Protein AF-0000000076549428 (afdb_homodimer)

Solvent-accessible surface area (backbone atoms only — not comparable to full-atom values): 31769 Å² total; per-residue (Å²): 138,86,80,79,79,84,86,83,81,78,80,78,78,76,77,76,75,77,74,76,72,77,76,72,66,75,74,70,73,69,76,75,50,35,73,70,38,52,43,76,83,29,91,89,29,49,34,38,74,47,73,50,67,46,64,37,97,92,28,54,17,47,28,38,35,36,33,24,51,44,79,58,62,17,42,28,34,41,46,33,44,25,78,69,44,80,68,64,58,55,42,47,44,52,33,43,17,42,65,46,23,24,27,40,36,60,38,44,44,6,20,49,37,12,45,63,47,36,46,72,67,50,41,51,50,38,52,52,29,50,52,52,48,41,51,33,67,70,48,10,60,75,62,30,37,29,57,77,38,32,29,32,34,11,32,25,44,7,11,37,43,24,54,51,50,42,44,73,30,84,70,46,57,32,38,33,27,39,40,33,41,50,84,63,12,70,67,39,59,72,56,53,78,91,45,43,67,61,48,34,52,52,46,14,50,52,48,50,72,62,43,55,74,43,50,33,73,65,48,42,57,60,51,26,48,47,50,53,75,36,7,63,82,49,16,56,50,73,43,17,62,62,40,21,84,39,44,35,40,42,35,30,36,66,60,74,42,38,65,65,50,50,49,27,52,51,33,20,44,74,47,60,25,84,45,67,47,75,47,79,45,97,36,48,83,80,29,54,50,37,54,46,60,49,45,49,55,51,51,54,53,56,72,76,103,136,87,81,83,81,84,84,84,80,79,81,78,80,77,77,76,76,77,75,77,72,75,77,72,67,76,75,69,73,68,75,77,50,34,74,69,37,53,44,79,84,30,90,89,29,48,34,39,73,46,75,50,67,45,64,39,96,92,27,56,18,47,28,39,34,36,32,24,50,43,78,60,60,16,43,29,33,42,46,33,44,25,79,68,45,80,68,64,59,54,40,47,42,52,32,44,16,43,66,45,21,25,26,41,37,58,38,43,44,6,20,48,38,11,44,64,48,36,45,73,68,49,40,49,50,38,53,52,30,51,54,53,48,42,52,34,65,70,48,9,61,74,61,30,36,31,57,77,39,33,30,33,34,10,32,26,44,7,12,37,43,24,53,52,50,42,43,74,29,84,70,47,57,31,37,33,28,39,41,36,40,49,83,62,12,71,68,38,60,70,57,54,78,91,46,43,66,62,49,35,52,51,45,14,49,53,48,50,71,62,43,55,74,41,50,32,73,66,47,43,56,60,50,25,48,47,50,54,75,35,7,65,82,49,18,57,51,74,44,16,62,61,41,20,83,38,44,34,41,43,35,28,36,64,60,74,41,37,65,65,50,48,49,26,52,53,33,20,45,73,46,61,24,84,46,65,46,77,47,78,45,97,37,49,82,81,28,53,51,36,53,46,60,50,44,49,54,52,50,54,54,55,72,76,103

Secondary structure (DSSP, 8-state):
---------------------------------TTT-PPPP-SSS--EEEEEEEEETTEEEEEEEEEPSSS--EEEEEEE--SSS----HHHHHHHHHTT-EEEEEPPTTBTT--S---HHHHHHHHHHHHHHHHSHHHHHHTTEEEEEEEEEEETHHHHHHHHHHHH-TT--EEEEES---TTHHHHTT--GGGHHHHHHHHHHHHHHH--TTB-S--HHHHHHHHHHTHHHH-HHHHGGGGTTSEEEEEE-SSS-HHHHHHHHHHHHHTT---EEEEE-SS-TT-TT-HHHHHHHHHHHHHT-/---------------------------------TTT-PPPP-SSS--EEEEEEEEETTEEEEEEEEEPSSS--EEEEEEE--SSS----HHHHHHHHHTT-EEEEEPPTTBTT--S---HHHHHHHHHHHHHHHHSHHHHHHTTEEEEEEEEEEETHHHHHHHHHHHH-TT--EEEEES---TTHHHHTT--GGGHHHHHHHHHHHHHHH--TTB-S--HHHHHHHHHHTHHHH-HHHHGGGGTTSEEEEEE-SSS-HHHHHHHHHHHHHTT---EEEEE-SS-TT-TT-HHHHHHHHHHHHHT-

pLDDT: mean 91.15, std 17.33, range [27.31, 99.0]

Nearest PDB structures (foldseek):
  6ij5-assembly1_A  TM=6.810E-01  e=2.367E-09  Piscinibacter sakaiensis
  5uro-assembly1_A  TM=5.845E-01  e=2.612E-10  Trichoderma reesei QM6a
  6ij4-assembly1_A  TM=6.902E-01  e=9.519E-09  Piscinibacter sakaiensis
  7dzt-assembly2_B  TM=5.975E-01  e=7.999E-09  Piscinibacter gummiphilus
  8ibj-assembly1_A  TM=6.896E-01  e=4.635E-07  Caldimonas taiwanensis

Structure (mmCIF, N/CA/C/O backbone):
data_AF-0000000076549428-model_v1
#
loop_
_entity.id
_entity.type
_entity.pdbx_description
1 polymer 'Serine aminopeptidase S33 family'
#
loop_
_atom_site.group_PDB
_atom_site.id
_atom_site.type_symbol
_atom_site.label_atom_id
_atom_site.label_alt_id
_atom_site.label_comp_id
_atom_site.label_asym_id
_atom_site.label_entity_id
_atom_site.label_seq_id
_atom_site.pdbx_PDB_ins_code
_atom_site.Cartn_x
_atom_site.Cartn_y
_atom_site.Cartn_z
_atom_site.occupancy
_atom_site.B_iso_or_equiv
_atom_site.auth_seq_id
_atom_site.auth_comp_id
_atom_site.auth_asym_id
_atom_site.auth_atom_id
_atom_site.pdbx_PDB_model_num
ATOM 1 N N . MET A 1 1 ? -47.5 20.625 -99.25 1 28.92 1 MET A N 1
ATOM 2 C CA . MET A 1 1 ? -46.344 19.859 -98.812 1 28.92 1 MET A CA 1
ATOM 3 C C . MET A 1 1 ? -45.625 20.578 -97.625 1 28.92 1 MET A C 1
ATOM 5 O O . MET A 1 1 ? -44.875 21.516 -97.875 1 28.92 1 MET A O 1
ATOM 9 N N . MET A 1 2 ? -46.375 20.828 -96.5 1 33.84 2 MET A N 1
ATOM 10 C CA . MET A 1 2 ? -46.156 21.594 -95.25 1 33.84 2 MET A CA 1
ATOM 11 C C . MET A 1 2 ? -44.969 21.031 -94.5 1 33.84 2 MET A C 1
ATOM 13 O O . MET A 1 2 ? -45 19.859 -94.062 1 33.84 2 MET A O 1
ATOM 17 N N . THR A 1 3 ? -43.75 21.484 -94.75 1 32.03 3 THR A N 1
ATOM 18 C CA . THR A 1 3 ? -42.406 21.109 -94.312 1 32.03 3 THR A CA 1
ATOM 19 C C . THR A 1 3 ? -42.312 21.266 -92.75 1 32.03 3 THR A C 1
ATOM 21 O O . THR A 1 3 ? -42.719 22.297 -92.25 1 32.03 3 THR A O 1
ATOM 24 N N . ASN A 1 4 ? -42.344 20.156 -92 1 35.31 4 ASN A N 1
ATOM 25 C CA . ASN A 1 4 ? -42.312 19.797 -90.562 1 35.31 4 ASN A CA 1
ATOM 26 C C . ASN A 1 4 ? -41.031 20.266 -89.938 1 35.31 4 ASN A C 1
ATOM 28 O O . ASN A 1 4 ? -39.938 19.875 -90.312 1 35.31 4 ASN A O 1
ATOM 32 N N . LEU A 1 5 ? -41.062 21.562 -89.5 1 37.09 5 LEU A N 1
ATOM 33 C CA . LEU A 1 5 ? -39.875 22.172 -88.875 1 37.09 5 LEU A CA 1
ATOM 34 C C . LEU A 1 5 ? -39.375 21.312 -87.688 1 37.09 5 LEU A C 1
ATOM 36 O O . LEU A 1 5 ? -40.188 20.688 -87 1 37.09 5 LEU A O 1
ATOM 40 N N . PRO A 1 6 ? -38 21.125 -87.562 1 36.47 6 PRO A N 1
ATOM 41 C CA . PRO A 1 6 ? -37.188 20.219 -86.75 1 36.47 6 PRO A CA 1
ATOM 42 C C . PRO A 1 6 ? -37.344 20.484 -85.25 1 36.47 6 PRO A C 1
ATOM 44 O O . PRO A 1 6 ? -37.781 21.562 -84.875 1 36.47 6 PRO A O 1
ATOM 47 N N . TYR A 1 7 ? -37.188 19.406 -84.375 1 36.22 7 TYR A N 1
ATOM 48 C CA . TYR A 1 7 ? -37.312 18.969 -82.938 1 36.22 7 TYR A CA 1
ATOM 49 C C . TYR A 1 7 ? -36.312 19.719 -82.062 1 36.22 7 TYR A C 1
ATOM 51 O O . TYR A 1 7 ? -35.156 19.922 -82.438 1 36.22 7 TYR A O 1
ATOM 59 N N . ASN A 1 8 ? -36.781 20.672 -81.188 1 31.89 8 ASN A N 1
ATOM 60 C CA . ASN A 1 8 ? -36.156 21.484 -80.188 1 31.89 8 ASN A CA 1
ATOM 61 C C . ASN A 1 8 ? -35.375 20.625 -79.188 1 31.89 8 ASN A C 1
ATOM 63 O O . ASN A 1 8 ? -35.969 19.75 -78.5 1 31.89 8 ASN A O 1
ATOM 67 N N . HIS A 1 9 ? -34.062 20.375 -79.312 1 28.62 9 HIS A N 1
ATOM 68 C CA . HIS A 1 9 ? -33.188 19.656 -78.438 1 28.62 9 HIS A CA 1
ATOM 69 C C . HIS A 1 9 ? -33.094 20.391 -77.062 1 28.62 9 HIS A C 1
ATOM 71 O O . HIS A 1 9 ? -32.531 21.484 -77 1 28.62 9 HIS A O 1
ATOM 77 N N . ARG A 1 10 ? -34.031 20.312 -76.125 1 34.62 10 ARG A N 1
ATOM 78 C CA . ARG A 1 10 ? -33.906 20.797 -74.75 1 34.62 10 ARG A CA 1
ATOM 79 C C . ARG A 1 10 ? -32.688 20.172 -74.062 1 34.62 10 ARG A C 1
ATOM 81 O O . ARG A 1 10 ? -32.594 18.953 -73.938 1 34.62 10 ARG A O 1
ATOM 88 N N . MET A 1 11 ? -31.562 20.875 -74 1 32.09 11 MET A N 1
ATOM 89 C CA . MET A 1 11 ? -30.359 20.5 -73.25 1 32.09 11 MET A CA 1
ATOM 90 C C . MET A 1 11 ? -30.672 20.312 -71.812 1 32.09 11 MET A C 1
ATOM 92 O O . MET A 1 11 ? -31.156 21.234 -71.125 1 32.09 11 MET A O 1
ATOM 96 N N . ARG A 1 12 ? -31.016 19.125 -71.312 1 39.19 12 ARG A N 1
ATOM 97 C CA . ARG A 1 12 ? -31.141 18.719 -69.938 1 39.19 12 ARG A CA 1
ATOM 98 C C . ARG A 1 12 ? -29.859 19.047 -69.125 1 39.19 12 ARG A C 1
ATOM 100 O O . ARG A 1 12 ? -28.797 18.531 -69.438 1 39.19 12 ARG A O 1
ATOM 107 N N . ILE A 1 13 ? -29.672 20.25 -68.562 1 37.16 13 ILE A N 1
ATOM 108 C CA . ILE A 1 13 ? -28.625 20.531 -67.625 1 37.16 13 ILE A CA 1
ATOM 109 C C . ILE A 1 13 ? -28.781 19.641 -66.375 1 37.16 13 ILE A C 1
ATOM 111 O O . ILE A 1 13 ? -29.797 19.719 -65.688 1 37.16 13 ILE A O 1
ATOM 115 N N . GLN A 1 14 ? -28.234 18.469 -66.375 1 32.22 14 GLN A N 1
ATOM 116 C CA . GLN A 1 14 ? -28.141 17.625 -65.188 1 32.22 14 GLN A CA 1
ATOM 117 C C . GLN A 1 14 ? -27.375 18.312 -64.062 1 32.22 14 GLN A C 1
ATOM 119 O O . GLN A 1 14 ? -26.219 18.703 -64.25 1 32.22 14 GLN A O 1
ATOM 124 N N . LYS A 1 15 ? -28.094 19.078 -63.125 1 40.5 15 LYS A N 1
ATOM 125 C CA . LYS A 1 15 ? -27.547 19.547 -61.875 1 40.5 15 LYS A CA 1
ATOM 126 C C . LYS A 1 15 ? -26.844 18.406 -61.125 1 40.5 15 LYS A C 1
ATOM 128 O O . LYS A 1 15 ? -27.469 17.391 -60.812 1 40.5 15 LYS A O 1
ATOM 133 N N . PHE A 1 16 ? -25.578 18.203 -61.406 1 39.53 16 PHE A N 1
ATOM 134 C CA . PHE A 1 16 ? -24.766 17.344 -60.531 1 39.53 16 PHE A CA 1
ATOM 135 C C . PHE A 1 16 ? -24.859 17.797 -59.094 1 39.53 16 PHE A C 1
ATOM 137 O O . PHE A 1 16 ? -24.438 18.906 -58.75 1 39.53 16 PHE A O 1
ATOM 144 N N . LEU A 1 17 ? -25.859 17.406 -58.406 1 41.59 17 LEU A N 1
ATOM 145 C CA . LEU A 1 17 ? -25.844 17.547 -56.969 1 41.59 17 LEU A CA 1
ATOM 146 C C . LEU A 1 17 ? -24.625 16.844 -56.344 1 41.59 17 LEU A C 1
ATOM 148 O O . LEU A 1 17 ? -24.531 15.609 -56.406 1 41.59 17 LEU A O 1
ATOM 152 N N . LEU A 1 18 ? -23.5 17.516 -56.281 1 44.31 18 LEU A N 1
ATOM 153 C CA . LEU A 1 18 ? -22.406 17.047 -55.438 1 44.31 18 LEU A CA 1
ATOM 154 C C . LEU A 1 18 ? -22.875 16.828 -54 1 44.31 18 LEU A C 1
ATOM 156 O O . LEU A 1 18 ? -23.266 17.781 -53.312 1 44.31 18 LEU A O 1
ATOM 160 N N . THR A 1 19 ? -23.438 15.703 -53.75 1 46.25 19 THR A N 1
ATOM 161 C CA . THR A 1 19 ? -23.656 15.312 -52.344 1 46.25 19 THR A CA 1
ATOM 162 C C . THR A 1 19 ? -22.328 15.281 -51.594 1 46.25 19 THR A C 1
ATOM 164 O O . THR A 1 19 ? -21.453 14.469 -51.875 1 46.25 19 THR A O 1
ATOM 167 N N . ALA A 1 20 ? -21.891 16.406 -51.062 1 48.25 20 ALA A N 1
ATOM 168 C CA . ALA A 1 20 ? -20.844 16.391 -50.031 1 48.25 20 ALA A CA 1
ATOM 169 C C . ALA A 1 20 ? -21.188 15.414 -48.906 1 48.25 20 ALA A C 1
ATOM 171 O O . ALA A 1 20 ? -22.109 15.641 -48.156 1 48.25 20 ALA A O 1
ATOM 172 N N . THR A 1 21 ? -20.891 14.172 -49.156 1 47.59 21 THR A N 1
ATOM 173 C CA . THR A 1 21 ? -20.906 13.25 -48.031 1 47.59 21 THR A CA 1
ATOM 174 C C . THR A 1 21 ? -19.938 13.703 -46.938 1 47.59 21 THR A C 1
ATOM 176 O O . THR A 1 21 ? -18.734 13.727 -47.156 1 47.59 21 THR A O 1
ATOM 179 N N . LEU A 1 22 ? -20.344 14.602 -46.094 1 48.78 22 LEU A N 1
ATOM 180 C CA . LEU A 1 22 ? -19.594 14.805 -44.844 1 48.78 22 LEU A CA 1
ATOM 181 C C . LEU A 1 22 ? -19.234 13.461 -44.219 1 48.78 22 LEU A C 1
ATOM 183 O O . LEU A 1 22 ? -20.094 12.727 -43.75 1 48.78 22 LEU A O 1
ATOM 187 N N . LEU A 1 23 ? -18.094 12.875 -44.656 1 46.91 23 LEU A N 1
ATOM 188 C CA . LEU A 1 23 ? -17.5 11.805 -43.844 1 46.91 23 LEU A CA 1
ATOM 189 C C . LEU A 1 23 ? -17.375 12.227 -42.375 1 46.91 23 LEU A C 1
ATOM 191 O O . LEU A 1 23 ? -16.484 13.023 -42.031 1 46.91 23 LEU A O 1
ATOM 195 N N . LEU A 1 24 ? -18.453 12.297 -41.656 1 47.31 24 LEU A N 1
ATOM 196 C CA . LEU A 1 24 ? -18.266 12.297 -40.219 1 47.31 24 LEU A CA 1
ATOM 197 C C . LEU A 1 24 ? -17.359 11.148 -39.781 1 47.31 24 LEU A C 1
ATOM 199 O O . LEU A 1 24 ? -17.766 9.984 -39.812 1 47.31 24 LEU A O 1
ATOM 203 N N . ALA A 1 25 ? -16.094 11.32 -39.875 1 47.94 25 ALA A N 1
ATOM 204 C CA . ALA A 1 25 ? -15.234 10.375 -39.156 1 47.94 25 ALA A CA 1
ATOM 205 C C . ALA A 1 25 ? -15.742 10.156 -37.75 1 47.94 25 ALA A C 1
ATOM 207 O O . ALA A 1 25 ? -16.062 11.109 -37.031 1 47.94 25 ALA A O 1
ATOM 208 N N . PRO A 1 26 ? -16.188 8.93 -37.5 1 48.12 26 PRO A N 1
ATOM 209 C CA . PRO A 1 26 ? -16.547 8.766 -36.094 1 48.12 26 PRO A CA 1
ATOM 210 C C . PRO A 1 26 ? -15.477 9.344 -35.156 1 48.12 26 PRO A C 1
ATOM 212 O O . PRO A 1 26 ? -14.289 9.102 -35.344 1 48.12 26 PRO A O 1
ATOM 215 N N . ILE A 1 27 ? -15.695 10.461 -34.594 1 44.47 27 ILE A N 1
ATOM 216 C CA . ILE A 1 27 ? -14.906 10.75 -33.406 1 44.47 27 ILE A CA 1
ATOM 217 C C . ILE A 1 27 ? -14.773 9.492 -32.562 1 44.47 27 ILE A C 1
ATOM 219 O O . ILE A 1 27 ? -15.742 9.031 -31.953 1 44.47 27 ILE A O 1
ATOM 223 N N . THR A 1 28 ? -14.023 8.562 -32.969 1 41.22 28 THR A N 1
ATOM 224 C CA . THR A 1 28 ? -13.695 7.531 -31.969 1 41.22 28 THR A CA 1
ATOM 225 C C . THR A 1 28 ? -13.469 8.148 -30.594 1 41.22 28 THR A C 1
ATOM 227 O O . THR A 1 28 ? -12.477 8.844 -30.375 1 41.22 28 THR A O 1
ATOM 230 N N . LEU A 1 29 ? -14.484 8.484 -29.875 1 44.47 29 LEU A N 1
ATOM 231 C CA . LEU A 1 29 ? -14.312 8.727 -28.438 1 44.47 29 LEU A CA 1
ATOM 232 C C . LEU A 1 29 ? -13.305 7.758 -27.844 1 44.47 29 LEU A C 1
ATOM 234 O O . LEU A 1 29 ? -13.609 6.578 -27.656 1 44.47 29 LEU A O 1
ATOM 238 N N . HIS A 1 30 ? -12.141 7.875 -28.188 1 49.91 30 HIS A N 1
ATOM 239 C CA . HIS A 1 30 ? -11.109 7.105 -27.5 1 49.91 30 HIS A CA 1
ATOM 240 C C . HIS A 1 30 ? -11.43 6.953 -26.016 1 49.91 30 HIS A C 1
ATOM 242 O O . HIS A 1 30 ? -11.609 7.949 -25.312 1 49.91 30 HIS A O 1
ATOM 248 N N . ALA A 1 31 ? -12.039 5.883 -25.688 1 58.47 31 ALA A N 1
ATOM 249 C CA . ALA A 1 31 ? -12.297 5.582 -24.281 1 58.47 31 ALA A CA 1
ATOM 250 C C . ALA A 1 31 ? -11.109 5.961 -23.406 1 58.47 31 ALA A C 1
ATOM 252 O O . ALA A 1 31 ? -9.969 5.598 -23.703 1 58.47 31 ALA A O 1
ATOM 253 N N . GLN A 1 32 ? -11.258 6.871 -22.484 1 78.25 32 GLN A N 1
ATOM 254 C CA . GLN A 1 32 ? -10.219 7.379 -21.594 1 78.25 32 GLN A CA 1
ATOM 255 C C . GLN A 1 32 ? -9.57 6.246 -20.797 1 78.25 32 GLN A C 1
ATOM 257 O O . GLN A 1 32 ? -10.258 5.344 -20.328 1 78.25 32 GLN A O 1
ATOM 262 N N . SER A 1 33 ? -8.289 6.148 -20.844 1 89.25 33 SER A N 1
ATOM 263 C CA . SER A 1 33 ? -7.508 5.105 -20.188 1 89.25 33 SER A CA 1
ATOM 264 C C . SER A 1 33 ? -7.641 5.188 -18.672 1 89.25 33 SER A C 1
ATOM 266 O O . SER A 1 33 ? -7.512 6.266 -18.094 1 89.25 33 SER A O 1
ATOM 268 N N . PRO A 1 34 ? -7.984 4.039 -18.078 1 91.25 34 PRO A N 1
ATOM 269 C CA . PRO A 1 34 ? -8.055 4.02 -16.609 1 91.25 34 PRO A CA 1
ATOM 270 C C . PRO A 1 34 ? -6.734 4.402 -15.953 1 91.25 34 PRO A C 1
ATOM 272 O O . PRO A 1 34 ? -6.699 4.684 -14.758 1 91.25 34 PRO A O 1
ATOM 275 N N . ILE A 1 35 ? -5.676 4.422 -16.641 1 92.56 35 ILE A N 1
ATOM 276 C CA . ILE A 1 35 ? -4.379 4.797 -16.094 1 92.56 35 ILE A CA 1
ATOM 277 C C . ILE A 1 35 ? -4.324 6.309 -15.875 1 92.56 35 ILE A C 1
ATOM 279 O O . ILE A 1 35 ? -3.678 6.785 -14.945 1 92.56 35 ILE A O 1
ATOM 283 N N . THR A 1 36 ? -5.117 7.055 -16.688 1 91.25 36 THR A N 1
ATOM 284 C CA . THR A 1 36 ? -4.867 8.492 -16.703 1 91.25 36 THR A CA 1
ATOM 285 C C . THR A 1 36 ? -6.129 9.266 -16.328 1 91.25 36 THR A C 1
ATOM 287 O O . THR A 1 36 ? -6.098 10.492 -16.203 1 91.25 36 THR A O 1
ATOM 290 N N . THR A 1 37 ? -7.133 8.562 -16.188 1 94.06 37 THR A N 1
ATOM 291 C CA . THR A 1 37 ? -8.391 9.281 -16.047 1 94.06 37 THR A CA 1
ATOM 292 C C . THR A 1 37 ? -9.188 8.742 -14.859 1 94.06 37 THR A C 1
ATOM 294 O O . THR A 1 37 ? -9.305 7.523 -14.688 1 94.06 37 THR A O 1
ATOM 297 N N . ASP A 1 38 ? -9.648 9.617 -14.023 1 96.38 38 ASP A N 1
ATOM 298 C CA . ASP A 1 38 ? -10.594 9.242 -12.977 1 96.38 38 ASP A CA 1
ATOM 299 C C . ASP A 1 38 ? -11.93 8.805 -13.562 1 96.38 38 ASP A C 1
ATOM 301 O O . ASP A 1 38 ? -12.32 9.266 -14.633 1 96.38 38 ASP A O 1
ATOM 305 N N . PRO A 1 39 ? -12.609 7.906 -12.891 1 94.06 39 PRO A N 1
ATOM 306 C CA . PRO A 1 39 ? -13.93 7.52 -13.391 1 94.06 39 PRO A CA 1
ATOM 307 C C . PRO A 1 39 ? -14.953 8.641 -13.281 1 94.06 39 PRO A C 1
ATOM 309 O O . PRO A 1 39 ? -14.805 9.539 -12.445 1 94.06 39 PRO A O 1
ATOM 312 N N . THR A 1 40 ? -15.891 8.555 -14.172 1 89.25 40 THR A N 1
ATOM 313 C CA . THR A 1 40 ? -17.016 9.461 -13.977 1 89.25 40 THR A CA 1
ATOM 314 C C . THR A 1 40 ? -17.672 9.219 -12.617 1 89.25 40 THR A C 1
ATOM 316 O O . THR A 1 40 ? -18.016 8.086 -12.281 1 89.25 40 THR A O 1
ATOM 319 N N . PRO A 1 41 ? -17.797 10.25 -11.875 1 89.06 41 PRO A N 1
ATOM 320 C CA . PRO A 1 41 ? -18.406 10.078 -10.555 1 89.06 41 PRO A CA 1
ATOM 321 C C . PRO A 1 41 ? -19.859 9.578 -10.641 1 89.06 41 PRO A C 1
ATOM 323 O O . PRO A 1 41 ? -20.609 10.016 -11.516 1 89.06 41 PRO A O 1
ATOM 326 N N . ASP A 1 42 ? -20.203 8.609 -9.914 1 94.5 42 ASP A N 1
ATOM 327 C CA . ASP A 1 42 ? -21.562 8.133 -9.688 1 94.5 42 ASP A CA 1
ATOM 328 C C . ASP A 1 42 ? -22.016 8.43 -8.266 1 94.5 42 ASP A C 1
ATOM 330 O O . ASP A 1 42 ? -21.641 7.727 -7.324 1 94.5 42 ASP A O 1
ATOM 334 N N . LYS A 1 43 ? -22.859 9.422 -8.062 1 94.19 43 LYS A N 1
ATOM 335 C CA . LYS A 1 43 ? -23.25 9.891 -6.738 1 94.19 43 LYS A CA 1
ATOM 336 C C . LYS A 1 43 ? -24.047 8.82 -5.992 1 94.19 43 LYS A C 1
ATOM 338 O O . LYS A 1 43 ? -23.969 8.727 -4.766 1 94.19 43 LYS A O 1
ATOM 343 N N . GLN A 1 44 ? -24.766 8.047 -6.742 1 96.06 44 GLN A N 1
ATOM 344 C CA . GLN A 1 44 ? -25.594 7.023 -6.125 1 96.06 44 GLN A CA 1
ATOM 345 C C . GLN A 1 44 ? -24.766 5.797 -5.75 1 96.06 44 GLN A C 1
ATOM 347 O O . GLN A 1 44 ? -25.062 5.121 -4.762 1 96.06 44 GLN A O 1
ATOM 352 N N . ASN A 1 45 ? -23.844 5.445 -6.559 1 97.31 45 ASN A N 1
ATOM 353 C CA . ASN A 1 45 ? -22.938 4.309 -6.352 1 97.31 45 ASN A CA 1
ATOM 354 C C . ASN A 1 45 ? -21.484 4.699 -6.559 1 97.31 45 ASN A C 1
ATOM 356 O O . ASN A 1 45 ? -20.844 4.227 -7.496 1 97.31 45 ASN A O 1
ATOM 360 N N . PRO A 1 46 ? -20.984 5.504 -5.637 1 97.31 46 PRO A N 1
ATOM 361 C CA . PRO A 1 46 ? -19.641 6.031 -5.828 1 97.31 46 PRO A CA 1
ATOM 362 C C . PRO A 1 46 ? -18.562 4.969 -5.648 1 97.31 46 PRO A C 1
ATOM 364 O O . PRO A 1 46 ? -18.781 3.953 -4.988 1 97.31 46 PRO A O 1
ATOM 367 N N . ALA A 1 47 ? -17.422 5.16 -6.32 1 98.19 47 ALA A N 1
ATOM 368 C CA . ALA A 1 47 ? -16.234 4.391 -5.941 1 98.19 47 ALA A CA 1
ATOM 369 C C . ALA A 1 47 ? -15.93 4.559 -4.457 1 98.19 47 ALA A C 1
ATOM 371 O O . ALA A 1 47 ? -16.25 5.594 -3.865 1 98.19 47 ALA A O 1
ATOM 372 N N . ALA A 1 48 ? -15.32 3.527 -3.879 1 97.62 48 ALA A N 1
ATOM 373 C CA . ALA A 1 48 ? -15.047 3.57 -2.445 1 97.62 48 ALA A CA 1
ATOM 374 C C . ALA A 1 48 ? -13.875 2.658 -2.082 1 97.62 48 ALA A C 1
ATOM 376 O O . ALA A 1 48 ? -13.391 1.895 -2.922 1 97.62 48 ALA A O 1
ATOM 377 N N . MET A 1 49 ? -13.391 2.861 -0.938 1 97.62 49 MET A N 1
ATOM 378 C CA . MET A 1 49 ? -12.469 1.946 -0.271 1 97.62 49 MET A CA 1
ATOM 379 C C . MET A 1 49 ? -13.008 1.521 1.088 1 97.62 49 MET A C 1
ATOM 381 O O . MET A 1 49 ? -13.43 2.361 1.885 1 97.62 49 MET A O 1
ATOM 385 N N . GLN A 1 50 ? -13 0.25 1.286 1 96.5 50 GLN A N 1
ATOM 386 C CA . GLN A 1 50 ? -13.477 -0.283 2.557 1 96.5 50 GLN A CA 1
ATOM 387 C C . GLN A 1 50 ? -12.453 -1.228 3.178 1 96.5 50 GLN A C 1
ATOM 389 O O . GLN A 1 50 ? -11.789 -1.988 2.469 1 96.5 50 GLN A O 1
ATOM 394 N N . SER A 1 51 ? -12.32 -1.113 4.477 1 96.81 51 SER A N 1
ATOM 395 C CA . SER A 1 51 ? -11.5 -2.057 5.23 1 96.81 51 SER A CA 1
ATOM 396 C C . SER A 1 51 ? -12.359 -2.984 6.078 1 96.81 51 SER A C 1
ATOM 398 O O . SER A 1 51 ? -13.445 -2.602 6.52 1 96.81 51 SER A O 1
ATOM 400 N N . PHE A 1 52 ? -11.953 -4.164 6.199 1 96.69 52 PHE A N 1
ATOM 401 C CA . PHE A 1 52 ? -12.625 -5.133 7.055 1 96.69 52 PHE A CA 1
ATOM 402 C C . PHE A 1 52 ? -11.688 -6.266 7.441 1 96.69 52 PHE A C 1
ATOM 404 O O . PHE A 1 52 ? -10.523 -6.289 7.016 1 96.69 52 PHE A O 1
ATOM 411 N N . GLN A 1 53 ? -12.125 -7.141 8.312 1 97.62 53 GLN A N 1
ATOM 412 C CA . GLN A 1 53 ? -11.383 -8.336 8.711 1 97.62 53 GLN A CA 1
ATOM 413 C C . GLN A 1 53 ? -11.906 -9.57 7.984 1 97.62 53 GLN A C 1
ATOM 415 O O . GLN A 1 53 ? -13.062 -9.961 8.164 1 97.62 53 GLN A O 1
ATOM 420 N N . LEU A 1 54 ? -11.086 -10.141 7.191 1 98.69 54 LEU A N 1
ATOM 421 C CA . LEU A 1 54 ? -11.414 -11.336 6.422 1 98.69 54 LEU A CA 1
ATOM 422 C C . LEU A 1 54 ? -11.195 -12.594 7.254 1 98.69 54 LEU A C 1
ATOM 424 O O . LEU A 1 54 ? -10.07 -12.875 7.668 1 98.69 54 LEU A O 1
ATOM 428 N N . PRO A 1 55 ? -12.219 -13.359 7.496 1 98.75 55 PRO A N 1
ATOM 429 C CA . PRO A 1 55 ? -12.023 -14.586 8.273 1 98.75 55 PRO A CA 1
ATOM 430 C C . PRO A 1 55 ? -11.281 -15.672 7.488 1 98.75 55 PRO A C 1
ATOM 432 O O . PRO A 1 55 ? -11.586 -15.906 6.32 1 98.75 55 PRO A O 1
ATOM 435 N N . SER A 1 56 ? -10.297 -16.234 8.094 1 98.81 56 SER A N 1
ATOM 436 C CA . SER A 1 56 ? -9.57 -17.359 7.516 1 98.81 56 SER A CA 1
ATOM 437 C C . SER A 1 56 ? -9.047 -18.297 8.602 1 98.81 56 SER A C 1
ATOM 439 O O . SER A 1 56 ? -8.117 -17.953 9.336 1 98.81 56 SER A O 1
ATOM 441 N N . HIS A 1 57 ? -9.68 -19.469 8.734 1 98.44 57 HIS A N 1
ATOM 442 C CA . HIS A 1 57 ? -9.25 -20.547 9.609 1 98.44 57 HIS A CA 1
ATOM 443 C C . HIS A 1 57 ? -9 -20.047 11.031 1 98.44 57 HIS A C 1
ATOM 445 O O . HIS A 1 57 ? -7.957 -20.328 11.617 1 98.44 57 HIS A O 1
ATOM 451 N N . GLY A 1 58 ? -9.859 -19.266 11.523 1 98.19 58 GLY A N 1
ATOM 452 C CA . GLY A 1 58 ? -9.852 -18.828 12.914 1 98.19 58 GLY A CA 1
ATOM 453 C C . GLY A 1 58 ? -9.172 -17.484 13.117 1 98.19 58 GLY A C 1
ATOM 454 O O . GLY A 1 58 ? -9.227 -16.922 14.211 1 98.19 58 GLY A O 1
ATOM 455 N N . ALA A 1 59 ? -8.555 -16.984 12.086 1 98.25 59 ALA A N 1
ATOM 456 C CA . ALA A 1 59 ? -7.918 -15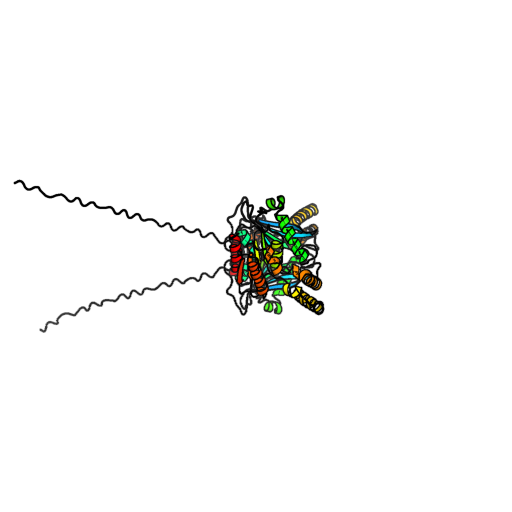.672 12.148 1 98.25 59 ALA A CA 1
ATOM 457 C C . ALA A 1 59 ? -8.727 -14.633 11.367 1 98.25 59 ALA A C 1
ATOM 459 O O . ALA A 1 59 ? -9.484 -14.977 10.461 1 98.25 59 ALA A O 1
ATOM 460 N N . LEU A 1 60 ? -8.609 -13.359 11.789 1 98.44 60 LEU A N 1
ATOM 461 C CA . LEU A 1 60 ? -9.227 -12.227 11.109 1 98.44 60 LEU A CA 1
ATOM 462 C C . LEU A 1 60 ? -8.172 -11.375 10.414 1 98.44 60 LEU A C 1
ATOM 464 O O . LEU A 1 60 ? -7.484 -10.578 11.062 1 98.44 60 LEU A O 1
ATOM 468 N N . LEU A 1 61 ? -8.086 -11.539 9.102 1 98.81 61 LEU A N 1
ATOM 469 C CA . LEU A 1 61 ? -7.027 -10.922 8.312 1 98.81 61 LEU A CA 1
ATOM 470 C C . LEU A 1 61 ? -7.379 -9.484 7.957 1 98.81 61 LEU A C 1
ATOM 472 O O . LEU A 1 61 ? -8.523 -9.188 7.605 1 98.81 61 LEU A O 1
ATOM 476 N N . ASN A 1 62 ? -6.422 -8.555 8.078 1 98.5 62 ASN A N 1
ATOM 477 C CA . ASN A 1 62 ? -6.621 -7.188 7.602 1 98.5 62 ASN A CA 1
ATOM 478 C C . ASN A 1 62 ? -6.84 -7.145 6.094 1 98.5 62 ASN A C 1
ATOM 480 O O . ASN A 1 62 ? -5.988 -7.598 5.328 1 98.5 62 ASN A O 1
ATOM 484 N N . ALA A 1 63 ? -7.969 -6.605 5.695 1 98.56 63 ALA A N 1
ATOM 485 C CA . ALA A 1 63 ? -8.312 -6.594 4.277 1 98.56 63 ALA A CA 1
ATOM 486 C C . ALA A 1 63 ? -8.836 -5.227 3.846 1 98.56 63 ALA A C 1
ATOM 488 O O . ALA A 1 63 ? -9.352 -4.465 4.672 1 98.56 63 ALA A O 1
ATOM 489 N N . LEU A 1 64 ? -8.594 -4.941 2.605 1 97.94 64 LEU A N 1
ATOM 490 C CA . LEU A 1 64 ? -9.086 -3.752 1.918 1 97.94 64 LEU A CA 1
ATOM 491 C C . LEU A 1 64 ? -9.797 -4.125 0.619 1 97.94 64 LEU A C 1
ATOM 493 O O . LEU A 1 64 ? -9.32 -4.996 -0.118 1 97.94 64 LEU A O 1
ATOM 497 N N . VAL A 1 65 ? -10.867 -3.455 0.348 1 98.62 65 VAL A N 1
ATOM 498 C CA . VAL A 1 65 ? -11.5 -3.621 -0.957 1 98.62 65 VAL A CA 1
ATOM 499 C C . VAL A 1 65 ? -11.641 -2.262 -1.638 1 98.62 65 VAL A C 1
ATOM 501 O O . VAL A 1 65 ? -12.109 -1.298 -1.024 1 98.62 65 VAL A O 1
ATOM 504 N N . TYR A 1 66 ? -11.141 -2.172 -2.818 1 98.69 66 T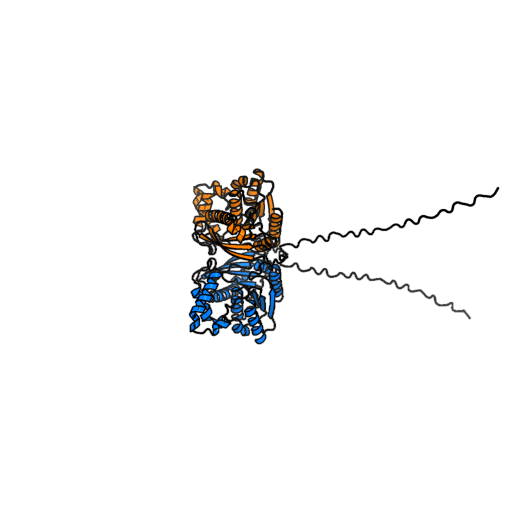YR A N 1
ATOM 505 C CA . TYR A 1 66 ? -11.383 -1.06 -3.729 1 98.69 66 TYR A CA 1
ATOM 506 C C . TYR A 1 66 ? -12.625 -1.305 -4.574 1 98.69 66 TYR A C 1
ATOM 508 O O . TYR A 1 66 ? -12.633 -2.188 -5.438 1 98.69 66 TYR A O 1
ATOM 516 N N . ILE A 1 67 ? -13.609 -0.525 -4.344 1 98.62 67 ILE A N 1
ATOM 517 C CA . ILE A 1 67 ? -14.898 -0.722 -5.008 1 98.62 67 ILE A CA 1
ATOM 518 C C . ILE A 1 67 ? -15.016 0.24 -6.188 1 98.62 67 ILE A C 1
ATOM 520 O O . ILE A 1 67 ? -14.828 1.448 -6.035 1 98.62 67 ILE A O 1
ATOM 524 N N . ALA A 1 68 ? -15.328 -0.278 -7.32 1 98.44 68 ALA A N 1
ATOM 525 C CA . ALA A 1 68 ? -15.461 0.517 -8.539 1 98.44 68 ALA A CA 1
ATOM 526 C C . ALA A 1 68 ? -16.719 1.373 -8.508 1 98.44 68 ALA A C 1
ATOM 528 O O . ALA A 1 68 ? -17.688 1.048 -7.809 1 98.44 68 ALA A O 1
ATOM 529 N N . SER A 1 69 ? -16.656 2.463 -9.227 1 97.75 69 SER A N 1
ATOM 530 C CA . SER A 1 69 ? -17.844 3.297 -9.422 1 97.75 69 SER A CA 1
ATOM 531 C C . SER A 1 69 ? -18.922 2.551 -10.203 1 97.75 69 SER A C 1
ATOM 533 O O . SER A 1 69 ? -18.609 1.755 -11.094 1 97.75 69 SER A O 1
ATOM 535 N N . GLY A 1 70 ? -20.188 2.811 -9.867 1 97.44 70 GLY A N 1
ATOM 536 C CA . GLY A 1 70 ? -21.312 2.191 -10.562 1 97.44 70 GLY A CA 1
ATOM 537 C C . GLY A 1 70 ? -22.062 1.188 -9.719 1 97.44 70 GLY A C 1
ATOM 538 O O . GLY A 1 70 ? -21.562 0.732 -8.688 1 97.44 70 GLY A O 1
ATOM 539 N N . LEU A 1 71 ? -23.172 0.831 -10.102 1 96.25 71 LEU A N 1
ATOM 540 C CA . LEU A 1 71 ? -24.078 -0.014 -9.336 1 96.25 71 LEU A CA 1
ATOM 541 C C . LEU A 1 71 ? -23.5 -1.41 -9.148 1 96.25 71 LEU A C 1
ATOM 543 O O . LEU A 1 71 ? -23.688 -2.031 -8.102 1 96.25 71 LEU A O 1
ATOM 547 N N . GLY A 1 72 ? -22.734 -1.923 -10.156 1 94.81 72 GLY A N 1
ATOM 548 C CA . GLY A 1 72 ? -22.281 -3.303 -10.156 1 94.81 72 GLY A CA 1
ATOM 549 C C . GLY A 1 72 ? -23.359 -4.293 -10.555 1 94.81 72 GLY A C 1
ATOM 550 O O . GLY A 1 72 ? -24.328 -3.924 -11.211 1 94.81 72 GLY A O 1
ATOM 551 N N . PRO A 1 73 ? -23.281 -5.523 -10.094 1 98.31 73 PRO A N 1
ATOM 552 C CA . PRO A 1 73 ? -22.047 -6.059 -9.5 1 98.31 73 PRO A CA 1
ATOM 553 C C . PRO A 1 73 ? -20.844 -5.953 -10.438 1 98.31 73 PRO A C 1
ATOM 555 O O . PRO A 1 73 ? -21 -5.98 -11.656 1 98.31 73 PRO A O 1
ATOM 558 N N . HIS A 1 74 ? -19.703 -5.824 -9.867 1 98.81 74 HIS A N 1
ATOM 559 C CA . HIS A 1 74 ? -18.469 -5.629 -10.625 1 98.81 74 HIS A CA 1
ATOM 560 C C . HIS A 1 74 ? -17.625 -6.898 -10.648 1 98.81 74 HIS A C 1
ATOM 562 O O . HIS A 1 74 ? -17.531 -7.605 -9.633 1 98.81 74 HIS A O 1
ATOM 568 N N . PRO A 1 75 ? -17.016 -7.254 -11.844 1 98.88 75 PRO A N 1
ATOM 569 C CA . PRO A 1 75 ? -15.953 -8.258 -11.758 1 98.88 75 PRO A CA 1
ATOM 570 C C . PRO A 1 75 ? -14.867 -7.891 -10.75 1 98.88 75 PRO A C 1
ATOM 572 O O . PRO A 1 75 ? -14.672 -6.711 -10.453 1 98.88 75 PRO A O 1
ATOM 575 N N . THR A 1 76 ? -14.242 -8.891 -10.188 1 98.94 76 THR A N 1
ATOM 576 C CA . THR A 1 76 ? -13.398 -8.594 -9.031 1 98.94 76 THR A CA 1
ATOM 577 C C . THR A 1 76 ? -12.062 -9.312 -9.133 1 98.94 76 THR A C 1
ATOM 579 O O . THR A 1 76 ? -12.016 -10.5 -9.477 1 98.94 76 THR A O 1
ATOM 582 N N . VAL A 1 77 ? -11.023 -8.555 -8.875 1 98.94 77 VAL A N 1
ATOM 583 C CA . VAL A 1 77 ? -9.672 -9.094 -8.773 1 98.94 77 VAL A CA 1
ATOM 584 C C . VAL A 1 77 ? -9.312 -9.305 -7.305 1 98.94 77 VAL A C 1
ATOM 586 O O . VAL A 1 77 ? -9.586 -8.445 -6.461 1 98.94 77 VAL A O 1
ATOM 589 N N . ILE A 1 78 ? -8.836 -10.445 -6.977 1 99 78 ILE A N 1
ATOM 590 C CA . ILE A 1 78 ? -8.094 -10.625 -5.73 1 99 78 ILE A CA 1
ATOM 591 C C . ILE A 1 78 ? -6.602 -10.445 -5.988 1 99 78 ILE A C 1
ATOM 593 O O . ILE A 1 78 ? -5.996 -11.219 -6.734 1 99 78 ILE A O 1
ATOM 597 N N . LEU A 1 79 ? -6.047 -9.375 -5.465 1 99 79 LEU A N 1
ATOM 598 C CA . LEU A 1 79 ? -4.648 -9.008 -5.66 1 99 79 LEU A CA 1
ATOM 599 C C . LEU A 1 79 ? -3.779 -9.562 -4.535 1 99 79 LEU A C 1
ATOM 601 O O . LEU A 1 79 ? -3.971 -9.211 -3.367 1 99 79 LEU A O 1
ATOM 605 N N . LEU A 1 80 ? -2.834 -10.391 -4.922 1 98.94 80 LEU A N 1
ATOM 606 C CA . LEU A 1 80 ? -2.084 -11.172 -3.943 1 98.94 80 LEU A CA 1
ATOM 607 C C . LEU A 1 80 ? -0.633 -10.711 -3.871 1 98.94 80 LEU A C 1
ATOM 609 O O . LEU A 1 80 ? 0.076 -10.719 -4.879 1 98.94 80 LEU A O 1
ATOM 613 N N . HIS A 1 81 ? -0.197 -10.305 -2.678 1 98.69 81 HIS A N 1
ATOM 614 C CA . HIS A 1 81 ? 1.144 -9.75 -2.521 1 98.69 81 HIS A CA 1
ATOM 615 C C . HIS A 1 81 ? 2.178 -10.852 -2.342 1 98.69 81 HIS A C 1
ATOM 617 O O . HIS A 1 81 ? 1.823 -12.008 -2.072 1 98.69 81 HIS A O 1
ATOM 623 N N . GLY A 1 82 ? 3.439 -10.516 -2.484 1 98.12 82 GLY A N 1
ATOM 624 C CA . GLY A 1 82 ? 4.555 -11.445 -2.391 1 98.12 82 GLY A CA 1
ATOM 625 C C . GLY A 1 82 ? 5.117 -11.562 -0.987 1 98.12 82 GLY A C 1
ATOM 626 O O . GLY A 1 82 ? 4.453 -11.203 -0.013 1 98.12 82 GLY A O 1
ATOM 627 N N . PHE A 1 83 ? 6.301 -12.164 -0.907 1 97.56 83 PHE A N 1
ATOM 628 C CA . PHE A 1 83 ? 7.039 -12.359 0.336 1 97.56 83 PHE A CA 1
ATOM 629 C C . PHE A 1 83 ? 8.055 -11.234 0.54 1 97.56 83 PHE A C 1
ATOM 631 O O . PHE A 1 83 ? 8.875 -10.969 -0.34 1 97.56 83 PHE A O 1
ATOM 638 N N . PRO A 1 84 ? 8.086 -10.594 1.681 1 97.12 84 PRO A N 1
ATOM 639 C CA . PRO A 1 84 ? 7.152 -10.742 2.799 1 97.12 84 PRO A CA 1
ATOM 640 C C . PRO A 1 84 ? 5.949 -9.812 2.689 1 97.12 84 PRO A C 1
ATOM 642 O O . PRO A 1 84 ? 5.141 -9.727 3.619 1 97.12 84 PRO A O 1
ATOM 645 N N . GLY A 1 85 ? 5.836 -9.055 1.607 1 97.12 85 GLY A N 1
ATOM 646 C CA . GLY A 1 85 ? 4.691 -8.18 1.4 1 97.12 85 GLY A CA 1
ATOM 647 C C . GLY A 1 85 ? 5.066 -6.715 1.298 1 97.12 85 GLY A C 1
ATOM 648 O O . GLY A 1 85 ? 4.238 -5.836 1.533 1 97.12 85 GLY A O 1
ATOM 649 N N . ASN A 1 86 ? 6.297 -6.473 0.912 1 95.44 86 ASN A N 1
ATOM 650 C CA . ASN A 1 86 ? 6.734 -5.086 0.766 1 95.44 86 ASN A CA 1
ATOM 651 C C . ASN A 1 86 ? 6.066 -4.414 -0.431 1 95.44 86 ASN A C 1
ATOM 653 O O . ASN A 1 86 ? 5.457 -3.354 -0.291 1 95.44 86 ASN A O 1
ATOM 657 N N . GLU A 1 87 ? 6.234 -5.023 -1.594 1 95.62 87 GLU A N 1
ATOM 658 C CA . GLU A 1 87 ? 5.512 -4.516 -2.756 1 95.62 87 GLU A CA 1
ATOM 659 C C . GLU A 1 87 ? 4.059 -4.984 -2.748 1 95.62 87 GLU A C 1
ATOM 661 O O . GLU A 1 87 ? 3.785 -6.18 -2.85 1 95.62 87 GLU A O 1
ATOM 666 N N . LYS A 1 88 ? 3.164 -4.055 -2.654 1 97.5 88 LYS A N 1
ATOM 667 C CA . LYS A 1 88 ? 1.752 -4.391 -2.49 1 97.5 88 LYS A CA 1
ATOM 668 C C . LYS A 1 88 ? 0.976 -4.148 -3.781 1 97.5 88 LYS A C 1
ATOM 670 O O . LYS A 1 88 ? -0.145 -4.637 -3.939 1 97.5 88 LYS A O 1
ATOM 675 N N . ASN A 1 89 ? 1.558 -3.443 -4.73 1 98.56 89 ASN A N 1
ATOM 676 C CA . ASN A 1 89 ? 0.975 -3.16 -6.039 1 98.56 89 ASN A CA 1
ATOM 677 C C . ASN A 1 89 ? -0.36 -2.432 -5.91 1 98.56 89 ASN A C 1
ATOM 679 O O . ASN A 1 89 ? -1.303 -2.721 -6.648 1 98.56 89 ASN A O 1
ATOM 683 N N . LEU A 1 90 ? -0.426 -1.488 -4.949 1 98.56 90 LEU A N 1
ATOM 684 C CA . LEU A 1 90 ? -1.713 -0.838 -4.73 1 98.56 90 LEU A CA 1
ATOM 685 C C . LEU A 1 90 ? -1.974 0.224 -5.793 1 98.56 90 LEU A C 1
ATOM 687 O O . LEU A 1 90 ? -3.105 0.69 -5.949 1 98.56 90 LEU A O 1
ATOM 691 N N . ASP A 1 91 ? -0.942 0.634 -6.527 1 98.25 91 ASP A N 1
ATOM 692 C CA . ASP A 1 91 ? -1.169 1.44 -7.723 1 98.25 91 ASP A CA 1
ATOM 693 C C . ASP A 1 91 ? -1.926 0.647 -8.789 1 98.25 91 ASP A C 1
ATOM 695 O O . ASP A 1 91 ? -2.76 1.201 -9.508 1 98.25 91 ASP A O 1
ATOM 699 N N . LEU A 1 92 ? -1.681 -0.656 -8.891 1 98.62 92 LEU A N 1
ATOM 700 C CA . LEU A 1 92 ? -2.459 -1.522 -9.773 1 98.62 92 LEU A CA 1
ATOM 701 C C . LEU A 1 92 ? -3.906 -1.618 -9.305 1 98.62 92 LEU A C 1
ATOM 703 O O . LEU A 1 92 ? -4.832 -1.573 -10.117 1 98.62 92 LEU A O 1
ATOM 707 N N . ALA A 1 93 ? -4.055 -1.769 -7.973 1 98.81 93 ALA A N 1
ATOM 708 C CA . ALA A 1 93 ? -5.41 -1.834 -7.43 1 98.81 93 ALA A CA 1
ATOM 709 C C . ALA A 1 93 ? -6.227 -0.613 -7.848 1 98.81 93 ALA A C 1
ATOM 711 O O . ALA A 1 93 ? -7.391 -0.74 -8.234 1 98.81 93 ALA A O 1
ATOM 712 N N . GLN A 1 94 ? -5.617 0.532 -7.77 1 98.44 94 GLN A N 1
ATOM 713 C CA . GLN A 1 94 ? -6.285 1.777 -8.125 1 98.44 94 GLN A CA 1
ATOM 714 C C . GLN A 1 94 ? -6.648 1.799 -9.609 1 98.44 94 GLN A C 1
ATOM 716 O O . GLN A 1 94 ? -7.766 2.174 -9.977 1 98.44 94 GLN A O 1
ATOM 721 N N . SER A 1 95 ? -5.707 1.403 -10.5 1 98.31 95 SER A N 1
ATOM 722 C CA . SER A 1 95 ? -5.984 1.435 -11.93 1 98.31 95 SER A CA 1
ATOM 723 C C . SER A 1 95 ? -7.031 0.394 -12.312 1 98.31 95 SER A C 1
ATOM 725 O O . SER A 1 95 ? -7.883 0.648 -13.172 1 98.31 95 SER A O 1
ATOM 727 N N . ILE A 1 96 ? -6.988 -0.748 -11.656 1 98.81 96 ILE A N 1
ATOM 728 C CA . ILE A 1 96 ? -7.973 -1.798 -11.898 1 98.81 96 ILE A CA 1
ATOM 729 C C . ILE A 1 96 ? -9.359 -1.315 -11.469 1 98.81 96 ILE A C 1
ATOM 731 O O . ILE A 1 96 ? -10.344 -1.53 -12.18 1 98.81 96 ILE A O 1
ATOM 735 N N . ARG A 1 97 ? -9.414 -0.623 -10.328 1 98.62 97 ARG A N 1
ATOM 736 C CA . ARG A 1 97 ? -10.688 -0.069 -9.875 1 98.62 97 ARG A CA 1
ATOM 737 C C . ARG A 1 97 ? -11.234 0.94 -10.875 1 98.62 97 ARG A C 1
ATOM 739 O O . ARG A 1 97 ? -12.43 0.943 -11.172 1 98.62 97 ARG A O 1
ATOM 746 N N . ARG A 1 98 ? -10.367 1.779 -11.422 1 97.94 98 ARG A N 1
ATOM 747 C CA . ARG A 1 98 ? -10.805 2.799 -12.367 1 97.94 98 ARG A CA 1
ATOM 748 C C . ARG A 1 98 ? -11.281 2.166 -13.672 1 97.94 98 ARG A C 1
ATOM 750 O O . ARG A 1 98 ? -12.008 2.799 -14.445 1 97.94 98 ARG A O 1
ATOM 757 N N . ALA A 1 99 ? -10.898 0.93 -13.898 1 97.81 99 ALA A N 1
ATOM 758 C CA . ALA A 1 99 ? -11.328 0.199 -15.094 1 97.81 99 ALA A CA 1
ATOM 759 C C . ALA A 1 99 ? -12.672 -0.488 -14.852 1 97.81 99 ALA A C 1
ATOM 761 O O . ALA A 1 99 ? -13.172 -1.2 -15.727 1 97.81 99 ALA A O 1
ATOM 762 N N . GLY A 1 100 ? -13.234 -0.359 -13.656 1 97.69 100 GLY A N 1
ATOM 763 C CA . GLY A 1 100 ? -14.562 -0.882 -13.391 1 97.69 100 GLY A CA 1
ATOM 764 C C . GLY A 1 100 ? -14.547 -2.211 -12.656 1 97.69 100 GLY A C 1
ATOM 765 O O . GLY A 1 100 ? -15.578 -2.875 -12.539 1 97.69 100 GLY A O 1
ATOM 766 N N . TRP A 1 101 ? -13.352 -2.668 -12.18 1 98.75 101 TRP A N 1
ATOM 767 C CA . TRP A 1 101 ? -13.211 -3.891 -11.398 1 98.75 101 TRP A CA 1
ATOM 768 C C . TRP A 1 101 ? -13.086 -3.576 -9.906 1 98.75 101 TRP A C 1
ATOM 770 O O . TRP A 1 101 ? -12.445 -2.594 -9.523 1 98.75 101 TRP A O 1
ATOM 780 N N . ASN A 1 102 ? -13.688 -4.348 -9.039 1 98.88 102 ASN A N 1
ATOM 781 C CA . ASN A 1 102 ? -13.289 -4.324 -7.641 1 98.88 102 ASN A CA 1
ATOM 782 C C . ASN A 1 102 ? -11.93 -4.996 -7.438 1 98.88 102 ASN A C 1
ATOM 784 O O . ASN A 1 102 ? -11.523 -5.844 -8.234 1 98.88 102 ASN A O 1
ATOM 788 N N . VAL A 1 103 ? -11.25 -4.598 -6.406 1 98.94 103 VAL A N 1
ATOM 789 C CA . VAL A 1 103 ? -10.016 -5.277 -6.023 1 98.94 103 VAL A CA 1
ATOM 790 C C . VAL A 1 103 ? -10.039 -5.586 -4.531 1 98.94 103 VAL A C 1
ATOM 792 O O . VAL A 1 103 ? -10.172 -4.68 -3.703 1 98.94 103 VAL A O 1
ATOM 795 N N . LEU A 1 104 ? -9.961 -6.844 -4.199 1 98.94 104 LEU A N 1
ATOM 796 C CA . LEU A 1 104 ? -9.711 -7.242 -2.818 1 98.94 104 LEU A CA 1
ATOM 797 C C . LEU A 1 104 ? -8.219 -7.434 -2.568 1 98.94 104 LEU A C 1
ATOM 799 O O . LEU A 1 104 ? -7.547 -8.164 -3.305 1 98.94 104 LEU A O 1
ATOM 803 N N . TYR A 1 105 ? -7.688 -6.758 -1.654 1 98.88 105 TYR A N 1
ATOM 804 C CA . TYR A 1 105 ? -6.34 -6.914 -1.125 1 98.88 105 TYR A CA 1
ATOM 805 C C . TYR A 1 105 ? -6.371 -7.312 0.345 1 98.88 105 TYR A C 1
ATOM 807 O O . TYR A 1 105 ? -7.172 -6.785 1.121 1 98.88 105 TYR A O 1
ATOM 815 N N . PHE A 1 106 ? -5.527 -8.25 0.76 1 98.81 106 PHE A N 1
ATOM 816 C CA . PHE A 1 106 ? -5.473 -8.625 2.17 1 98.81 106 PHE A CA 1
ATOM 817 C C . PHE A 1 106 ? -4.07 -9.078 2.555 1 98.81 106 PHE A C 1
ATOM 819 O O . PHE A 1 106 ? -3.264 -9.422 1.688 1 98.81 106 PHE A O 1
ATOM 826 N N . ASN A 1 107 ? -3.771 -8.992 3.803 1 98.88 107 ASN A N 1
ATOM 827 C CA . ASN A 1 107 ? -2.535 -9.531 4.359 1 98.88 107 ASN A CA 1
ATOM 828 C C . ASN A 1 107 ? -2.738 -10.93 4.93 1 98.88 107 ASN A C 1
ATOM 830 O O . ASN A 1 107 ? -3.678 -11.164 5.691 1 98.88 107 ASN A O 1
ATOM 834 N N . TYR A 1 108 ? -1.868 -11.812 4.566 1 98.88 108 TYR A N 1
ATOM 835 C CA . TYR A 1 108 ? -1.992 -13.203 4.98 1 98.88 108 TYR A CA 1
ATOM 836 C C . TYR A 1 108 ? -1.892 -13.336 6.496 1 98.88 108 TYR A C 1
ATOM 838 O O . TYR A 1 108 ? -1.453 -12.406 7.176 1 98.88 108 TYR A O 1
ATOM 846 N N . ARG A 1 109 ? -2.316 -14.523 6.98 1 98.5 109 ARG A N 1
ATOM 847 C CA . ARG A 1 109 ? -2.115 -14.844 8.391 1 98.5 109 ARG A CA 1
ATOM 848 C C . ARG A 1 109 ? -0.659 -14.633 8.797 1 98.5 109 ARG A C 1
ATOM 850 O O . ARG A 1 109 ? 0.254 -15.055 8.086 1 98.5 109 ARG A O 1
ATOM 857 N N . GLY A 1 110 ? -0.525 -13.867 9.883 1 98.25 110 GLY A N 1
ATOM 858 C CA . GLY A 1 110 ? 0.803 -13.68 10.453 1 98.25 110 GLY A CA 1
ATOM 859 C C . GLY A 1 110 ? 1.604 -12.602 9.742 1 98.25 110 GLY A C 1
ATOM 860 O O . GLY A 1 110 ? 2.812 -12.477 9.961 1 98.25 110 GLY A O 1
ATOM 861 N N . SER A 1 111 ? 0.993 -11.898 8.891 1 98.31 111 SER A N 1
ATOM 862 C CA . SER A 1 111 ? 1.751 -10.883 8.172 1 98.31 111 SER A CA 1
ATOM 863 C C . SER A 1 111 ? 1.125 -9.5 8.336 1 98.31 111 SER A C 1
ATOM 865 O O . SER A 1 111 ? -0.1 -9.367 8.367 1 98.31 111 SER A O 1
ATOM 867 N N . TRP A 1 112 ? 1.971 -8.445 8.594 1 97.81 112 TRP A N 1
ATOM 868 C CA . TRP A 1 112 ? 1.629 -7.027 8.555 1 97.81 112 TRP A CA 1
ATOM 869 C C . TRP A 1 112 ? 0.442 -6.727 9.469 1 97.81 112 TRP A C 1
ATOM 871 O O . TRP A 1 112 ? -0.503 -6.047 9.062 1 97.81 112 TRP A O 1
ATOM 881 N N . GLY A 1 113 ? 0.439 -7.27 10.555 1 96.69 113 GLY A N 1
ATOM 882 C CA . GLY A 1 113 ? -0.539 -6.969 11.586 1 96.69 113 GLY A CA 1
ATOM 883 C C . GLY A 1 113 ? -1.713 -7.93 11.594 1 96.69 113 GLY A C 1
ATOM 884 O O . GLY A 1 113 ? -2.535 -7.906 12.516 1 96.69 113 GLY A O 1
ATOM 885 N N . SER A 1 114 ? -1.884 -8.75 10.531 1 98.19 114 SER A N 1
ATOM 886 C CA . SER A 1 114 ? -2.873 -9.82 10.594 1 98.19 114 SER A CA 1
ATOM 887 C C . SER A 1 114 ? -2.463 -10.891 11.594 1 98.19 114 SER A C 1
ATOM 889 O O . SER A 1 114 ? -1.295 -11.273 11.656 1 98.19 114 SER A O 1
ATOM 891 N N . PRO A 1 115 ? -3.406 -11.398 12.367 1 97.69 115 PRO A N 1
ATOM 892 C CA . PRO A 1 115 ? -3.064 -12.422 13.352 1 97.69 115 PRO A CA 1
ATOM 893 C C . PRO A 1 115 ? -2.754 -13.773 12.727 1 97.69 115 PRO A C 1
ATOM 895 O O . PRO A 1 115 ? -2.977 -13.969 11.523 1 97.69 115 PRO A O 1
ATOM 898 N N . GLY A 1 116 ? -2.221 -14.695 13.586 1 97.88 116 GLY A N 1
ATOM 899 C CA . GLY A 1 116 ? -1.901 -16.047 13.156 1 97.88 116 GLY A CA 1
ATOM 900 C C . GLY A 1 116 ? -0.431 -16.234 12.836 1 97.88 116 GLY A C 1
ATOM 901 O O . GLY A 1 116 ? 0.402 -15.406 13.195 1 97.88 116 GLY A O 1
ATOM 902 N N . ASP A 1 117 ? -0.128 -17.406 12.258 1 98.56 117 ASP A N 1
ATOM 903 C CA . ASP A 1 117 ? 1.235 -17.781 11.906 1 98.56 117 ASP A CA 1
ATOM 904 C C . ASP A 1 117 ? 1.413 -17.844 10.391 1 98.56 117 ASP A C 1
ATOM 906 O O . ASP A 1 117 ? 0.62 -18.484 9.688 1 98.56 117 ASP A O 1
ATOM 910 N N . PHE A 1 118 ? 2.447 -17.234 9.969 1 98.75 118 PHE A N 1
ATOM 911 C CA . PHE A 1 118 ? 2.707 -17.203 8.531 1 98.75 118 PHE A CA 1
ATOM 912 C C . PHE A 1 118 ? 3.291 -18.516 8.055 1 98.75 118 PHE A C 1
ATOM 914 O O . PHE A 1 118 ? 4.191 -19.078 8.695 1 98.75 118 PHE A O 1
ATOM 921 N N . SER A 1 119 ? 2.836 -19.047 7.035 1 98.62 119 SER A N 1
ATOM 922 C CA . SER A 1 119 ? 3.387 -20.141 6.242 1 98.62 119 SER A CA 1
ATOM 923 C C . SER A 1 119 ? 2.85 -20.125 4.816 1 98.62 119 SER A C 1
ATOM 925 O O . SER A 1 119 ? 1.835 -19.484 4.543 1 98.62 119 SER A O 1
ATOM 927 N N . PHE A 1 120 ? 3.508 -20.75 3.957 1 98.12 120 PHE A N 1
ATOM 928 C CA . PHE A 1 120 ? 3.057 -20.766 2.57 1 98.12 120 PHE A CA 1
ATOM 929 C C . PHE A 1 120 ? 1.749 -21.547 2.438 1 98.12 120 PHE A C 1
ATOM 931 O O . PHE A 1 120 ? 0.861 -21.141 1.681 1 98.12 120 PHE A O 1
ATOM 938 N N . THR A 1 121 ? 1.604 -22.578 3.174 1 98 121 THR A N 1
ATOM 939 C CA . THR A 1 121 ? 0.362 -23.344 3.186 1 98 121 THR A CA 1
ATOM 940 C C . THR A 1 121 ? -0.789 -22.5 3.729 1 98 121 THR A C 1
ATOM 942 O O . THR A 1 121 ? -1.896 -22.531 3.186 1 98 121 THR A O 1
ATOM 945 N N . HIS A 1 122 ? -0.547 -21.781 4.789 1 98.69 122 HIS A N 1
ATOM 946 C CA . HIS A 1 122 ? -1.576 -20.906 5.324 1 98.69 122 HIS A CA 1
ATOM 947 C C . HIS A 1 122 ? -1.979 -19.844 4.309 1 98.69 122 HIS A C 1
ATOM 949 O O . HIS A 1 122 ? -3.152 -19.469 4.223 1 98.69 122 HIS A O 1
ATOM 955 N N . CYS A 1 123 ? -1.024 -19.328 3.561 1 98.75 123 CYS A N 1
ATOM 956 C CA . CYS A 1 123 ? -1.332 -18.344 2.527 1 98.75 123 CYS A CA 1
ATOM 957 C C . CYS A 1 123 ? -2.25 -18.938 1.466 1 98.75 123 CYS A C 1
ATOM 959 O O . CYS A 1 123 ? -3.189 -18.266 1.014 1 98.75 123 CYS A O 1
ATOM 961 N N . ILE A 1 124 ? -1.969 -20.172 1.042 1 98.56 124 ILE A N 1
ATOM 962 C CA . ILE A 1 124 ? -2.828 -20.859 0.084 1 98.56 124 ILE A CA 1
ATOM 963 C C . ILE A 1 124 ? -4.25 -20.953 0.633 1 98.56 124 ILE A C 1
ATOM 965 O O . ILE A 1 124 ? -5.215 -20.641 -0.074 1 98.56 124 ILE A O 1
ATOM 969 N N . GLU A 1 125 ? -4.371 -21.297 1.897 1 98.75 125 GLU A N 1
ATOM 970 C CA . GLU A 1 125 ? -5.668 -21.391 2.559 1 98.75 125 GLU A CA 1
ATOM 971 C C . GLU A 1 125 ? -6.352 -20.031 2.621 1 98.75 125 GLU A C 1
ATOM 973 O O . GLU A 1 125 ? -7.57 -19.938 2.467 1 98.75 125 GLU A O 1
ATOM 978 N N . ASP A 1 126 ? -5.578 -19.016 2.877 1 98.94 126 ASP A N 1
ATOM 979 C CA . ASP A 1 126 ? -6.125 -17.672 2.986 1 98.94 126 ASP A CA 1
ATOM 980 C C . ASP A 1 126 ? -6.711 -17.203 1.655 1 98.94 126 ASP A C 1
ATOM 982 O O . ASP A 1 126 ? -7.723 -16.5 1.629 1 98.94 126 ASP A O 1
ATOM 986 N N . VAL A 1 127 ? -6.09 -17.562 0.531 1 98.94 127 VAL A N 1
ATOM 987 C CA . VAL A 1 127 ? -6.633 -17.234 -0.783 1 98.94 127 VAL A CA 1
ATOM 988 C C . VAL A 1 127 ? -7.988 -17.922 -0.969 1 98.94 127 VAL A C 1
ATOM 990 O O . VAL A 1 127 ? -8.938 -17.297 -1.449 1 98.94 127 VAL A O 1
ATOM 993 N N . GLN A 1 128 ? -8.086 -19.156 -0.553 1 98.88 128 GLN A N 1
ATOM 994 C CA . GLN A 1 128 ? -9.352 -19.875 -0.636 1 98.88 128 GLN A CA 1
ATOM 995 C C . GLN A 1 128 ? -10.422 -19.203 0.217 1 98.88 128 GLN A C 1
ATOM 997 O O . GLN A 1 128 ? -11.57 -19.078 -0.205 1 98.88 128 GLN A O 1
ATOM 1002 N N . SER A 1 129 ? -10.031 -18.781 1.389 1 98.94 129 SER A N 1
ATOM 1003 C CA . SER A 1 129 ? -10.953 -18.078 2.277 1 98.94 129 SER A CA 1
ATOM 1004 C C . SER A 1 129 ? -11.438 -16.766 1.655 1 98.94 129 SER A C 1
ATOM 1006 O O . SER A 1 129 ? -12.602 -16.406 1.796 1 98.94 129 SER A O 1
ATOM 1008 N N . ALA A 1 130 ? -10.531 -16.062 0.994 1 98.94 130 ALA A N 1
ATOM 1009 C CA . ALA A 1 130 ? -10.891 -14.812 0.333 1 98.94 130 ALA A CA 1
ATOM 1010 C C . ALA A 1 130 ? -11.906 -15.055 -0.779 1 98.94 130 ALA A C 1
ATOM 1012 O O . ALA A 1 130 ? -12.891 -14.32 -0.895 1 98.94 130 ALA A O 1
ATOM 1013 N N . VAL A 1 131 ? -11.688 -16.078 -1.578 1 98.94 131 VAL A N 1
ATOM 1014 C CA . VAL A 1 131 ? -12.602 -16.422 -2.654 1 98.94 131 VAL A CA 1
ATOM 1015 C C . VAL A 1 131 ? -13.969 -16.781 -2.072 1 98.94 131 VAL A C 1
ATOM 1017 O O . VAL A 1 131 ? -15 -16.281 -2.539 1 98.94 131 VAL A O 1
ATOM 1020 N N . ALA A 1 132 ? -13.961 -17.594 -1.044 1 98.88 132 ALA A N 1
ATOM 1021 C CA . ALA A 1 132 ? -15.211 -18 -0.397 1 98.88 132 ALA A CA 1
ATOM 1022 C C . ALA A 1 132 ? -15.953 -16.781 0.163 1 98.88 132 ALA A C 1
ATOM 1024 O O . ALA A 1 132 ? -17.188 -16.703 0.065 1 98.88 132 ALA A O 1
ATOM 1025 N N . TYR A 1 133 ? -15.219 -15.891 0.737 1 98.88 133 TYR A N 1
ATOM 1026 C CA . TYR A 1 133 ? -15.82 -14.688 1.305 1 98.88 133 TYR A CA 1
ATOM 1027 C C . TYR A 1 133 ? -16.547 -13.883 0.235 1 98.88 133 TYR A C 1
ATOM 1029 O O . TYR A 1 133 ? -17.672 -13.438 0.449 1 98.88 133 TYR A O 1
ATOM 1037 N N . LEU A 1 134 ? -15.922 -13.711 -0.923 1 98.81 134 LEU A N 1
ATOM 1038 C CA . LEU A 1 134 ? -16.5 -12.914 -2.004 1 98.81 134 LEU A CA 1
ATOM 1039 C C . LEU A 1 134 ? -17.672 -13.641 -2.643 1 98.81 134 LEU A C 1
ATOM 1041 O O . LEU A 1 134 ? -18.562 -13 -3.225 1 98.81 134 LEU A O 1
ATOM 1045 N N . ARG A 1 135 ? -17.688 -14.938 -2.539 1 98.75 135 ARG A N 1
ATOM 1046 C CA . ARG A 1 135 ? -18.75 -15.711 -3.158 1 98.75 135 ARG A CA 1
ATOM 1047 C C . ARG A 1 135 ? -19.969 -15.789 -2.246 1 98.75 135 ARG A C 1
ATOM 1049 O O . ARG A 1 135 ? -21.062 -16.156 -2.688 1 98.75 135 ARG A O 1
ATOM 1056 N N . ASP A 1 136 ? -19.766 -15.484 -0.957 1 98.69 136 ASP A N 1
ATOM 1057 C CA . ASP A 1 136 ? -20.922 -15.398 -0.063 1 98.69 136 ASP A CA 1
ATOM 1058 C C . ASP A 1 136 ? -21.906 -14.344 -0.541 1 98.69 136 ASP A C 1
ATOM 1060 O O . ASP A 1 136 ? -21.531 -13.18 -0.746 1 98.69 136 ASP A O 1
ATOM 1064 N N . PRO A 1 137 ? -23.156 -14.711 -0.728 1 98.31 137 PRO A N 1
ATOM 1065 C CA . PRO A 1 137 ? -24.125 -13.789 -1.346 1 98.31 137 PRO A CA 1
ATOM 1066 C C . PRO A 1 137 ? -24.266 -12.477 -0.585 1 98.31 137 PRO A C 1
ATOM 1068 O O . PRO A 1 137 ? -24.375 -11.414 -1.2 1 98.31 137 PRO A O 1
ATOM 1071 N N . ALA A 1 138 ? -24.297 -12.523 0.688 1 98.38 138 ALA A N 1
ATOM 1072 C CA . ALA A 1 138 ? -24.438 -11.305 1.481 1 98.38 138 ALA A CA 1
ATOM 1073 C C . ALA A 1 138 ? -23.234 -10.383 1.303 1 98.38 138 ALA A C 1
ATOM 1075 O O . ALA A 1 138 ? -23.375 -9.172 1.16 1 98.38 138 ALA A O 1
ATOM 1076 N N . ASN A 1 139 ? -22.016 -10.977 1.353 1 98.5 139 ASN A N 1
ATOM 1077 C CA . ASN A 1 139 ? -20.797 -10.195 1.162 1 98.5 139 ASN A CA 1
ATOM 1078 C C . ASN A 1 139 ? -20.688 -9.648 -0.258 1 98.5 139 ASN A C 1
ATOM 1080 O O . ASN A 1 139 ? -20.297 -8.492 -0.458 1 98.5 139 ASN A O 1
ATOM 1084 N N . ALA A 1 140 ? -21.031 -10.5 -1.247 1 98.62 140 ALA A N 1
ATOM 1085 C CA . ALA A 1 140 ? -21.016 -10.078 -2.645 1 98.62 140 ALA A CA 1
ATOM 1086 C C . ALA A 1 140 ? -21.922 -8.875 -2.867 1 98.62 140 ALA A C 1
ATOM 1088 O O . ALA A 1 140 ? -21.531 -7.914 -3.543 1 98.62 140 ALA A O 1
ATOM 1089 N N . LYS A 1 141 ? -23.078 -8.914 -2.277 1 98.12 141 LYS A N 1
ATOM 1090 C CA . LYS A 1 141 ? -24.016 -7.805 -2.412 1 98.12 141 LYS A CA 1
ATOM 1091 C C . LYS A 1 141 ? -23.469 -6.547 -1.736 1 98.12 141 LYS A C 1
ATOM 1093 O O . LYS A 1 141 ? -23.469 -5.469 -2.332 1 98.12 141 LYS A O 1
ATOM 1098 N N . LYS A 1 142 ? -22.984 -6.746 -0.561 1 97.12 142 LYS A N 1
ATOM 1099 C CA . LYS A 1 142 ? -22.469 -5.625 0.224 1 97.12 142 LYS A CA 1
ATOM 1100 C C . LYS A 1 142 ? -21.312 -4.941 -0.485 1 97.12 142 LYS A C 1
ATOM 1102 O O . LYS A 1 142 ? -21.203 -3.715 -0.463 1 97.12 142 LYS A O 1
ATOM 1107 N N . LEU A 1 143 ? -20.5 -5.691 -1.152 1 98 143 LEU A N 1
ATOM 1108 C CA . LEU A 1 143 ? -19.281 -5.176 -1.763 1 98 143 LEU A CA 1
ATOM 1109 C C . LEU A 1 143 ? -19.469 -4.969 -3.262 1 98 143 LEU A C 1
ATOM 1111 O O . LEU A 1 143 ? -18.516 -4.645 -3.973 1 98 143 LEU A O 1
ATOM 1115 N N . ARG A 1 144 ? -20.625 -5.203 -3.787 1 98.44 144 ARG A N 1
ATOM 1116 C CA . ARG A 1 144 ? -20.953 -5.066 -5.199 1 98.44 144 ARG A CA 1
ATOM 1117 C C . ARG A 1 144 ? -20.078 -5.957 -6.062 1 98.44 144 ARG A C 1
ATOM 1119 O O . ARG A 1 144 ? -19.578 -5.531 -7.109 1 98.44 144 ARG A O 1
ATOM 1126 N N . VAL A 1 145 ? -19.922 -7.203 -5.641 1 98.75 145 VAL A N 1
ATOM 1127 C CA . VAL A 1 145 ? -19.031 -8.164 -6.285 1 98.75 145 VAL A CA 1
ATOM 1128 C C . VAL A 1 145 ? -19.844 -9.094 -7.184 1 98.75 145 VAL A C 1
ATOM 1130 O O . VAL A 1 145 ? -20.859 -9.633 -6.762 1 98.75 145 VAL A O 1
ATOM 1133 N N . ASP A 1 146 ? -19.391 -9.227 -8.43 1 98.81 146 ASP A N 1
ATOM 1134 C CA . ASP A 1 146 ? -19.844 -10.352 -9.242 1 98.81 146 ASP A CA 1
ATOM 1135 C C . ASP A 1 146 ? -19.109 -11.633 -8.859 1 98.81 146 ASP A C 1
ATOM 1137 O O . ASP A 1 146 ? -18.016 -11.898 -9.375 1 98.81 146 ASP A O 1
ATOM 1141 N N . SER A 1 147 ? -19.703 -12.414 -8.062 1 98.12 147 SER A N 1
ATOM 1142 C CA . SER A 1 147 ? -19.062 -13.578 -7.465 1 98.12 147 SER A CA 1
ATOM 1143 C C . SER A 1 147 ? -18.734 -14.633 -8.523 1 98.12 147 SER A C 1
ATOM 1145 O O . SER A 1 147 ? -17.984 -15.57 -8.266 1 98.12 147 SER A O 1
ATOM 1147 N N . THR A 1 148 ? -19.297 -14.516 -9.672 1 97.94 148 THR A N 1
ATOM 1148 C CA . THR A 1 148 ? -19.047 -15.484 -10.734 1 97.94 148 THR A CA 1
ATOM 1149 C C . THR A 1 148 ? -17.891 -15.023 -11.625 1 97.94 148 THR A C 1
ATOM 1151 O O . THR A 1 148 ? -17.469 -15.758 -12.516 1 97.94 148 THR A O 1
ATOM 1154 N N . HIS A 1 149 ? -17.391 -13.867 -11.375 1 98.69 149 HIS A N 1
ATOM 1155 C CA . HIS A 1 149 ? -16.328 -13.305 -12.195 1 98.69 149 HIS A CA 1
ATOM 1156 C C . HIS A 1 149 ? -15.164 -12.836 -11.336 1 98.69 149 HIS A C 1
ATOM 1158 O O . HIS A 1 149 ? -14.859 -11.641 -11.281 1 98.69 149 HIS A O 1
ATOM 1164 N N . LEU A 1 150 ? -14.484 -13.789 -10.766 1 98.88 150 LEU A N 1
ATOM 1165 C CA . LEU A 1 150 ? -13.312 -13.547 -9.938 1 98.88 150 LEU A CA 1
ATOM 1166 C C . LEU A 1 150 ? -12.031 -13.891 -10.695 1 98.88 150 LEU A C 1
ATOM 1168 O O . LEU A 1 150 ? -11.961 -14.914 -11.383 1 98.88 150 LEU A O 1
ATOM 1172 N N . VAL A 1 151 ? -11.078 -13.023 -10.664 1 98.94 151 VAL A N 1
ATOM 1173 C CA . VAL A 1 151 ? -9.75 -13.195 -11.25 1 98.94 151 VAL A CA 1
ATOM 1174 C C . VAL A 1 151 ? -8.688 -13.07 -10.164 1 98.94 151 VAL A C 1
ATOM 1176 O O . VAL A 1 151 ? -8.805 -12.234 -9.258 1 98.94 151 VAL A O 1
ATOM 1179 N N . LEU A 1 152 ? -7.641 -13.898 -10.203 1 98.94 152 LEU A N 1
ATOM 1180 C CA . LEU A 1 152 ? -6.504 -13.797 -9.297 1 98.94 152 LEU A CA 1
ATOM 1181 C C . LEU A 1 152 ? -5.305 -13.164 -9.992 1 98.94 152 LEU A C 1
ATOM 1183 O O . LEU A 1 152 ? -4.965 -13.539 -11.117 1 98.94 152 LEU A O 1
ATOM 1187 N N . ILE A 1 153 ? -4.73 -12.18 -9.43 1 99 153 ILE A N 1
ATOM 1188 C CA . ILE A 1 153 ? -3.484 -11.562 -9.867 1 99 153 ILE A CA 1
ATOM 1189 C C . ILE A 1 153 ? -2.502 -11.5 -8.703 1 99 153 ILE A C 1
ATOM 1191 O O . ILE A 1 153 ? -2.867 -11.094 -7.594 1 99 153 ILE A O 1
ATOM 1195 N N . GLY A 1 154 ? -1.298 -11.898 -8.945 1 98.94 154 GLY A N 1
ATOM 1196 C CA . GLY A 1 154 ? -0.367 -11.898 -7.824 1 98.94 154 GLY A CA 1
ATOM 1197 C C . GLY A 1 154 ? 1.072 -11.664 -8.25 1 98.94 154 GLY A C 1
ATOM 1198 O O . GLY A 1 154 ? 1.463 -12.023 -9.359 1 98.94 154 GLY A O 1
ATOM 1199 N N . HIS A 1 155 ? 1.847 -11.094 -7.375 1 98.88 155 HIS A N 1
ATOM 1200 C CA . HIS A 1 155 ? 3.244 -10.742 -7.594 1 98.88 155 HIS A CA 1
ATOM 1201 C C . HIS A 1 155 ? 4.172 -11.617 -6.754 1 98.88 155 HIS A C 1
ATOM 1203 O O . HIS A 1 155 ? 3.959 -11.773 -5.547 1 98.88 155 HIS A O 1
ATOM 1209 N N . SER A 1 156 ? 5.246 -12.188 -7.441 1 98.25 156 SER A N 1
ATOM 1210 C CA . SER A 1 156 ? 6.266 -12.969 -6.742 1 98.25 156 SER A CA 1
ATOM 1211 C C . SER A 1 156 ? 5.648 -14.172 -6.031 1 98.25 156 SER A C 1
ATOM 1213 O O . SER A 1 156 ? 4.988 -15 -6.664 1 98.25 156 SER A O 1
ATOM 1215 N N . MET A 1 157 ? 5.68 -14.281 -4.715 1 97.81 157 MET A N 1
ATOM 1216 C CA . MET A 1 157 ? 4.961 -15.312 -3.971 1 97.81 157 MET A CA 1
ATOM 1217 C C . MET A 1 157 ? 3.463 -15.234 -4.234 1 97.81 157 MET A C 1
ATOM 1219 O O . MET A 1 157 ? 2.781 -16.266 -4.285 1 97.81 157 MET A O 1
ATOM 1223 N N . GLY A 1 158 ? 2.988 -14 -4.449 1 98.69 158 GLY A N 1
ATOM 1224 C CA . GLY A 1 158 ? 1.593 -13.844 -4.832 1 98.69 158 GLY A CA 1
ATOM 1225 C C . GLY A 1 158 ? 1.254 -14.516 -6.148 1 98.69 158 GLY A C 1
ATOM 1226 O O . GLY A 1 158 ? 0.12 -14.961 -6.352 1 98.69 158 GLY A O 1
ATOM 1227 N N . GLY A 1 159 ? 2.242 -14.516 -7.035 1 98.69 159 GLY A N 1
ATOM 1228 C CA . GLY A 1 159 ? 2.068 -15.297 -8.25 1 98.69 159 GLY A CA 1
ATOM 1229 C C . GLY A 1 159 ? 1.934 -16.781 -7.996 1 98.69 159 GLY A C 1
ATOM 1230 O O . GLY A 1 159 ? 1.096 -17.453 -8.602 1 98.69 159 GLY A O 1
ATOM 1231 N N . PHE A 1 160 ? 2.764 -17.312 -7.105 1 97.88 160 PHE A N 1
ATOM 1232 C CA . PHE A 1 160 ? 2.631 -18.688 -6.66 1 97.88 160 PHE A CA 1
ATOM 1233 C C . PHE A 1 160 ? 1.235 -18.938 -6.098 1 97.88 160 PHE A C 1
ATOM 1235 O O . PHE A 1 160 ? 0.589 -19.938 -6.457 1 97.88 160 PHE A O 1
ATOM 1242 N N . MET A 1 161 ? 0.731 -18.047 -5.297 1 98.56 161 MET A N 1
ATOM 1243 C CA . MET A 1 161 ? -0.6 -18.172 -4.711 1 98.56 161 MET A CA 1
ATOM 1244 C C . MET A 1 161 ? -1.676 -18.141 -5.793 1 98.56 161 MET A C 1
ATOM 1246 O O . MET A 1 161 ? -2.691 -18.828 -5.688 1 98.56 161 MET A O 1
ATOM 1250 N N . THR A 1 162 ? -1.487 -17.312 -6.727 1 98.81 162 THR A N 1
ATOM 1251 C CA . THR A 1 162 ? -2.404 -17.172 -7.855 1 98.81 162 THR A CA 1
ATOM 1252 C C . THR A 1 162 ? -2.533 -18.5 -8.609 1 98.81 162 THR A C 1
ATOM 1254 O O . THR A 1 162 ? -3.643 -18.938 -8.906 1 98.81 162 THR A O 1
ATOM 1257 N N . ILE A 1 163 ? -1.404 -19.141 -8.891 1 98.62 163 ILE A N 1
ATOM 1258 C CA . ILE A 1 163 ? -1.388 -20.406 -9.609 1 98.62 163 ILE A CA 1
ATOM 1259 C C . ILE A 1 163 ? -2.059 -21.5 -8.766 1 98.62 163 ILE A C 1
ATOM 1261 O O . ILE A 1 163 ? -2.908 -22.234 -9.258 1 98.62 163 ILE A O 1
ATOM 1265 N N . GLN A 1 164 ? -1.712 -21.531 -7.504 1 98.12 164 GLN A N 1
ATOM 1266 C CA . GLN A 1 164 ? -2.342 -22.484 -6.594 1 98.12 164 GLN A CA 1
ATOM 1267 C C . GLN A 1 164 ? -3.85 -22.266 -6.531 1 98.12 164 GLN A C 1
ATOM 1269 O O . GLN A 1 164 ? -4.621 -23.234 -6.625 1 98.12 164 GLN A O 1
ATOM 1274 N N . GLY A 1 165 ? -4.258 -21.016 -6.344 1 98.56 165 GLY A N 1
ATOM 1275 C CA . GLY A 1 165 ? -5.672 -20.703 -6.254 1 98.56 165 GLY A CA 1
ATOM 1276 C C . GLY A 1 165 ? -6.445 -21.062 -7.508 1 98.56 165 GLY A C 1
ATOM 1277 O O . GLY A 1 165 ? -7.527 -21.641 -7.43 1 98.56 165 GLY A O 1
ATOM 1278 N N . GLY A 1 166 ? -5.922 -20.703 -8.656 1 98.44 166 GLY A N 1
ATOM 1279 C CA . GLY A 1 166 ? -6.555 -21.047 -9.922 1 98.44 166 GLY A CA 1
ATOM 1280 C C . GLY A 1 166 ? -6.66 -22.547 -10.141 1 98.44 166 GLY A C 1
ATOM 1281 O O . GLY A 1 166 ? -7.691 -23.031 -10.602 1 98.44 166 GLY A O 1
ATOM 1282 N N . ALA A 1 167 ? -5.59 -23.25 -9.812 1 98.06 167 ALA A N 1
ATOM 1283 C CA . ALA A 1 167 ? -5.562 -24.703 -10.008 1 98.06 167 ALA A CA 1
ATOM 1284 C C . ALA A 1 167 ? -6.57 -25.406 -9.102 1 98.06 167 ALA A C 1
ATOM 1286 O O . ALA A 1 167 ? -7.184 -26.391 -9.5 1 98.06 167 ALA A O 1
ATOM 1287 N N . ASN A 1 168 ? -6.762 -24.844 -7.969 1 96.88 168 ASN A N 1
ATOM 1288 C CA . ASN A 1 168 ? -7.598 -25.5 -6.969 1 96.88 168 ASN A CA 1
ATOM 1289 C C . ASN A 1 168 ? -9.07 -25.109 -7.133 1 96.88 168 ASN A C 1
ATOM 1291 O O . ASN A 1 168 ? -9.945 -25.75 -6.555 1 96.88 168 ASN A O 1
ATOM 1295 N N . ASP A 1 169 ? -9.344 -24.109 -7.895 1 98.06 169 ASP A N 1
ATOM 1296 C CA . ASP A 1 169 ? -10.719 -23.625 -8.031 1 98.06 169 ASP A CA 1
ATOM 1297 C C . ASP A 1 169 ? -11.062 -23.359 -9.492 1 98.06 169 ASP A C 1
ATOM 1299 O O . ASP A 1 169 ? -10.805 -22.266 -10.008 1 98.06 169 ASP A O 1
ATOM 1303 N N . PRO A 1 170 ? -11.734 -24.25 -10.078 1 96.75 170 PRO A N 1
ATOM 1304 C CA . PRO A 1 170 ? -12.078 -24.094 -11.492 1 96.75 170 PRO A CA 1
ATOM 1305 C C . PRO A 1 170 ? -13.039 -22.922 -11.734 1 96.75 170 PRO A C 1
ATOM 1307 O O . PRO A 1 170 ? -13.258 -22.531 -12.883 1 96.75 170 PRO A O 1
ATOM 1310 N N . GLY A 1 171 ? -13.594 -22.359 -10.648 1 97.69 171 GLY A N 1
ATOM 1311 C CA . GLY A 1 171 ? -14.5 -21.219 -10.789 1 97.69 171 GLY A CA 1
ATOM 1312 C C . GLY A 1 171 ? -13.781 -19.906 -11 1 97.69 171 GLY A C 1
ATOM 1313 O O . GLY A 1 171 ? -14.398 -18.906 -11.375 1 97.69 171 GLY A O 1
ATOM 1314 N N . ILE A 1 172 ? -12.492 -19.828 -10.773 1 98.69 172 ILE A N 1
ATOM 1315 C CA . ILE A 1 172 ? -11.695 -18.641 -11.062 1 98.69 172 ILE A CA 1
ATOM 1316 C C . ILE A 1 172 ? -11.609 -18.422 -12.57 1 98.69 172 ILE A C 1
ATOM 1318 O O . ILE A 1 172 ? -11.18 -19.328 -13.305 1 98.69 172 ILE A O 1
ATOM 1322 N N . LYS A 1 173 ? -11.93 -17.25 -13.023 1 98.44 173 LYS A N 1
ATOM 1323 C CA . LYS A 1 173 ? -12.141 -17 -14.445 1 98.44 173 LYS A CA 1
ATOM 1324 C C . LYS A 1 173 ? -10.812 -16.922 -15.188 1 98.44 173 LYS A C 1
ATOM 1326 O O . LYS A 1 173 ? -10.711 -17.375 -16.344 1 98.44 173 LYS A O 1
ATOM 1331 N N . ALA A 1 174 ? -9.859 -16.359 -14.609 1 98.88 174 ALA A N 1
ATOM 1332 C CA . ALA A 1 174 ? -8.539 -16.109 -15.195 1 98.88 174 ALA A CA 1
ATOM 1333 C C . ALA A 1 174 ? -7.508 -15.805 -14.125 1 98.88 174 ALA A C 1
ATOM 1335 O O . ALA A 1 174 ? -7.859 -15.492 -12.977 1 98.88 174 ALA A O 1
ATOM 1336 N N . ILE A 1 175 ? -6.238 -15.953 -14.469 1 98.88 175 ILE A N 1
ATOM 1337 C CA . ILE A 1 175 ? -5.184 -15.625 -13.508 1 98.88 175 ILE A CA 1
ATOM 1338 C C . ILE A 1 175 ? -4.059 -14.875 -14.227 1 98.88 175 ILE A C 1
ATOM 1340 O O . ILE A 1 175 ? -3.809 -15.102 -15.414 1 98.88 175 ILE A O 1
ATOM 1344 N N . ALA A 1 176 ? -3.41 -13.992 -13.547 1 98.94 176 ALA A N 1
ATOM 1345 C CA . ALA A 1 176 ? -2.211 -13.312 -14.023 1 98.94 176 ALA A CA 1
ATOM 1346 C C . ALA A 1 176 ? -1.109 -13.336 -12.969 1 98.94 176 ALA A C 1
ATOM 1348 O O . ALA A 1 176 ? -1.371 -13.109 -11.789 1 98.94 176 ALA A O 1
ATOM 1349 N N . THR A 1 177 ? 0.08 -13.633 -13.367 1 98.88 177 THR A N 1
ATOM 1350 C CA . THR A 1 177 ? 1.218 -13.656 -12.453 1 98.88 177 THR A CA 1
ATOM 1351 C C . THR A 1 177 ? 2.232 -12.578 -12.836 1 98.88 177 THR A C 1
ATOM 1353 O O . THR A 1 177 ? 2.469 -12.336 -14.023 1 98.88 177 THR A O 1
ATOM 1356 N N . ILE A 1 178 ? 2.732 -11.906 -11.844 1 98.94 178 ILE A N 1
ATOM 1357 C CA . ILE A 1 178 ? 3.795 -10.914 -11.969 1 98.94 178 ILE A CA 1
ATOM 1358 C C . ILE A 1 178 ? 5.066 -11.438 -11.297 1 98.94 178 ILE A C 1
ATOM 1360 O O . ILE A 1 178 ? 5.148 -11.5 -10.07 1 98.94 178 ILE A O 1
ATOM 1364 N N . SER A 1 179 ? 6.02 -11.875 -12.078 1 98.56 179 SER A N 1
ATOM 1365 C CA . SER A 1 179 ? 7.266 -12.422 -11.555 1 98.56 179 SER A CA 1
ATOM 1366 C C . SER A 1 179 ? 7 -13.492 -10.5 1 98.56 179 SER A C 1
ATOM 1368 O O . SER A 1 179 ? 7.527 -13.422 -9.391 1 98.56 179 SER A O 1
ATOM 1370 N N . ALA A 1 180 ? 6.301 -14.531 -10.875 1 98.5 180 ALA A N 1
ATOM 1371 C CA . ALA A 1 180 ? 5.906 -15.57 -9.922 1 98.5 180 ALA A CA 1
ATOM 1372 C C . ALA A 1 180 ? 7.121 -16.344 -9.422 1 98.5 180 ALA A C 1
ATOM 1374 O O . ALA A 1 180 ? 8.031 -16.656 -10.195 1 98.5 180 ALA A O 1
ATOM 1375 N N . ALA A 1 181 ? 7.082 -16.625 -8.133 1 94.38 181 ALA A N 1
ATOM 1376 C CA . ALA A 1 181 ? 8.156 -17.375 -7.496 1 94.38 181 ALA A CA 1
ATOM 1377 C C . ALA A 1 181 ? 7.695 -18.781 -7.137 1 94.38 181 ALA A C 1
ATOM 1379 O O . ALA A 1 181 ? 6.75 -18.953 -6.359 1 94.38 181 ALA A O 1
ATOM 1380 N N . ASP A 1 182 ? 8.367 -19.844 -7.652 1 85.44 182 ASP A N 1
ATOM 1381 C CA . ASP A 1 182 ? 7.977 -21.203 -7.312 1 85.44 182 ASP A CA 1
ATOM 1382 C C . ASP A 1 182 ? 8.945 -21.812 -6.305 1 85.44 182 ASP A C 1
ATOM 1384 O O . ASP A 1 182 ? 8.984 -23.047 -6.137 1 85.44 182 ASP A O 1
ATOM 1388 N N . PHE A 1 183 ? 9.836 -21.062 -5.715 1 85.12 183 PHE A N 1
ATOM 1389 C CA . PHE A 1 183 ? 10.781 -21.484 -4.688 1 85.12 183 PHE A CA 1
ATOM 1390 C C . PHE A 1 183 ? 11.688 -22.594 -5.207 1 85.12 183 PHE A C 1
ATOM 1392 O O . PHE A 1 183 ? 12.109 -23.469 -4.449 1 85.12 183 PHE A O 1
ATOM 1399 N N . ASN A 1 184 ? 11.883 -22.641 -6.551 1 85.06 184 ASN A N 1
ATOM 1400 C CA . ASN A 1 184 ? 12.688 -23.672 -7.195 1 85.06 184 ASN A CA 1
ATOM 1401 C C . ASN A 1 184 ? 12.172 -25.078 -6.875 1 85.06 184 ASN A C 1
ATOM 1403 O O . ASN A 1 184 ? 12.953 -26 -6.676 1 85.06 184 ASN A O 1
ATOM 1407 N N . ALA A 1 185 ? 10.977 -25.203 -6.801 1 82.19 185 ALA A N 1
ATOM 1408 C CA . ALA A 1 185 ? 10.336 -26.422 -6.34 1 82.19 185 ALA A CA 1
ATOM 1409 C C . ALA A 1 185 ? 10.68 -27.594 -7.258 1 82.19 185 ALA A C 1
ATOM 1411 O O . ALA A 1 185 ? 10.844 -28.734 -6.793 1 82.19 185 ALA A O 1
ATOM 1412 N N . GLY A 1 186 ? 10.781 -27.406 -8.453 1 81.31 186 GLY A N 1
ATOM 1413 C CA . GLY A 1 186 ? 11.117 -28.484 -9.367 1 81.31 186 GLY A CA 1
ATOM 1414 C C . GLY A 1 186 ? 12.438 -29.156 -9.039 1 81.31 186 GLY A C 1
ATOM 1415 O O . GLY A 1 186 ? 12.523 -30.391 -9.047 1 81.31 186 GLY A O 1
ATOM 1416 N N . ARG A 1 187 ? 13.375 -28.406 -8.672 1 84.62 187 ARG A N 1
ATOM 1417 C CA . ARG A 1 187 ? 14.688 -28.938 -8.336 1 84.62 187 ARG A CA 1
ATOM 1418 C C . ARG A 1 187 ? 14.672 -29.625 -6.969 1 84.62 187 ARG A C 1
ATOM 1420 O O . ARG A 1 187 ? 15.406 -30.578 -6.742 1 84.62 187 ARG A O 1
ATOM 1427 N N . LEU A 1 188 ? 13.758 -29.25 -6.238 1 90.56 188 LEU A N 1
ATOM 1428 C CA . LEU A 1 188 ? 13.719 -29.734 -4.863 1 90.56 188 LEU A CA 1
ATOM 1429 C C . LEU A 1 188 ? 12.977 -31.062 -4.773 1 90.56 188 LEU A C 1
ATOM 1431 O O . LEU A 1 188 ? 13.109 -31.781 -3.783 1 90.56 188 LEU A O 1
ATOM 1435 N N . GLN A 1 189 ? 12.203 -31.375 -5.777 1 86.69 189 GLN A N 1
ATOM 1436 C CA . GLN A 1 189 ? 11.438 -32.625 -5.797 1 86.69 189 GLN A CA 1
ATOM 1437 C C . GLN A 1 189 ? 12.359 -33.844 -5.75 1 86.69 189 GLN A C 1
ATOM 1439 O O . GLN A 1 189 ? 11.977 -34.875 -5.238 1 86.69 189 GLN A O 1
ATOM 1444 N N . SER A 1 190 ? 13.578 -33.781 -6.148 1 85.94 190 SER A N 1
ATOM 1445 C CA . SER A 1 190 ? 14.516 -34.906 -6.188 1 85.94 190 SER A CA 1
ATOM 1446 C C . SER A 1 190 ? 15.75 -34.625 -5.34 1 85.94 190 SER A C 1
ATOM 1448 O O . SER A 1 190 ? 16.844 -35.062 -5.668 1 85.94 190 SER A O 1
ATOM 1450 N N . LEU A 1 191 ? 15.492 -33.938 -4.32 1 87.75 191 LEU A N 1
ATOM 1451 C CA . LEU A 1 191 ? 16.609 -33.531 -3.471 1 87.75 191 LEU A CA 1
ATOM 1452 C C . LEU A 1 191 ? 17.172 -34.75 -2.732 1 87.75 191 LEU A C 1
ATOM 1454 O O . LEU A 1 191 ? 16.453 -35.406 -1.986 1 87.75 191 LEU A O 1
ATOM 1458 N N . PRO A 1 192 ? 18.453 -35.031 -3.008 1 89.94 192 PRO A N 1
ATOM 1459 C CA . PRO A 1 192 ? 19.062 -36.125 -2.258 1 89.94 192 PRO A CA 1
ATOM 1460 C C . PRO A 1 192 ? 19.062 -35.875 -0.751 1 89.94 192 PRO A C 1
ATOM 1462 O O . PRO A 1 192 ? 19.234 -34.75 -0.308 1 89.94 192 PRO A O 1
ATOM 1465 N N . ALA A 1 193 ? 18.953 -36.969 -0.02 1 88.25 193 ALA A N 1
ATOM 1466 C CA . ALA A 1 193 ? 18.828 -36.875 1.434 1 88.25 193 ALA A CA 1
ATOM 1467 C C . ALA A 1 193 ? 20.062 -36.219 2.045 1 88.25 193 ALA A C 1
ATOM 1469 O O . ALA A 1 193 ? 19.969 -35.469 3.027 1 88.25 193 ALA A O 1
ATOM 1470 N N . ASP A 1 194 ? 21.203 -36.438 1.483 1 92.19 194 ASP A N 1
ATOM 1471 C CA . ASP A 1 194 ? 22.438 -35.969 2.062 1 92.19 194 ASP A CA 1
ATOM 1472 C C . ASP A 1 194 ? 22.625 -34.469 1.8 1 92.19 194 ASP A C 1
ATOM 1474 O O . ASP A 1 194 ? 23.516 -33.844 2.363 1 92.19 194 ASP A O 1
ATOM 1478 N N . LYS A 1 195 ? 21.734 -33.906 1.003 1 93.06 195 LYS A N 1
ATOM 1479 C CA . LYS A 1 195 ? 21.844 -32.5 0.692 1 93.06 195 LYS A CA 1
ATOM 1480 C C . LYS A 1 195 ? 20.734 -31.703 1.382 1 93.06 195 LYS A C 1
ATOM 1482 O O . LYS A 1 195 ? 20.656 -30.469 1.244 1 93.06 195 LYS A O 1
ATOM 1487 N N . HIS A 1 196 ? 20 -32.406 2.096 1 92.38 196 HIS A N 1
ATOM 1488 C CA . HIS A 1 196 ? 18.812 -31.797 2.693 1 92.38 196 HIS A CA 1
ATOM 1489 C C . HIS A 1 196 ? 19.188 -30.641 3.607 1 92.38 196 HIS A C 1
ATOM 1491 O O . HIS A 1 196 ? 18.719 -29.516 3.418 1 92.38 196 HIS A O 1
ATOM 1497 N N . ASP A 1 197 ? 20.078 -30.828 4.504 1 94 197 ASP A N 1
ATOM 1498 C CA . ASP A 1 197 ? 20.422 -29.812 5.504 1 94 197 ASP A CA 1
ATOM 1499 C C . ASP A 1 197 ? 21.062 -28.594 4.848 1 94 197 ASP A C 1
ATOM 1501 O O . ASP A 1 197 ? 20.734 -27.453 5.203 1 94 197 ASP A O 1
ATOM 1505 N N . ALA A 1 198 ? 21.875 -28.875 3.955 1 95.38 198 ALA A N 1
ATOM 1506 C CA . ALA A 1 198 ? 22.531 -27.781 3.248 1 95.38 198 ALA A CA 1
ATOM 1507 C C . ALA A 1 198 ? 21.516 -26.969 2.447 1 95.38 198 ALA A C 1
ATOM 1509 O O . ALA A 1 198 ? 21.625 -25.734 2.354 1 95.38 198 ALA A O 1
ATOM 1510 N N . THR A 1 199 ? 20.641 -27.656 1.877 1 95.38 199 THR A N 1
ATOM 1511 C CA . THR A 1 199 ? 19.609 -27 1.085 1 95.38 199 THR A CA 1
ATOM 1512 C C . THR A 1 199 ? 18.688 -26.188 1.979 1 95.38 199 THR A C 1
ATOM 1514 O O . THR A 1 199 ? 18.344 -25.047 1.65 1 95.38 199 THR A O 1
ATOM 1517 N N . VAL A 1 200 ? 18.281 -26.734 3.08 1 95.5 200 VAL A N 1
ATOM 1518 C CA . VAL A 1 200 ? 17.469 -26 4.043 1 95.5 200 VAL A CA 1
ATOM 1519 C C . VAL A 1 200 ? 18.172 -24.719 4.453 1 95.5 200 VAL A C 1
ATOM 1521 O O . VAL A 1 200 ? 17.562 -23.641 4.457 1 95.5 200 VAL A O 1
ATOM 1524 N N . LYS A 1 201 ? 19.406 -24.797 4.773 1 96.88 201 LYS A N 1
ATOM 1525 C CA . LYS A 1 201 ? 20.188 -23.641 5.207 1 96.88 201 LYS A CA 1
ATOM 1526 C C . LYS A 1 201 ? 20.234 -22.562 4.113 1 96.88 201 LYS A C 1
ATOM 1528 O O . LYS A 1 201 ? 20.094 -21.375 4.395 1 96.88 201 LYS A O 1
ATOM 1533 N N . ALA A 1 202 ? 20.422 -23.016 2.91 1 95.88 202 ALA A N 1
ATOM 1534 C CA . ALA A 1 202 ? 20.516 -22.078 1.791 1 95.88 202 ALA A CA 1
ATOM 1535 C C . ALA A 1 202 ? 19.188 -21.344 1.571 1 95.88 202 ALA A C 1
ATOM 1537 O O . ALA A 1 202 ? 19.172 -20.125 1.409 1 95.88 202 ALA A O 1
ATOM 1538 N N . ILE A 1 203 ? 18.109 -22.094 1.585 1 96.06 203 ILE A N 1
ATOM 1539 C CA . ILE A 1 203 ? 16.781 -21.516 1.388 1 96.06 203 ILE A CA 1
ATOM 1540 C C . ILE A 1 203 ? 16.469 -20.562 2.545 1 96.06 203 ILE A C 1
ATOM 1542 O O . ILE A 1 203 ? 15.977 -19.453 2.33 1 96.06 203 ILE A O 1
ATOM 1546 N N . ALA A 1 204 ? 16.75 -21.016 3.695 1 97.31 204 ALA A N 1
ATOM 1547 C CA . ALA A 1 204 ? 16.484 -20.219 4.887 1 97.31 204 ALA A CA 1
ATOM 1548 C C . ALA A 1 204 ? 17.25 -18.891 4.844 1 97.31 204 ALA A C 1
ATOM 1550 O O . ALA A 1 204 ? 16.703 -17.844 5.188 1 97.31 204 ALA A O 1
ATOM 1551 N N . THR A 1 205 ? 18.469 -18.969 4.441 1 97.19 205 THR A N 1
ATOM 1552 C CA . THR A 1 205 ? 19.297 -17.766 4.34 1 97.19 205 THR A CA 1
ATOM 1553 C C . THR A 1 205 ? 18.703 -16.781 3.324 1 97.19 205 THR A C 1
ATOM 1555 O O . THR A 1 205 ? 18.625 -15.586 3.578 1 97.19 205 THR A O 1
ATOM 1558 N N . HIS A 1 206 ? 18.25 -17.281 2.219 1 94.88 206 HIS A N 1
ATOM 1559 C CA . HIS A 1 206 ? 17.656 -16.438 1.189 1 94.88 206 HIS A CA 1
ATOM 1560 C C . HIS A 1 206 ? 16.375 -15.773 1.699 1 94.88 206 HIS A C 1
ATOM 1562 O O . HIS A 1 206 ? 16.156 -14.586 1.472 1 94.88 206 HIS A O 1
ATOM 1568 N N . LEU A 1 207 ? 15.562 -16.547 2.365 1 95.62 207 LEU A N 1
ATOM 1569 C CA . LEU A 1 207 ? 14.32 -16.016 2.924 1 95.62 207 LEU A CA 1
ATOM 1570 C C . LEU A 1 207 ? 14.617 -14.945 3.971 1 95.62 207 LEU A C 1
ATOM 1572 O O . LEU A 1 207 ? 13.953 -13.906 4.008 1 95.62 207 LEU A O 1
ATOM 1576 N N . ALA A 1 208 ? 15.555 -15.195 4.77 1 95.94 208 ALA A N 1
ATOM 1577 C CA . ALA A 1 208 ? 15.953 -14.219 5.777 1 95.94 208 ALA A CA 1
ATOM 1578 C C . ALA A 1 208 ? 16.438 -12.922 5.129 1 95.94 208 ALA A C 1
ATOM 1580 O O . ALA A 1 208 ? 16.125 -11.828 5.613 1 95.94 208 ALA A O 1
ATOM 1581 N N . ASP A 1 209 ? 17.156 -13.07 4.059 1 93.81 209 ASP A N 1
ATOM 1582 C CA . ASP A 1 209 ? 17.688 -11.914 3.35 1 93.81 209 ASP A CA 1
ATOM 1583 C C . ASP A 1 209 ? 16.578 -11.086 2.725 1 93.81 209 ASP A C 1
ATOM 1585 O O . ASP A 1 209 ? 16.719 -9.875 2.529 1 93.81 209 ASP A O 1
ATOM 1589 N N . GLU A 1 210 ? 15.461 -11.719 2.381 1 91.94 210 GLU A N 1
ATOM 1590 C CA . GLU A 1 210 ? 14.305 -11.023 1.829 1 91.94 210 GLU A CA 1
ATOM 1591 C C . GLU A 1 210 ? 13.617 -10.164 2.891 1 91.94 210 GLU A C 1
ATOM 1593 O O . GLU A 1 210 ? 12.859 -9.25 2.564 1 91.94 210 GLU A O 1
ATOM 1598 N N . GLY A 1 211 ? 13.836 -10.383 4.117 1 92.5 211 GLY A N 1
ATOM 1599 C CA . GLY A 1 211 ? 13.242 -9.609 5.203 1 92.5 211 GLY A CA 1
ATOM 1600 C C . GLY A 1 211 ? 11.969 -10.234 5.746 1 92.5 211 GLY A C 1
ATOM 1601 O O . GLY A 1 211 ? 10.977 -10.359 5.031 1 92.5 211 GLY A O 1
ATOM 1602 N N . MET A 1 212 ? 11.992 -10.633 7.023 1 95.12 212 MET A N 1
ATOM 1603 C CA . MET A 1 212 ? 10.844 -11.328 7.594 1 95.12 212 MET A CA 1
ATOM 1604 C C . MET A 1 212 ? 10.266 -10.555 8.773 1 95.12 212 MET A C 1
ATOM 1606 O O . MET A 1 212 ? 9.438 -11.078 9.523 1 95.12 212 MET A O 1
ATOM 1610 N N . ALA A 1 213 ? 10.648 -9.266 8.836 1 95.75 213 ALA A N 1
ATOM 1611 C CA . ALA A 1 213 ? 10.281 -8.445 9.984 1 95.75 213 ALA A CA 1
ATOM 1612 C C . ALA A 1 213 ? 8.766 -8.352 10.133 1 95.75 213 ALA A C 1
ATOM 1614 O O . ALA A 1 213 ? 8.234 -8.445 11.242 1 95.75 213 ALA A O 1
ATOM 1615 N N . PRO A 1 214 ? 8.031 -8.281 9.07 1 97.06 214 PRO A N 1
ATOM 1616 C CA . PRO A 1 214 ? 6.586 -8.109 9.227 1 97.06 214 PRO A CA 1
ATOM 1617 C C . PRO A 1 214 ? 5.855 -9.422 9.469 1 97.06 214 PRO A C 1
ATOM 1619 O O . PRO A 1 214 ? 4.625 -9.445 9.547 1 97.06 214 PRO A O 1
ATOM 1622 N N . LEU A 1 215 ? 6.594 -10.508 9.523 1 98.19 215 LEU A N 1
ATOM 1623 C CA . LEU A 1 215 ? 5.977 -11.828 9.633 1 98.19 215 LEU A CA 1
ATOM 1624 C C . LEU A 1 215 ? 6.027 -12.328 11.078 1 98.19 215 LEU A C 1
ATOM 1626 O O . LEU A 1 215 ? 7 -12.078 11.789 1 98.19 215 LEU A O 1
ATOM 1630 N N . ALA A 1 216 ? 4.969 -13.023 11.414 1 97.69 216 ALA A N 1
ATOM 1631 C CA . ALA A 1 216 ? 4.879 -13.578 12.758 1 97.69 216 ALA A CA 1
ATOM 1632 C C . ALA A 1 216 ? 4.648 -15.094 12.719 1 97.69 216 ALA A C 1
ATOM 1634 O O . ALA A 1 216 ? 4.105 -15.617 11.742 1 97.69 216 ALA A O 1
ATOM 1635 N N . GLY A 1 217 ? 5.086 -15.773 13.781 1 97.94 217 GLY A N 1
ATOM 1636 C CA . GLY A 1 217 ? 4.797 -17.188 13.977 1 97.94 217 GLY A CA 1
ATOM 1637 C C . GLY A 1 217 ? 5.543 -18.094 13.016 1 97.94 217 GLY A C 1
ATOM 1638 O O . GLY A 1 217 ? 5.059 -19.172 12.664 1 97.94 217 GLY A O 1
ATOM 1639 N N . THR A 1 218 ? 6.66 -17.672 12.555 1 98.38 218 THR A N 1
ATOM 1640 C CA . THR A 1 218 ? 7.414 -18.438 11.57 1 98.38 218 THR A CA 1
ATOM 1641 C C . THR A 1 218 ? 8.914 -18.203 11.734 1 98.38 218 THR A C 1
ATOM 1643 O O . THR A 1 218 ? 9.336 -17.438 12.609 1 98.38 218 THR A O 1
ATOM 1646 N N . SER A 1 219 ? 9.711 -18.922 11.008 1 98.31 219 SER A N 1
ATOM 1647 C CA . SER A 1 219 ? 11.164 -18.766 10.914 1 98.31 219 SER A CA 1
ATOM 1648 C C . SER A 1 219 ? 11.664 -19.141 9.523 1 98.31 219 SER A C 1
ATOM 1650 O O . SER A 1 219 ? 11 -19.875 8.789 1 98.31 219 SER A O 1
ATOM 1652 N N . PRO A 1 220 ? 12.789 -18.562 9.18 1 97.88 220 PRO A N 1
ATOM 1653 C CA . PRO A 1 220 ? 13.344 -18.953 7.879 1 97.88 220 PRO A CA 1
ATOM 1654 C C . PRO A 1 220 ? 13.477 -20.469 7.727 1 97.88 220 PRO A C 1
ATOM 1656 O O . PRO A 1 220 ? 13.164 -21.016 6.668 1 97.88 220 PRO A O 1
ATOM 1659 N N . GLU A 1 221 ? 13.867 -21.156 8.758 1 97.94 221 GLU A N 1
ATOM 1660 C CA . GLU A 1 221 ? 14.078 -22.609 8.719 1 97.94 221 GLU A CA 1
ATOM 1661 C C . GLU A 1 221 ? 12.758 -23.359 8.547 1 97.94 221 GLU A C 1
ATOM 1663 O O . GLU A 1 221 ? 12.672 -24.312 7.773 1 97.94 221 GLU A O 1
ATOM 1668 N N . SER A 1 222 ? 11.805 -22.906 9.297 1 98.06 222 SER A N 1
ATOM 1669 C CA . SER A 1 222 ? 10.508 -23.578 9.18 1 98.06 222 SER A CA 1
ATOM 1670 C C . SER A 1 222 ? 9.93 -23.422 7.777 1 98.06 222 SER A C 1
ATOM 1672 O O . SER A 1 222 ? 9.352 -24.359 7.234 1 98.06 222 SER A O 1
ATOM 1674 N N . LEU A 1 223 ? 10.117 -22.281 7.188 1 98.06 223 LEU A N 1
ATOM 1675 C CA . LEU A 1 223 ? 9.617 -22.047 5.84 1 98.06 223 LEU A CA 1
ATOM 1676 C C . LEU A 1 223 ? 10.406 -22.844 4.816 1 98.06 223 LEU A C 1
ATOM 1678 O O . LEU A 1 223 ? 9.836 -23.391 3.867 1 98.06 223 LEU A O 1
ATOM 1682 N N . ALA A 1 224 ? 11.703 -22.906 5.016 1 97.5 224 ALA A N 1
ATOM 1683 C CA . ALA A 1 224 ? 12.539 -23.703 4.133 1 97.5 224 ALA A CA 1
ATOM 1684 C C . ALA A 1 224 ? 12.117 -25.172 4.16 1 97.5 224 ALA A C 1
ATOM 1686 O O . ALA A 1 224 ? 11.992 -25.812 3.111 1 97.5 224 ALA A O 1
ATOM 1687 N N . ASN A 1 225 ? 11.891 -25.656 5.332 1 96.81 225 ASN A N 1
ATOM 1688 C CA . ASN A 1 225 ? 11.445 -27.047 5.48 1 96.81 225 ASN A CA 1
ATOM 1689 C C . ASN A 1 225 ? 10.086 -27.266 4.816 1 96.81 225 ASN A C 1
ATOM 1691 O O . ASN A 1 225 ? 9.852 -28.312 4.219 1 96.81 225 ASN A O 1
ATOM 1695 N N . GLU A 1 226 ? 9.258 -26.312 4.914 1 96.94 226 GLU A N 1
ATOM 1696 C CA . GLU A 1 226 ? 7.945 -26.422 4.277 1 96.94 226 GLU A CA 1
ATOM 1697 C C . GLU A 1 226 ? 8.07 -26.531 2.762 1 96.94 226 GLU A C 1
ATOM 1699 O O . GLU A 1 226 ? 7.391 -27.344 2.131 1 96.94 226 GLU A O 1
ATOM 1704 N N . ILE A 1 227 ? 8.898 -25.688 2.203 1 96.69 227 ILE A N 1
ATOM 1705 C CA . ILE A 1 227 ? 9.102 -25.703 0.758 1 96.69 227 ILE A CA 1
ATOM 1706 C C . ILE A 1 227 ? 9.578 -27.078 0.31 1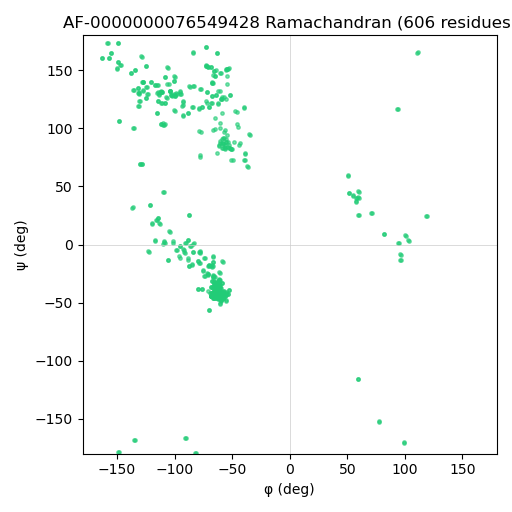 96.69 227 ILE A C 1
ATOM 1708 O O . ILE A 1 227 ? 9.047 -27.641 -0.646 1 96.69 227 ILE A O 1
ATOM 1712 N N . ILE A 1 228 ? 10.531 -27.625 1.013 1 95.62 228 ILE A N 1
ATOM 1713 C CA . ILE A 1 228 ? 11.109 -28.922 0.642 1 95.62 228 ILE A CA 1
ATOM 1714 C C . ILE A 1 228 ? 10.062 -30.016 0.804 1 95.62 228 ILE A C 1
ATOM 1716 O O . ILE A 1 228 ? 9.898 -30.859 -0.077 1 95.62 228 ILE A O 1
ATOM 1720 N N . ALA A 1 229 ? 9.328 -29.938 1.86 1 94.75 229 ALA A N 1
ATOM 1721 C CA . ALA A 1 229 ? 8.336 -30.953 2.154 1 94.75 229 ALA A CA 1
ATOM 1722 C C . ALA A 1 229 ? 7.211 -30.938 1.123 1 94.75 229 ALA A C 1
ATOM 1724 O O . ALA A 1 229 ? 6.566 -31.969 0.879 1 94.75 229 ALA A O 1
ATOM 1725 N N . ASN A 1 230 ? 6.977 -29.781 0.515 1 95.44 230 ASN A N 1
ATOM 1726 C CA . ASN A 1 230 ? 5.859 -29.641 -0.411 1 95.44 230 ASN A CA 1
ATOM 1727 C C . ASN A 1 230 ? 6.344 -29.391 -1.838 1 95.44 230 ASN A C 1
ATOM 1729 O O . ASN A 1 230 ? 5.625 -28.812 -2.65 1 95.44 230 ASN A O 1
ATOM 1733 N N . ALA A 1 231 ? 7.535 -29.781 -2.125 1 94.62 231 ALA A N 1
ATOM 1734 C CA . ALA A 1 231 ? 8.18 -29.453 -3.395 1 94.62 231 ALA A CA 1
ATOM 1735 C C . ALA A 1 231 ? 7.305 -29.859 -4.574 1 94.62 231 ALA A C 1
ATOM 1737 O O . ALA A 1 231 ? 7.129 -29.094 -5.523 1 94.62 231 ALA A O 1
ATOM 1738 N N . ALA A 1 232 ? 6.703 -30.984 -4.559 1 94.12 232 ALA A N 1
ATOM 1739 C CA . ALA A 1 232 ? 5.871 -31.453 -5.664 1 94.12 232 ALA A CA 1
ATOM 1740 C C . ALA A 1 232 ? 4.605 -30.609 -5.793 1 94.12 232 ALA A C 1
ATOM 1742 O O . ALA A 1 232 ? 4.23 -30.219 -6.895 1 94.12 232 ALA A O 1
ATOM 1743 N N . ALA A 1 233 ? 3.982 -30.328 -4.664 1 94.12 233 ALA A N 1
ATOM 1744 C CA . ALA A 1 233 ? 2.73 -29.578 -4.645 1 94.12 233 ALA A CA 1
ATOM 1745 C C . ALA A 1 233 ? 2.967 -28.109 -4.996 1 94.12 233 ALA A C 1
ATOM 1747 O O . ALA A 1 233 ? 2.07 -27.438 -5.508 1 94.12 233 ALA A O 1
ATOM 1748 N N . PHE A 1 234 ? 4.195 -27.625 -4.754 1 94.5 234 PHE A N 1
ATOM 1749 C CA . PHE A 1 234 ? 4.508 -26.219 -4.969 1 94.5 234 PHE A CA 1
ATOM 1750 C C . PHE A 1 234 ? 5.047 -25.984 -6.379 1 94.5 234 PHE A C 1
ATOM 1752 O O . PHE A 1 234 ? 5.188 -24.844 -6.82 1 94.5 234 PHE A O 1
ATOM 1759 N N . ASN A 1 235 ? 5.27 -27.078 -7.105 1 93.5 235 ASN A N 1
ATOM 1760 C CA . ASN A 1 235 ? 5.844 -27 -8.445 1 93.5 235 ASN A CA 1
ATOM 1761 C C . ASN A 1 235 ? 4.812 -26.531 -9.469 1 93.5 235 ASN A C 1
ATOM 1763 O O . ASN A 1 235 ? 3.852 -27.25 -9.758 1 93.5 235 ASN A O 1
ATOM 1767 N N . PHE A 1 236 ? 5.039 -25.406 -10.117 1 92.69 236 PHE A N 1
ATOM 1768 C CA . PHE A 1 236 ? 4.125 -24.828 -11.094 1 92.69 236 PHE A CA 1
ATOM 1769 C C . PHE A 1 236 ? 3.807 -25.812 -12.203 1 92.69 236 PHE A C 1
ATOM 1771 O O . PHE A 1 236 ? 2.652 -25.938 -12.617 1 92.69 236 PHE A O 1
ATOM 1778 N N . VAL A 1 237 ? 4.84 -26.484 -12.586 1 94.56 237 VAL A N 1
ATOM 1779 C CA . VAL A 1 237 ? 4.734 -27.391 -13.734 1 94.56 237 VAL A CA 1
ATOM 1780 C C . VAL A 1 237 ? 3.705 -28.484 -13.445 1 94.56 237 VAL A C 1
ATOM 1782 O O . VAL A 1 237 ? 2.9 -28.828 -14.312 1 94.56 237 VAL A O 1
ATOM 1785 N N . ASN A 1 238 ? 3.676 -28.938 -12.227 1 95.56 238 ASN A N 1
ATOM 1786 C CA . ASN A 1 238 ? 2.752 -30 -11.844 1 95.56 238 ASN A CA 1
ATOM 1787 C C . ASN A 1 238 ? 1.309 -29.5 -11.82 1 95.56 238 ASN A C 1
ATOM 1789 O O . ASN A 1 238 ? 0.373 -30.312 -11.844 1 95.56 238 ASN A O 1
ATOM 1793 N N . LEU A 1 239 ? 1.108 -28.203 -11.773 1 96.56 239 LEU A N 1
ATOM 1794 C CA . LEU A 1 239 ? -0.228 -27.641 -11.648 1 96.56 239 LEU A CA 1
ATOM 1795 C C . LEU A 1 239 ? -0.781 -27.25 -13.016 1 96.56 239 LEU A C 1
ATOM 1797 O O . LEU A 1 239 ? -1.98 -27 -13.164 1 96.56 239 LEU A O 1
ATOM 1801 N N . ALA A 1 240 ? 0.018 -27.266 -14.039 1 97.56 240 ALA A N 1
ATOM 1802 C CA . ALA A 1 240 ? -0.325 -26.766 -15.375 1 97.56 240 ALA A CA 1
ATOM 1803 C C . ALA A 1 240 ? -1.542 -27.5 -15.93 1 97.56 240 ALA A C 1
ATOM 1805 O O . ALA A 1 240 ? -2.449 -26.891 -16.484 1 97.56 240 ALA A O 1
ATOM 1806 N N . PRO A 1 241 ? -1.66 -28.828 -15.758 1 98 241 PRO A N 1
ATOM 1807 C CA . PRO A 1 241 ? -2.82 -29.516 -16.328 1 98 241 PRO A CA 1
ATOM 1808 C C . PRO A 1 241 ? -4.145 -29.016 -15.758 1 98 241 PRO A C 1
ATOM 1810 O O . PRO A 1 241 ? -5.152 -28.984 -16.469 1 98 241 PRO A O 1
ATOM 1813 N N . LYS A 1 242 ? -4.141 -28.594 -14.555 1 98.06 242 LYS A N 1
ATOM 1814 C CA . LYS A 1 242 ? -5.359 -28.109 -13.914 1 98.06 242 LYS A CA 1
ATOM 1815 C C . LYS A 1 242 ? -5.754 -26.734 -14.453 1 98.06 242 LYS A C 1
ATOM 1817 O O . LYS A 1 242 ? -6.863 -26.266 -14.203 1 98.06 242 LYS A O 1
ATOM 1822 N N . LEU A 1 243 ? -4.867 -26.094 -15.195 1 98.31 243 LEU A N 1
ATOM 1823 C CA . LEU A 1 243 ? -5.094 -24.734 -15.703 1 98.31 243 LEU A CA 1
ATOM 1824 C C . LEU A 1 243 ? -5.164 -24.734 -17.219 1 98.31 243 LEU A C 1
ATOM 1826 O O . LEU A 1 243 ? -5.004 -23.688 -17.859 1 98.31 243 LEU A O 1
ATOM 1830 N N . ALA A 1 244 ? -5.445 -25.859 -17.797 1 96.81 244 ALA A N 1
ATOM 1831 C CA . ALA A 1 244 ? -5.355 -26.094 -19.234 1 96.81 244 ALA A CA 1
ATOM 1832 C C . ALA A 1 244 ? -6.402 -25.281 -19.984 1 96.81 244 ALA A C 1
ATOM 1834 O O . ALA A 1 244 ? -6.266 -25.047 -21.188 1 96.81 244 ALA A O 1
ATOM 1835 N N . THR A 1 245 ? -7.441 -24.781 -19.328 1 95.88 245 THR A N 1
ATOM 1836 C CA . THR A 1 245 ? -8.5 -24.047 -20.016 1 95.88 245 THR A CA 1
ATOM 1837 C C . THR A 1 245 ? -8.57 -22.609 -19.531 1 95.88 245 THR A C 1
ATOM 1839 O O . THR A 1 245 ? -9.492 -21.875 -19.906 1 95.88 245 THR A O 1
ATOM 1842 N N . ARG A 1 246 ? -7.676 -22.281 -18.688 1 97.69 246 ARG A N 1
ATOM 1843 C CA . ARG A 1 246 ? -7.75 -20.969 -18.047 1 97.69 246 ARG A CA 1
ATOM 1844 C C . ARG A 1 246 ? -7.047 -19.906 -18.891 1 97.69 246 ARG A C 1
ATOM 1846 O O . ARG A 1 246 ? -5.988 -20.172 -19.469 1 97.69 246 ARG A O 1
ATOM 1853 N N . HIS A 1 247 ? -7.645 -18.719 -19.062 1 98.62 247 HIS A N 1
ATOM 1854 C CA . HIS A 1 247 ? -6.91 -17.578 -19.609 1 98.62 247 HIS A CA 1
ATOM 1855 C C . HIS A 1 247 ? -5.84 -17.094 -18.625 1 98.62 247 HIS A C 1
ATOM 1857 O O . HIS A 1 247 ? -6.145 -16.766 -17.484 1 98.62 247 HIS A O 1
ATOM 1863 N N . ILE A 1 248 ? -4.574 -17.094 -19.062 1 98.81 248 ILE A N 1
ATOM 1864 C CA . ILE A 1 248 ? -3.463 -16.828 -18.141 1 98.81 248 ILE A CA 1
ATOM 1865 C C . ILE A 1 248 ? -2.535 -15.781 -18.75 1 98.81 248 ILE A C 1
ATOM 1867 O O . ILE A 1 248 ? -2.189 -15.852 -19.938 1 98.81 248 ILE A O 1
ATOM 1871 N N . LEU A 1 249 ? -2.182 -14.758 -17.984 1 98.94 249 LEU A N 1
ATOM 1872 C CA . LEU A 1 249 ? -1.102 -13.828 -18.297 1 98.94 249 LEU A CA 1
ATOM 1873 C C . LEU A 1 249 ? 0.105 -14.078 -17.391 1 98.94 249 LEU A C 1
ATOM 1875 O O . LEU A 1 249 ? -0.034 -14.164 -16.172 1 98.94 249 LEU A O 1
ATOM 1879 N N . VAL A 1 250 ? 1.257 -14.266 -18.016 1 98.88 250 VAL A N 1
ATOM 1880 C CA . VAL A 1 250 ? 2.506 -14.445 -17.281 1 98.88 250 VAL A CA 1
ATOM 1881 C C . VAL A 1 250 ? 3.453 -13.289 -17.578 1 98.88 250 VAL A C 1
ATOM 1883 O O . VAL A 1 250 ? 3.908 -13.125 -18.703 1 98.88 250 VAL A O 1
ATOM 1886 N N . LEU A 1 251 ? 3.709 -12.484 -16.578 1 98.94 251 LEU A N 1
ATOM 1887 C CA . LEU A 1 251 ? 4.656 -11.383 -16.688 1 98.94 251 LEU A CA 1
ATOM 1888 C C . LEU A 1 251 ? 5.965 -11.719 -15.984 1 98.94 251 LEU A C 1
ATOM 1890 O O . LEU A 1 251 ? 5.961 -12.203 -14.852 1 98.94 251 LEU A O 1
ATOM 1894 N N . THR A 1 252 ? 7.059 -11.516 -16.594 1 98.81 252 THR A N 1
ATOM 1895 C CA . THR A 1 252 ? 8.383 -11.727 -16.016 1 98.81 252 THR A CA 1
ATOM 1896 C C . THR A 1 252 ? 9.258 -10.492 -16.203 1 98.81 252 THR A C 1
ATOM 1898 O O . THR A 1 252 ? 8.906 -9.578 -16.953 1 98.81 252 THR A O 1
ATOM 1901 N N . SER A 1 253 ? 10.312 -10.422 -15.414 1 98.38 253 SER A N 1
ATOM 1902 C CA . SER A 1 253 ? 11.281 -9.336 -15.453 1 98.38 253 SER A CA 1
ATOM 1903 C C . SER A 1 253 ? 12.711 -9.867 -15.422 1 98.38 253 SER A C 1
ATOM 1905 O O . SER A 1 253 ? 12.945 -11.047 -15.672 1 98.38 253 SER A O 1
ATOM 1907 N N . ASP A 1 254 ? 13.641 -8.977 -15.211 1 97.75 254 ASP A N 1
ATOM 1908 C CA . ASP A 1 254 ? 15.047 -9.344 -15.18 1 97.75 254 ASP A CA 1
ATOM 1909 C C . ASP A 1 254 ? 15.477 -9.789 -13.781 1 97.75 254 ASP A C 1
ATOM 1911 O O . ASP A 1 254 ? 16.656 -9.75 -13.445 1 97.75 254 ASP A O 1
ATOM 1915 N N . ASP A 1 255 ? 14.555 -10.266 -13.016 1 96.75 255 ASP A N 1
ATOM 1916 C CA . ASP A 1 255 ? 14.82 -10.547 -11.609 1 96.75 255 ASP A CA 1
ATOM 1917 C C . ASP A 1 255 ? 15.305 -11.984 -11.414 1 96.75 255 ASP A C 1
ATOM 1919 O O . ASP A 1 255 ? 15.461 -12.445 -10.281 1 96.75 255 ASP A O 1
ATOM 1923 N N . GLY A 1 256 ? 15.445 -12.742 -12.484 1 95.94 256 GLY A N 1
ATOM 1924 C CA . GLY A 1 256 ? 15.977 -14.094 -12.398 1 95.94 256 GLY A CA 1
ATOM 1925 C C . GLY A 1 256 ? 14.906 -15.156 -12.281 1 95.94 256 GLY A C 1
ATOM 1926 O O . GLY A 1 256 ? 15.203 -16.344 -12.273 1 95.94 256 GLY A O 1
ATOM 1927 N N . LEU A 1 257 ? 13.625 -14.805 -12.289 1 96.56 257 LEU A N 1
ATOM 1928 C CA . LEU A 1 257 ? 12.547 -15.758 -12.07 1 96.56 257 LEU A CA 1
ATOM 1929 C C . LEU A 1 257 ? 11.938 -16.203 -13.391 1 96.56 257 LEU A C 1
ATOM 1931 O O . LEU A 1 257 ? 11.117 -17.125 -13.43 1 96.56 257 LEU A O 1
ATOM 1935 N N . ALA A 1 258 ? 12.367 -15.641 -14.469 1 96.94 258 ALA A N 1
ATOM 1936 C CA . ALA A 1 258 ? 11.773 -15.883 -15.781 1 96.94 258 ALA A CA 1
ATOM 1937 C C . ALA A 1 258 ? 11.875 -17.359 -16.156 1 96.94 258 ALA A C 1
ATOM 1939 O O . ALA A 1 258 ? 10.914 -17.938 -16.672 1 96.94 258 ALA A O 1
ATOM 1940 N N . PRO A 1 259 ? 12.992 -18.062 -15.898 1 95.12 259 PRO A N 1
ATOM 1941 C CA . PRO A 1 259 ? 13.109 -19.438 -16.375 1 95.12 259 PRO A CA 1
ATOM 1942 C C . PRO A 1 259 ? 12.039 -20.359 -15.781 1 95.12 259 PRO A C 1
ATOM 1944 O O . PRO A 1 259 ? 11.445 -21.172 -16.5 1 95.12 259 PRO A O 1
ATOM 1947 N N . ALA A 1 260 ? 11.758 -20.234 -14.5 1 94.12 260 ALA A N 1
ATOM 1948 C CA . ALA A 1 260 ? 10.711 -21.062 -13.891 1 94.12 260 ALA A CA 1
ATOM 1949 C C . ALA A 1 260 ? 9.344 -20.734 -14.492 1 94.12 260 ALA A C 1
ATOM 1951 O O . ALA A 1 260 ? 8.508 -21.625 -14.672 1 94.12 260 ALA A O 1
ATOM 1952 N N . ASN A 1 261 ? 9.055 -19.453 -14.75 1 97.5 261 ASN A N 1
ATOM 1953 C CA . ASN A 1 261 ? 7.805 -19.031 -15.375 1 97.5 261 ASN A CA 1
ATOM 1954 C C . ASN A 1 261 ? 7.707 -19.531 -16.812 1 97.5 261 ASN A C 1
ATOM 1956 O O . ASN A 1 261 ? 6.633 -19.953 -17.266 1 97.5 261 ASN A O 1
ATOM 1960 N N . ASP A 1 262 ? 8.859 -19.547 -17.5 1 96.69 262 ASP A N 1
ATOM 1961 C CA . ASP A 1 262 ? 8.898 -20.094 -18.859 1 96.69 262 ASP A CA 1
ATOM 1962 C C . ASP A 1 262 ? 8.555 -21.578 -18.859 1 96.69 262 ASP A C 1
ATOM 1964 O O . ASP A 1 262 ? 7.801 -22.047 -19.703 1 96.69 262 ASP A O 1
ATOM 1968 N N . ALA A 1 263 ? 9.117 -22.266 -17.922 1 95.75 263 ALA A N 1
ATOM 1969 C CA . ALA A 1 263 ? 8.828 -23.688 -17.797 1 95.75 263 ALA A CA 1
ATOM 1970 C C . ALA A 1 263 ? 7.34 -23.922 -17.531 1 95.75 263 ALA A C 1
ATOM 1972 O O . ALA A 1 263 ? 6.75 -24.875 -18.047 1 95.75 263 ALA A O 1
ATOM 1973 N N . PHE A 1 264 ? 6.77 -23.109 -16.703 1 97.31 264 PHE A N 1
ATOM 1974 C CA . PHE A 1 264 ? 5.34 -23.188 -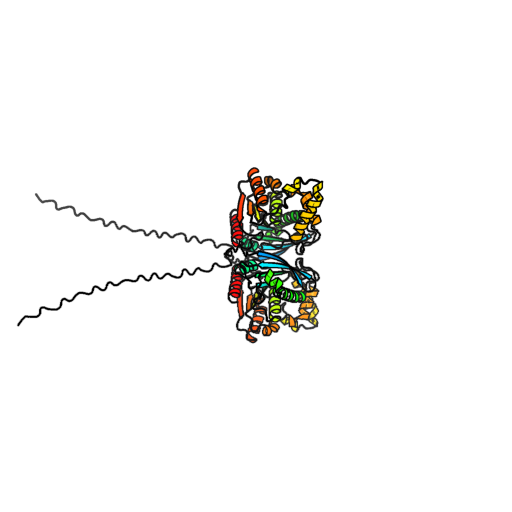16.438 1 97.31 264 PHE A CA 1
ATOM 1975 C C . PHE A 1 264 ? 4.527 -22.984 -17.703 1 97.31 264 PHE A C 1
ATOM 1977 O O . PHE A 1 264 ? 3.605 -23.75 -17.984 1 97.31 264 PHE A O 1
ATOM 1984 N N . VAL A 1 265 ? 4.852 -21.984 -18.5 1 98.06 265 VAL A N 1
ATOM 1985 C CA . VAL A 1 265 ? 4.148 -21.688 -19.734 1 98.06 265 VAL A CA 1
ATOM 1986 C C . VAL A 1 265 ? 4.262 -22.875 -20.703 1 98.06 265 VAL A C 1
ATOM 1988 O O . VAL A 1 265 ? 3.273 -23.266 -21.312 1 98.06 265 VAL A O 1
ATOM 1991 N N . GLU A 1 266 ? 5.457 -23.469 -20.797 1 97.75 266 GLU A N 1
ATOM 1992 C CA . GLU A 1 266 ? 5.641 -24.656 -21.641 1 97.75 266 GLU A CA 1
ATOM 1993 C C . GLU A 1 266 ? 4.742 -25.797 -21.172 1 97.75 266 GLU A C 1
ATOM 1995 O O . GLU A 1 266 ? 4.125 -26.469 -22 1 97.75 266 GLU A O 1
ATOM 2000 N N . ALA A 1 267 ? 4.688 -25.969 -19.875 1 97.56 267 ALA A N 1
ATOM 2001 C CA . ALA A 1 267 ? 3.836 -27.031 -19.328 1 97.56 267 ALA A CA 1
ATOM 2002 C C . ALA A 1 267 ? 2.365 -26.75 -19.625 1 97.56 267 ALA A C 1
ATOM 2004 O O . ALA A 1 267 ? 1.596 -27.688 -19.875 1 97.56 267 ALA A O 1
ATOM 2005 N N . LEU A 1 268 ? 1.963 -25.5 -19.578 1 98.44 268 LEU A N 1
ATOM 2006 C CA . LEU A 1 268 ? 0.595 -25.125 -19.922 1 98.44 268 LEU A CA 1
ATOM 2007 C C . LEU A 1 268 ? 0.289 -25.484 -21.375 1 98.44 268 LEU A C 1
ATOM 2009 O O . LEU A 1 268 ? -0.765 -26.047 -21.672 1 98.44 268 LEU A O 1
ATOM 2013 N N . HIS A 1 269 ? 1.194 -25.172 -22.266 1 98.06 269 HIS A N 1
ATOM 2014 C CA . HIS A 1 269 ? 1.021 -25.5 -23.672 1 98.06 269 HIS A CA 1
ATOM 2015 C C . HIS A 1 269 ? 0.926 -27 -23.891 1 98.06 269 HIS A C 1
ATOM 2017 O O . HIS A 1 269 ? 0.084 -27.469 -24.656 1 98.06 269 HIS A O 1
ATOM 2023 N N . LYS A 1 270 ? 1.752 -27.656 -23.234 1 98.06 270 LYS A N 1
ATOM 2024 C CA . LYS A 1 270 ? 1.736 -29.125 -23.344 1 98.06 270 LYS A CA 1
ATOM 2025 C C . LYS A 1 270 ? 0.409 -29.688 -22.844 1 98.06 270 LYS A C 1
ATOM 2027 O O . LYS A 1 270 ? -0.066 -30.703 -23.375 1 98.06 270 LYS A O 1
ATOM 2032 N N . ALA A 1 271 ? -0.151 -29.031 -21.875 1 98.06 271 ALA A N 1
ATOM 2033 C CA . ALA A 1 271 ? -1.43 -29.453 -21.312 1 98.06 271 ALA A CA 1
ATOM 2034 C C . ALA A 1 271 ? -2.59 -29.031 -22.219 1 98.06 271 ALA A C 1
ATOM 2036 O O . ALA A 1 271 ? -3.75 -29.344 -21.922 1 98.06 271 ALA A O 1
ATOM 2037 N N . GLY A 1 272 ? -2.268 -28.219 -23.281 1 97.69 272 GLY A N 1
ATOM 2038 C CA . GLY A 1 272 ? -3.279 -27.891 -24.266 1 97.69 272 GLY A CA 1
ATOM 2039 C C . GLY A 1 272 ? -3.836 -26.484 -24.109 1 97.69 272 GLY A C 1
ATOM 2040 O O . GLY A 1 272 ? -4.766 -26.094 -24.812 1 97.69 272 GLY A O 1
ATOM 2041 N N . ASN A 1 273 ? -3.295 -25.734 -23.156 1 97.5 273 ASN A N 1
ATOM 2042 C CA . ASN A 1 273 ? -3.797 -24.375 -22.953 1 97.5 273 ASN A CA 1
ATOM 2043 C C . ASN A 1 273 ? -3.357 -23.438 -24.094 1 97.5 273 ASN A C 1
ATOM 2045 O O . ASN A 1 273 ? -2.164 -23.203 -24.281 1 97.5 273 ASN A O 1
ATOM 2049 N N . GLN A 1 274 ? -4.305 -22.797 -24.812 1 94.62 274 GLN A N 1
ATOM 2050 C CA . GLN A 1 274 ? -4.02 -21.906 -25.938 1 94.62 274 GLN A CA 1
ATOM 2051 C C . GLN A 1 274 ? -4.285 -20.453 -25.562 1 94.62 274 GLN A C 1
ATOM 2053 O O . GLN A 1 274 ? -4.172 -19.562 -26.406 1 94.62 274 GLN A O 1
ATOM 2058 N N . GLN A 1 275 ? -4.672 -20.234 -24.344 1 97.69 275 GLN A N 1
ATOM 2059 C CA . GLN A 1 275 ? -5.035 -18.906 -23.891 1 97.69 275 GLN A CA 1
ATOM 2060 C C . GLN A 1 275 ? -4.004 -18.359 -22.906 1 97.69 275 GLN A C 1
ATOM 2062 O O . GLN A 1 275 ? -4.363 -17.859 -21.828 1 97.69 275 GLN A O 1
ATOM 2067 N N . VAL A 1 276 ? -2.719 -18.531 -23.266 1 98.19 276 VAL A N 1
ATOM 2068 C CA . VAL A 1 276 ? -1.624 -18.078 -22.422 1 98.19 276 VAL A CA 1
ATOM 2069 C C . VAL A 1 276 ? -0.856 -16.969 -23.125 1 98.19 276 VAL A C 1
ATOM 2071 O O . VAL A 1 276 ? -0.444 -17.109 -24.266 1 98.19 276 VAL A O 1
ATOM 2074 N N . ASN A 1 277 ? -0.726 -15.812 -22.5 1 97.62 277 ASN A N 1
ATOM 2075 C CA . ASN A 1 277 ? 0.116 -14.719 -22.969 1 97.62 277 ASN A CA 1
ATOM 2076 C C . ASN A 1 277 ? 1.306 -14.492 -22.031 1 97.62 277 ASN A C 1
ATOM 2078 O O . ASN A 1 277 ? 1.149 -14.469 -20.812 1 97.62 277 ASN A O 1
ATOM 2082 N N . GLU A 1 278 ? 2.443 -14.398 -22.609 1 98.12 278 GLU A N 1
ATOM 2083 C CA . GLU A 1 278 ? 3.676 -14.117 -21.875 1 98.12 278 GLU A CA 1
ATOM 2084 C C . GLU A 1 278 ? 4.258 -12.766 -22.266 1 98.12 278 GLU A C 1
ATOM 2086 O O . GLU A 1 278 ? 4.383 -12.461 -23.453 1 98.12 278 GLU A O 1
ATOM 2091 N N . ILE A 1 279 ? 4.598 -11.961 -21.312 1 98.75 279 ILE A N 1
ATOM 2092 C CA . ILE A 1 279 ? 5.246 -10.672 -21.547 1 98.75 279 ILE A CA 1
ATOM 2093 C C . ILE A 1 279 ? 6.469 -10.547 -20.641 1 98.75 279 ILE A C 1
ATOM 2095 O O . ILE A 1 279 ? 6.371 -10.727 -19.422 1 98.75 279 ILE A O 1
ATOM 2099 N N . HIS A 1 280 ? 7.641 -10.312 -21.172 1 98.75 280 HIS A N 1
ATOM 2100 C CA . HIS A 1 280 ? 8.844 -10.008 -20.406 1 98.75 280 HIS A CA 1
ATOM 2101 C C . HIS A 1 280 ? 9.156 -8.516 -20.438 1 98.75 280 HIS A C 1
ATOM 2103 O O . HIS A 1 280 ? 9.156 -7.898 -21.5 1 98.75 280 HIS A O 1
ATOM 2109 N N . MET A 1 281 ? 9.352 -7.906 -19.312 1 98.19 281 MET A N 1
ATOM 2110 C CA . MET A 1 281 ? 9.75 -6.508 -19.188 1 98.19 281 MET A CA 1
ATOM 2111 C C . MET A 1 281 ? 11.156 -6.395 -18.609 1 98.19 281 MET A C 1
ATOM 2113 O O . MET A 1 281 ? 11.469 -7.023 -17.594 1 98.19 281 MET A O 1
ATOM 2117 N N . PRO A 1 282 ? 12.062 -5.637 -19.25 1 97.44 282 PRO A N 1
ATOM 2118 C CA . PRO A 1 282 ? 13.438 -5.504 -18.766 1 97.44 282 PRO A CA 1
ATOM 2119 C C . PRO A 1 282 ? 13.555 -4.539 -17.578 1 97.44 282 PRO A C 1
ATOM 2121 O O . PRO A 1 282 ? 14.039 -3.416 -17.75 1 97.44 282 PRO A O 1
ATOM 2124 N N . THR A 1 283 ? 13.18 -4.926 -16.484 1 97.56 283 THR A N 1
ATOM 2125 C CA . THR A 1 283 ? 13.156 -4.133 -15.25 1 97.56 283 THR A CA 1
ATOM 2126 C C . THR A 1 283 ? 13.406 -5.016 -14.031 1 97.56 283 THR A C 1
ATOM 2128 O O . THR A 1 283 ? 13.719 -6.203 -14.172 1 97.56 283 THR A O 1
ATOM 2131 N N . ASP A 1 284 ? 13.383 -4.414 -12.844 1 97.31 284 ASP A N 1
ATOM 2132 C CA . ASP A 1 284 ? 13.656 -5.137 -11.609 1 97.31 284 ASP A CA 1
ATOM 2133 C C . ASP A 1 284 ? 12.422 -5.883 -11.117 1 97.31 284 ASP A C 1
ATOM 2135 O O . ASP A 1 284 ? 11.383 -5.871 -11.781 1 97.31 284 ASP A O 1
ATOM 2139 N N . HIS A 1 285 ? 12.531 -6.57 -9.992 1 97.75 285 HIS A N 1
ATOM 2140 C CA . HIS A 1 285 ? 11.492 -7.426 -9.422 1 97.75 285 HIS A CA 1
ATOM 2141 C C . HIS A 1 285 ? 10.242 -6.621 -9.086 1 97.75 285 HIS A C 1
ATOM 2143 O O . HIS A 1 285 ? 9.133 -7.145 -9.141 1 97.75 285 HIS A O 1
ATOM 2149 N N . SER A 1 286 ? 10.391 -5.367 -8.766 1 98.06 286 SER A N 1
ATOM 2150 C CA . SER A 1 286 ? 9.266 -4.527 -8.375 1 98.06 286 SER A CA 1
ATOM 2151 C C . SER A 1 286 ? 8.727 -3.734 -9.555 1 98.06 286 SER A C 1
ATOM 2153 O O . SER A 1 286 ? 7.762 -2.979 -9.422 1 98.06 286 SER A O 1
ATOM 2155 N N . TYR A 1 287 ? 9.352 -3.918 -10.68 1 98.38 287 TYR A N 1
ATOM 2156 C CA . TYR A 1 287 ? 8.961 -3.207 -11.898 1 98.38 287 TYR A CA 1
ATOM 2157 C C . TYR A 1 287 ? 9.062 -1.698 -11.703 1 98.38 287 TYR A C 1
ATOM 2159 O O . TYR A 1 287 ? 8.211 -0.944 -12.18 1 98.38 287 TYR A O 1
ATOM 2167 N N . SER A 1 288 ? 10.078 -1.255 -11.047 1 98.12 288 SER A N 1
ATOM 2168 C CA . SER A 1 288 ? 10.203 0.099 -10.516 1 98.12 288 SER A CA 1
ATOM 2169 C C . SER A 1 288 ? 10.195 1.135 -11.641 1 98.12 288 SER A C 1
ATOM 2171 O O . SER A 1 288 ? 9.734 2.264 -11.438 1 98.12 288 SER A O 1
ATOM 2173 N N . ASP A 1 289 ? 10.688 0.827 -12.812 1 97.75 289 ASP A N 1
ATOM 2174 C CA . ASP A 1 289 ? 10.711 1.788 -13.906 1 97.75 289 ASP A CA 1
ATOM 2175 C C . ASP A 1 289 ? 9.781 1.351 -15.039 1 97.75 289 ASP A C 1
ATOM 2177 O O . ASP A 1 289 ? 9.914 1.813 -16.172 1 97.75 289 ASP A O 1
ATOM 2181 N N . HIS A 1 290 ? 8.828 0.433 -14.734 1 98.12 290 HIS A N 1
ATOM 2182 C CA . HIS A 1 290 ? 7.871 -0.062 -15.711 1 98.12 290 HIS A CA 1
ATOM 2183 C C . HIS A 1 290 ? 6.469 -0.14 -15.117 1 98.12 290 HIS A C 1
ATOM 2185 O O . HIS A 1 290 ? 5.711 -1.067 -15.414 1 98.12 290 HIS A O 1
ATOM 2191 N N . ARG A 1 291 ? 6.172 0.721 -14.234 1 98.19 291 ARG A N 1
ATOM 2192 C CA . ARG A 1 291 ? 4.895 0.628 -13.539 1 98.19 291 ARG A CA 1
ATOM 2193 C C . ARG A 1 291 ? 3.732 0.874 -14.5 1 98.19 291 ARG A C 1
ATOM 2195 O O . ARG A 1 291 ? 2.701 0.203 -14.414 1 98.19 291 ARG A O 1
ATOM 2202 N N . ILE A 1 292 ? 3.842 1.853 -15.422 1 98 292 ILE A N 1
ATOM 2203 C CA . ILE A 1 292 ? 2.775 2.156 -16.375 1 98 292 ILE A CA 1
ATOM 2204 C C . ILE A 1 292 ? 2.619 1.003 -17.359 1 98 292 ILE A C 1
ATOM 2206 O O . ILE A 1 292 ? 1.499 0.585 -17.656 1 98 292 ILE A O 1
ATOM 2210 N N . ALA A 1 293 ? 3.725 0.456 -17.812 1 98.25 293 ALA A N 1
ATOM 2211 C CA . ALA A 1 293 ? 3.678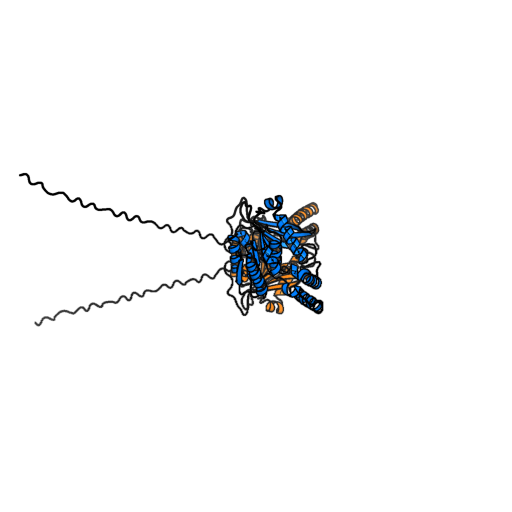 -0.709 -18.703 1 98.25 293 ALA A CA 1
ATOM 2212 C C . ALA A 1 293 ? 2.998 -1.89 -18 1 98.25 293 ALA A C 1
ATOM 2214 O O . ALA A 1 293 ? 2.209 -2.607 -18.625 1 98.25 293 ALA A O 1
ATOM 2215 N N . LEU A 1 294 ? 3.322 -2.098 -16.766 1 98.75 294 LEU A N 1
ATOM 2216 C CA . LEU A 1 294 ? 2.715 -3.176 -15.984 1 98.75 294 LEU A CA 1
ATOM 2217 C C . LEU A 1 294 ? 1.207 -2.979 -15.875 1 98.75 294 LEU A C 1
ATOM 2219 O O . LEU A 1 294 ? 0.436 -3.916 -16.094 1 98.75 294 LEU A O 1
ATOM 2223 N N . GLN A 1 295 ? 0.797 -1.754 -15.547 1 98.62 295 GLN A N 1
ATOM 2224 C CA . GLN A 1 295 ? -0.625 -1.441 -15.453 1 98.62 295 GLN A CA 1
ATOM 2225 C C . GLN A 1 295 ? -1.334 -1.708 -16.781 1 98.62 295 GLN A C 1
ATOM 2227 O O . GLN A 1 295 ? -2.41 -2.309 -16.797 1 98.62 295 GLN A O 1
ATOM 2232 N N . GLN A 1 296 ? -0.702 -1.287 -17.828 1 98.25 296 GLN A N 1
ATOM 2233 C CA . GLN A 1 296 ? -1.303 -1.47 -19.141 1 98.25 296 GLN A CA 1
ATOM 2234 C C . GLN A 1 296 ? -1.471 -2.951 -19.469 1 98.25 296 GLN A C 1
ATOM 2236 O O . GLN A 1 296 ? -2.523 -3.369 -19.953 1 98.25 296 GLN A O 1
ATOM 2241 N N . ALA A 1 297 ? -0.461 -3.754 -19.203 1 98.75 297 ALA A N 1
ATOM 2242 C CA . ALA A 1 297 ? -0.521 -5.184 -19.484 1 98.75 297 ALA A CA 1
ATOM 2243 C C . ALA A 1 297 ? -1.653 -5.848 -18.703 1 98.75 297 ALA A C 1
ATOM 2245 O O . ALA A 1 297 ? -2.408 -6.652 -19.266 1 98.75 297 ALA A O 1
ATOM 2246 N N . ILE A 1 298 ? -1.785 -5.492 -17.469 1 98.81 298 ILE A N 1
ATOM 2247 C CA . ILE A 1 298 ? -2.799 -6.082 -16.609 1 98.81 298 ILE A CA 1
ATOM 2248 C C . ILE A 1 298 ? -4.188 -5.641 -17.062 1 98.81 298 ILE A C 1
ATOM 2250 O O . ILE A 1 298 ? -5.109 -6.457 -17.141 1 98.81 298 ILE A O 1
ATOM 2254 N N . LEU A 1 299 ? -4.34 -4.363 -17.359 1 98.62 299 LEU A N 1
ATOM 2255 C CA . LEU A 1 299 ? -5.641 -3.852 -17.781 1 98.62 299 LEU A CA 1
ATOM 2256 C C . LEU A 1 299 ? -6.055 -4.453 -19.125 1 98.62 299 LEU A C 1
ATOM 2258 O O . LEU A 1 299 ? -7.227 -4.777 -19.328 1 98.62 299 LEU A O 1
ATOM 2262 N N . ASP A 1 300 ? -5.105 -4.598 -20.047 1 98.44 300 ASP A N 1
ATOM 2263 C CA . ASP A 1 300 ? -5.395 -5.258 -21.312 1 98.44 300 ASP A CA 1
ATOM 2264 C C . ASP A 1 300 ? -5.867 -6.695 -21.094 1 98.44 300 ASP A C 1
ATOM 2266 O O . ASP A 1 300 ? -6.812 -7.148 -21.734 1 98.44 300 ASP A O 1
ATOM 2270 N N . PHE A 1 301 ? -5.184 -7.375 -20.203 1 98.81 301 PHE A N 1
ATOM 2271 C CA . PHE A 1 301 ? -5.555 -8.742 -19.859 1 98.81 301 PHE A CA 1
ATOM 2272 C C . PHE A 1 301 ? -6.973 -8.797 -19.297 1 98.81 301 PHE A C 1
ATOM 2274 O O . PHE A 1 301 ? -7.77 -9.648 -19.703 1 98.81 301 PHE A O 1
ATOM 2281 N N . LEU A 1 302 ? -7.297 -7.871 -18.391 1 98.56 302 LEU A N 1
ATOM 2282 C CA . LEU A 1 302 ? -8.609 -7.848 -17.75 1 98.56 302 LEU A CA 1
ATOM 2283 C C . LEU A 1 302 ? -9.695 -7.492 -18.766 1 98.56 302 LEU A C 1
ATOM 2285 O O . LEU A 1 302 ? -10.828 -7.984 -18.672 1 98.56 302 LEU A O 1
ATOM 2289 N N . GLU A 1 303 ? -9.383 -6.684 -19.766 1 96.94 303 GLU A N 1
ATOM 2290 C CA . GLU A 1 303 ? -10.336 -6.312 -20.812 1 96.94 303 GLU A CA 1
ATOM 2291 C C . GLU A 1 303 ? -10.742 -7.52 -21.641 1 96.94 303 GLU A C 1
ATOM 2293 O O . GLU A 1 303 ? -11.852 -7.566 -22.188 1 96.94 303 GLU A O 1
ATOM 2298 N N . GLN A 1 304 ? -9.898 -8.477 -21.734 1 96.12 304 GLN A N 1
ATOM 2299 C CA . GLN A 1 304 ? -10.156 -9.68 -22.516 1 96.12 304 GLN A CA 1
ATOM 2300 C C . GLN A 1 304 ? -10.961 -10.695 -21.703 1 96.12 304 GLN A C 1
ATOM 2302 O O . GLN A 1 304 ? -11.328 -11.75 -22.234 1 96.12 304 GLN A O 1
ATOM 2307 N N . ASN A 1 305 ? -11.172 -10.43 -20.516 1 92.62 305 ASN A N 1
ATOM 2308 C CA . ASN A 1 305 ? -11.867 -11.359 -19.641 1 92.62 305 ASN A CA 1
ATOM 2309 C C . ASN A 1 305 ? -13.172 -10.758 -19.109 1 92.62 305 ASN A C 1
ATOM 2311 O O . ASN A 1 305 ? -14.172 -11.469 -18.969 1 92.62 305 ASN A O 1
ATOM 2315 N N . MET B 1 1 ? 20.609 69.875 -86.312 1 27.31 1 MET B N 1
ATOM 2316 C CA . MET B 1 1 ? 19.422 69.812 -85.5 1 27.31 1 MET B CA 1
ATOM 2317 C C . MET B 1 1 ? 19.125 68.312 -85.125 1 27.31 1 MET B C 1
ATOM 2319 O O . MET B 1 1 ? 18.062 67.812 -85.5 1 27.31 1 MET B O 1
ATOM 2323 N N . MET B 1 2 ? 20.203 67.5 -85.062 1 33.31 2 MET B N 1
ATOM 2324 C CA . MET B 1 2 ? 20.219 66 -84.938 1 33.31 2 MET B CA 1
ATOM 2325 C C . MET B 1 2 ? 19.656 65.625 -83.562 1 33.31 2 MET B C 1
ATOM 2327 O O . MET B 1 2 ? 20.141 66.062 -82.5 1 33.31 2 MET B O 1
ATOM 2331 N N . THR B 1 3 ? 18.328 65.25 -83.5 1 31.5 3 THR B N 1
ATOM 2332 C CA . THR B 1 3 ? 17.375 64.875 -82.438 1 31.5 3 THR B CA 1
ATOM 2333 C C . THR B 1 3 ? 17.859 63.688 -81.688 1 31.5 3 THR B C 1
ATOM 2335 O O . THR B 1 3 ? 18.391 62.719 -82.25 1 31.5 3 THR B O 1
ATOM 2338 N N . ASN B 1 4 ? 18.219 63.844 -80.375 1 34.66 4 ASN B N 1
ATOM 2339 C CA . ASN B 1 4 ? 18.703 63.094 -79.188 1 34.66 4 ASN B CA 1
ATOM 2340 C C . ASN B 1 4 ? 17.734 61.969 -78.812 1 34.66 4 ASN B C 1
ATOM 2342 O O . ASN B 1 4 ? 16.562 62.25 -78.5 1 34.66 4 ASN B O 1
ATOM 2346 N N . LEU B 1 5 ? 17.922 60.781 -79.438 1 35.47 5 LEU B N 1
ATOM 2347 C CA . LEU B 1 5 ? 17.078 59.625 -79.25 1 35.47 5 LEU B CA 1
ATOM 2348 C C . LEU B 1 5 ? 16.984 59.281 -77.75 1 35.47 5 LEU B C 1
ATOM 2350 O O . LEU B 1 5 ? 17.938 59.5 -77 1 35.47 5 LEU B O 1
ATOM 2354 N N . PRO B 1 6 ? 15.766 58.781 -77.25 1 35.56 6 PRO B N 1
ATOM 2355 C CA . PRO B 1 6 ? 15.125 58.562 -75.938 1 35.56 6 PRO B CA 1
ATOM 2356 C C . PRO B 1 6 ? 15.82 57.5 -75.125 1 35.56 6 PRO B C 1
ATOM 2358 O O . PRO B 1 6 ? 16.547 56.656 -75.625 1 35.56 6 PRO B O 1
ATOM 2361 N N . TYR B 1 7 ? 15.852 57.656 -73.688 1 35.62 7 TYR B N 1
ATOM 2362 C CA . TYR B 1 7 ? 16.359 57.094 -72.5 1 35.62 7 TYR B CA 1
ATOM 2363 C C . TYR B 1 7 ? 15.781 55.719 -72.25 1 35.62 7 TYR B C 1
ATOM 2365 O O . TYR B 1 7 ? 14.562 55.531 -72.312 1 35.62 7 TYR B O 1
ATOM 2373 N N . ASN B 1 8 ? 16.484 54.562 -72.562 1 31.52 8 ASN B N 1
ATOM 2374 C CA . ASN B 1 8 ? 16.203 53.156 -72.375 1 31.52 8 ASN B CA 1
ATOM 2375 C C . ASN B 1 8 ? 15.914 52.844 -70.875 1 31.52 8 ASN B C 1
ATOM 2377 O O . ASN B 1 8 ? 16.766 53.062 -70 1 31.52 8 ASN B O 1
ATOM 2381 N N . HIS B 1 9 ? 14.648 52.938 -70.375 1 28.09 9 HIS B N 1
ATOM 2382 C CA . HIS B 1 9 ? 14.195 52.562 -69 1 28.09 9 HIS B CA 1
ATOM 2383 C C . HIS B 1 9 ? 14.422 51.094 -68.75 1 28.09 9 HIS B C 1
ATOM 2385 O O . HIS B 1 9 ? 13.797 50.25 -69.375 1 28.09 9 HIS B O 1
ATOM 2391 N N . ARG B 1 10 ? 15.586 50.531 -68.312 1 35.34 10 ARG B N 1
ATOM 2392 C CA . ARG B 1 10 ? 15.828 49.188 -67.812 1 35.34 10 ARG B CA 1
ATOM 2393 C C . ARG B 1 10 ? 14.969 48.938 -66.562 1 35.34 10 ARG B C 1
ATOM 2395 O O . ARG B 1 10 ? 15.031 49.656 -65.625 1 35.34 10 ARG B O 1
ATOM 2402 N N . MET B 1 11 ? 13.828 48.219 -66.75 1 32.03 11 MET B N 1
ATOM 2403 C CA . MET B 1 11 ? 12.93 47.688 -65.688 1 32.03 11 MET B CA 1
ATOM 2404 C C . MET B 1 11 ? 13.68 46.812 -64.75 1 32.03 11 MET B C 1
ATOM 2406 O O . MET B 1 11 ? 14.289 45.812 -65.125 1 32.03 11 MET B O 1
ATOM 2410 N N . ARG B 1 12 ? 14.188 47.188 -63.562 1 36.72 12 ARG B N 1
ATOM 2411 C CA . ARG B 1 12 ? 14.727 46.438 -62.438 1 36.72 12 ARG B CA 1
ATOM 2412 C C . ARG B 1 12 ? 13.734 45.406 -61.938 1 36.72 12 ARG B C 1
ATOM 2414 O O . ARG B 1 12 ? 12.617 45.719 -61.531 1 36.72 12 ARG B O 1
ATOM 2421 N N . ILE B 1 13 ? 13.719 44.188 -62.406 1 39.25 13 ILE B N 1
ATOM 2422 C CA . ILE B 1 13 ? 13 43.031 -61.844 1 39.25 13 ILE B CA 1
ATOM 2423 C C . ILE B 1 13 ? 13.422 42.812 -60.406 1 39.25 13 ILE B C 1
ATOM 2425 O O . ILE B 1 13 ? 14.586 42.531 -60.125 1 39.25 13 ILE B O 1
ATOM 2429 N N . GLN B 1 14 ? 12.875 43.5 -59.438 1 38.31 14 GLN B N 1
ATOM 2430 C CA . GLN B 1 14 ? 13.047 43.219 -58 1 38.31 14 GLN B CA 1
ATOM 2431 C C . GLN B 1 14 ? 12.586 41.781 -57.688 1 38.31 14 GLN B C 1
ATOM 2433 O O . GLN B 1 14 ? 11.422 41.438 -57.906 1 38.31 14 GLN B O 1
ATOM 2438 N N . LYS B 1 15 ? 13.484 40.75 -57.719 1 41.03 15 LYS B N 1
ATOM 2439 C CA . LYS B 1 15 ? 13.25 39.406 -57.188 1 41.03 15 LYS B CA 1
ATOM 2440 C C . LYS B 1 15 ? 12.797 39.469 -55.719 1 41.03 15 LYS B C 1
ATOM 2442 O O . LYS B 1 15 ? 13.516 39.969 -54.875 1 41.03 15 LYS B O 1
ATOM 2447 N N . PHE B 1 16 ? 11.523 39.594 -55.5 1 42.66 16 PHE B N 1
ATOM 2448 C CA . PHE B 1 16 ? 10.992 39.344 -54.188 1 42.66 16 PHE B CA 1
ATOM 2449 C C . PHE B 1 16 ? 11.352 37.938 -53.719 1 42.66 16 PHE B C 1
ATOM 2451 O O . PHE B 1 16 ? 10.914 36.938 -54.312 1 42.66 16 PHE B O 1
ATOM 2458 N N . LEU B 1 17 ? 12.539 37.75 -53.188 1 43.53 17 LEU B N 1
ATOM 2459 C CA . LEU B 1 17 ? 12.836 36.531 -52.438 1 43.53 17 LEU B CA 1
ATOM 2460 C C . LEU B 1 17 ? 11.844 36.344 -51.312 1 43.53 17 LEU B C 1
ATOM 2462 O O . LEU B 1 17 ? 11.805 37.156 -50.344 1 43.53 17 LEU B O 1
ATOM 2466 N N . LEU B 1 18 ? 10.727 35.688 -51.562 1 45.97 18 LEU B N 1
ATOM 2467 C CA . LEU B 1 18 ? 9.867 35.188 -50.5 1 45.97 18 LEU B CA 1
ATOM 2468 C C . LEU B 1 18 ? 10.648 34.281 -49.562 1 45.97 18 LEU B C 1
ATOM 2470 O O . LEU B 1 18 ? 11.109 33.219 -49.969 1 45.97 18 LEU B O 1
ATOM 2474 N N . THR B 1 19 ? 11.336 34.844 -48.594 1 47.75 19 THR B N 1
ATOM 2475 C CA . THR B 1 19 ? 11.852 34.031 -47.5 1 47.75 19 THR B CA 1
ATOM 2476 C C . THR B 1 19 ? 10.719 33.312 -46.781 1 47.75 19 THR B C 1
ATOM 2478 O O . THR B 1 19 ? 9.875 33.969 -46.156 1 47.75 19 THR B O 1
ATOM 2481 N N . ALA B 1 20 ? 10.328 32.156 -47.219 1 49.41 20 ALA B N 1
ATOM 2482 C CA . ALA B 1 20 ? 9.516 31.25 -46.406 1 49.41 20 ALA B CA 1
ATOM 2483 C C . ALA B 1 20 ? 10.141 31.031 -45.031 1 49.41 20 ALA B C 1
ATOM 2485 O O . ALA B 1 20 ? 11.195 30.422 -44.906 1 49.41 20 ALA B O 1
ATOM 2486 N N . THR B 1 21 ? 9.898 31.938 -44.156 1 49.06 21 THR B N 1
ATOM 2487 C CA . THR B 1 21 ? 10.219 31.625 -42.75 1 49.06 21 THR B CA 1
ATOM 2488 C C . THR B 1 21 ? 9.461 30.391 -42.281 1 49.06 21 THR B C 1
ATOM 2490 O O . THR B 1 21 ? 8.234 30.391 -42.219 1 49.06 21 THR B O 1
ATOM 2493 N N . LEU B 1 22 ? 9.977 29.219 -42.562 1 49.41 22 LEU B N 1
ATOM 2494 C CA . LEU B 1 22 ? 9.492 28.031 -41.844 1 49.41 22 LEU B CA 1
ATOM 2495 C C . LEU B 1 22 ? 9.336 28.328 -40.344 1 49.41 22 LEU B C 1
ATOM 2497 O O . LEU B 1 22 ? 10.328 28.547 -39.656 1 49.41 22 LEU B O 1
ATOM 2501 N N . LEU B 1 23 ? 8.18 28.844 -39.938 1 47.94 23 LEU B N 1
ATOM 2502 C CA . LEU B 1 23 ? 7.832 28.812 -38.5 1 47.94 23 LEU B CA 1
ATOM 2503 C C . LEU B 1 23 ? 7.984 27.406 -37.938 1 47.94 23 LEU B C 1
ATOM 2505 O O . LEU B 1 23 ? 7.145 26.531 -38.188 1 47.94 23 LEU B O 1
ATOM 2509 N N . LEU B 1 24 ? 9.195 26.938 -37.75 1 47.34 24 LEU B N 1
ATOM 2510 C CA . LEU B 1 24 ? 9.305 25.797 -36.844 1 47.34 24 LEU B CA 1
ATOM 2511 C C . LEU B 1 24 ? 8.609 26.078 -35.5 1 47.34 24 LEU B C 1
ATOM 2513 O O . LEU B 1 24 ? 9.094 26.875 -34.719 1 47.34 24 LEU B O 1
ATOM 2517 N N . ALA B 1 25 ? 7.336 25.875 -35.469 1 47.78 25 ALA B N 1
ATOM 2518 C CA . ALA B 1 25 ? 6.727 25.812 -34.125 1 47.78 25 ALA B CA 1
ATOM 2519 C C . ALA B 1 25 ? 7.523 24.906 -33.219 1 47.78 25 ALA B C 1
ATOM 2521 O O . ALA B 1 25 ? 7.898 23.797 -33.594 1 47.78 25 ALA B O 1
ATOM 2522 N N . PRO B 1 26 ? 8.102 25.5 -32.188 1 47.81 26 PRO B N 1
ATOM 2523 C CA . PRO B 1 26 ? 8.727 24.531 -31.281 1 47.81 26 PRO B CA 1
ATOM 2524 C C . PRO B 1 26 ? 7.832 23.328 -30.984 1 47.81 26 PRO B C 1
ATOM 2526 O O . PRO B 1 26 ? 6.648 23.484 -30.688 1 47.81 26 PRO B O 1
ATOM 2529 N N . ILE B 1 27 ? 8.055 22.219 -31.609 1 44.78 27 ILE B N 1
ATOM 2530 C CA . ILE B 1 27 ? 7.496 21.016 -31 1 44.78 27 ILE B CA 1
ATOM 2531 C C . ILE B 1 27 ? 7.629 21.109 -29.484 1 44.78 27 ILE B C 1
ATOM 2533 O O . ILE B 1 27 ? 8.742 21.031 -28.938 1 44.78 27 ILE B O 1
ATOM 2537 N N . THR B 1 28 ? 6.895 21.891 -28.828 1 41.53 28 THR B N 1
ATOM 2538 C CA . THR B 1 28 ? 6.855 21.703 -27.391 1 41.53 28 THR B CA 1
ATOM 2539 C C . THR B 1 28 ? 6.871 20.234 -27.016 1 41.53 28 THR B C 1
ATOM 2541 O O . THR B 1 28 ? 5.887 19.516 -27.234 1 41.53 28 THR B O 1
ATOM 2544 N N . LEU B 1 29 ? 7.965 19.547 -27.047 1 44.97 29 LEU B N 1
ATOM 2545 C CA . LEU B 1 29 ? 8.07 18.266 -26.359 1 44.97 29 LEU B CA 1
ATOM 2546 C C . LEU B 1 29 ? 7.297 18.281 -25.047 1 44.97 29 LEU B C 1
ATOM 2548 O O . LEU B 1 29 ? 7.734 18.906 -24.078 1 44.97 29 LEU B O 1
ATOM 2552 N N . HIS B 1 30 ? 6.082 18.375 -25.141 1 50.03 30 HIS B N 1
ATOM 2553 C CA . HIS B 1 30 ? 5.281 18.203 -23.938 1 50.03 30 HIS B CA 1
ATOM 2554 C C . HIS B 1 30 ? 5.91 17.172 -23 1 50.03 30 HIS B C 1
ATOM 2556 O O . HIS B 1 30 ? 6.152 16.031 -23.391 1 50.03 30 HIS B O 1
ATOM 2562 N N . ALA B 1 31 ? 6.695 17.625 -22.062 1 58.81 31 ALA B N 1
ATOM 2563 C CA . ALA B 1 31 ? 7.27 16.734 -21.062 1 58.81 31 ALA B CA 1
ATOM 2564 C C . ALA B 1 31 ? 6.254 15.695 -20.609 1 58.81 31 ALA B C 1
ATOM 2566 O O . ALA B 1 31 ? 5.113 16.031 -20.281 1 58.81 31 ALA B O 1
ATOM 2567 N N . GLN B 1 32 ? 6.492 14.43 -20.812 1 78.31 32 GLN B N 1
ATOM 2568 C CA . GLN B 1 32 ? 5.625 13.305 -20.484 1 78.31 32 GLN B CA 1
ATOM 2569 C C . GLN B 1 32 ? 5.246 13.312 -19 1 78.31 32 GLN B C 1
ATOM 2571 O O . GLN B 1 32 ? 6.09 13.57 -18.141 1 78.31 32 GLN B O 1
ATOM 2576 N N . SER B 1 33 ? 3.99 13.281 -18.719 1 89.5 33 SER B N 1
ATOM 2577 C CA . SER B 1 33 ? 3.447 13.312 -17.359 1 89.5 33 SER B CA 1
ATOM 2578 C C . SER B 1 33 ? 3.852 12.078 -16.578 1 89.5 33 SER B C 1
ATOM 2580 O O . SER B 1 33 ? 3.732 10.953 -17.062 1 89.5 33 SER B O 1
ATOM 2582 N N . PRO B 1 34 ? 4.406 12.32 -15.375 1 91.81 34 PRO B N 1
ATOM 2583 C CA . PRO B 1 34 ? 4.746 11.18 -14.523 1 91.81 34 PRO B CA 1
ATOM 2584 C C . PRO B 1 34 ? 3.539 10.297 -14.211 1 91.81 34 PRO B C 1
ATOM 2586 O O . PRO B 1 34 ? 3.701 9.172 -13.734 1 91.81 34 PRO B O 1
ATOM 2589 N N . ILE B 1 35 ? 2.379 10.727 -14.43 1 93 35 ILE B N 1
ATOM 2590 C CA . ILE B 1 35 ? 1.174 9.945 -14.18 1 93 35 ILE B CA 1
ATOM 2591 C C . ILE B 1 35 ? 1.021 8.875 -15.25 1 93 35 ILE B C 1
ATOM 2593 O O . ILE B 1 35 ? 0.509 7.785 -14.984 1 93 35 ILE B O 1
ATOM 2597 N N . THR B 1 36 ? 1.573 9.141 -16.453 1 91.75 36 THR B N 1
ATOM 2598 C CA . THR B 1 36 ? 1.196 8.273 -17.562 1 91.75 36 THR B CA 1
ATOM 2599 C C . THR B 1 36 ? 2.428 7.621 -18.188 1 91.75 36 THR B C 1
ATOM 2601 O O . THR B 1 36 ? 2.309 6.785 -19.078 1 91.75 36 THR B O 1
ATOM 2604 N N . THR B 1 37 ? 3.504 8.039 -17.734 1 94.25 37 THR B N 1
ATOM 2605 C CA . THR B 1 37 ? 4.699 7.605 -18.453 1 94.25 37 THR B CA 1
ATOM 2606 C C . THR B 1 37 ? 5.746 7.066 -17.484 1 94.25 37 THR B C 1
ATOM 2608 O O . THR B 1 37 ? 6.012 7.676 -16.453 1 94.25 37 THR B O 1
ATOM 2611 N N . ASP B 1 38 ? 6.266 5.906 -17.781 1 96.56 38 ASP B N 1
ATOM 2612 C CA . ASP B 1 38 ? 7.418 5.383 -17.047 1 96.56 38 ASP B CA 1
ATOM 2613 C C . ASP B 1 38 ? 8.656 6.246 -17.281 1 96.56 38 ASP B C 1
ATOM 2615 O O . ASP B 1 38 ? 8.797 6.863 -18.344 1 96.56 38 ASP B O 1
ATOM 2619 N N . PRO B 1 39 ? 9.531 6.316 -16.312 1 94.31 39 PRO B N 1
ATOM 2620 C CA . PRO B 1 39 ? 10.766 7.074 -16.531 1 94.31 39 PRO B CA 1
ATOM 2621 C C . PRO B 1 39 ? 11.688 6.41 -17.547 1 94.31 39 PRO B C 1
ATOM 2623 O O . PRO B 1 39 ? 11.617 5.195 -17.75 1 94.31 39 PRO B O 1
ATOM 2626 N N . THR B 1 40 ? 12.445 7.27 -18.156 1 89.25 40 THR B N 1
ATOM 2627 C CA . THR B 1 40 ? 13.5 6.684 -18.984 1 89.25 40 THR B CA 1
ATOM 2628 C C . THR B 1 40 ? 14.422 5.809 -18.141 1 89.25 40 THR B C 1
ATOM 2630 O O . THR B 1 40 ? 14.93 6.25 -17.094 1 89.25 40 THR B O 1
ATOM 2633 N N . PRO B 1 41 ? 14.57 4.609 -18.547 1 89.06 41 PRO B N 1
ATOM 2634 C CA . PRO B 1 41 ? 15.438 3.727 -17.766 1 89.06 41 PRO B CA 1
ATOM 2635 C C . PRO B 1 41 ? 16.875 4.23 -17.688 1 89.06 41 PRO B C 1
ATOM 2637 O O . PRO B 1 41 ? 17.406 4.738 -18.672 1 89.06 41 PRO B O 1
ATOM 2640 N N . ASP B 1 42 ? 17.453 4.27 -16.562 1 94.5 42 ASP B N 1
ATOM 2641 C CA . ASP B 1 42 ? 18.875 4.508 -16.297 1 94.5 42 ASP B CA 1
ATOM 2642 C C . ASP B 1 42 ? 19.562 3.242 -15.797 1 94.5 42 ASP B C 1
ATOM 2644 O O . ASP B 1 42 ? 19.438 2.889 -14.625 1 94.5 42 ASP B O 1
ATOM 2648 N N . LYS B 1 43 ? 20.312 2.561 -16.625 1 94.31 43 LYS B N 1
ATOM 2649 C CA . LYS B 1 43 ? 20.906 1.264 -16.312 1 94.31 43 LYS B CA 1
ATOM 2650 C C . LYS B 1 43 ? 21.922 1.389 -15.18 1 94.31 43 LYS B C 1
ATOM 2652 O O . LYS B 1 43 ? 22.094 0.464 -14.375 1 94.31 43 LYS B O 1
ATOM 2657 N N . GLN B 1 44 ? 22.562 2.516 -15.125 1 96.12 44 GLN B N 1
ATOM 2658 C CA . GLN B 1 44 ? 23.578 2.721 -14.102 1 96.12 44 GLN B CA 1
ATOM 2659 C C . GLN B 1 44 ? 22.953 3.086 -12.758 1 96.12 44 GLN B C 1
ATOM 2661 O O . GLN B 1 44 ? 23.484 2.732 -11.703 1 96.12 44 GLN B O 1
ATOM 2666 N N . ASN B 1 45 ? 21.938 3.852 -12.781 1 97.38 45 ASN B N 1
ATOM 2667 C CA . ASN B 1 45 ? 21.203 4.289 -11.594 1 97.38 45 ASN B CA 1
ATOM 2668 C C . ASN B 1 45 ? 19.703 4.082 -11.75 1 97.38 45 ASN B C 1
ATOM 2670 O O . ASN B 1 45 ? 18.938 5.047 -11.805 1 97.38 45 ASN B O 1
ATOM 2674 N N . PRO B 1 46 ? 19.312 2.824 -11.758 1 97.38 46 PRO B N 1
ATOM 2675 C CA . PRO B 1 46 ? 17.891 2.529 -12.031 1 97.38 46 PRO B CA 1
ATOM 2676 C C . PRO B 1 46 ? 16.969 2.93 -10.883 1 97.38 46 PRO B C 1
ATOM 2678 O O . PRO B 1 46 ? 17.422 3.037 -9.742 1 97.38 46 PRO B O 1
ATOM 2681 N N . ALA B 1 47 ? 15.719 3.238 -11.219 1 98.19 47 ALA B N 1
ATOM 2682 C CA . ALA B 1 47 ? 14.711 3.287 -10.164 1 98.19 47 ALA B CA 1
ATOM 2683 C C . ALA B 1 47 ? 14.664 1.977 -9.383 1 98.19 47 ALA B C 1
ATOM 2685 O O . ALA B 1 47 ? 14.984 0.915 -9.922 1 98.19 47 ALA B O 1
ATOM 2686 N N . ALA B 1 48 ? 14.281 2.074 -8.117 1 97.62 48 ALA B N 1
ATOM 2687 C CA . ALA B 1 48 ? 14.273 0.883 -7.27 1 97.62 48 ALA B CA 1
ATOM 2688 C C . ALA B 1 48 ? 13.289 1.031 -6.117 1 97.62 48 ALA B C 1
ATOM 2690 O O . ALA B 1 48 ? 12.734 2.111 -5.902 1 97.62 48 ALA B O 1
ATOM 2691 N N . MET B 1 49 ? 13 -0.054 -5.527 1 97.62 49 MET B N 1
ATOM 2692 C CA . MET B 1 49 ? 12.312 -0.123 -4.242 1 97.62 49 MET B CA 1
ATOM 2693 C C . MET B 1 49 ? 13.141 -0.897 -3.223 1 97.62 49 MET B C 1
ATOM 2695 O O . MET B 1 49 ? 13.617 -1.994 -3.51 1 97.62 49 MET B O 1
ATOM 2699 N N . GLN B 1 50 ? 13.297 -0.288 -2.1 1 96.56 50 GLN B N 1
ATOM 2700 C CA . GLN B 1 50 ? 14.047 -0.934 -1.031 1 96.56 50 GLN B CA 1
ATOM 2701 C C . GLN B 1 50 ? 13.258 -0.957 0.27 1 96.56 50 GLN B C 1
ATOM 2703 O O . GLN B 1 50 ? 12.547 0 0.586 1 96.56 50 GLN B O 1
ATOM 2708 N N . SER B 1 51 ? 13.352 -2.078 0.956 1 96.88 51 SER B N 1
ATOM 2709 C CA . SER B 1 51 ? 12.781 -2.186 2.295 1 96.88 51 SER B CA 1
ATOM 2710 C C . SER B 1 51 ? 13.867 -2.221 3.359 1 96.88 51 SER B C 1
ATOM 2712 O O . SER B 1 51 ? 14.977 -2.695 3.107 1 96.88 51 SER B O 1
ATOM 2714 N N . PHE B 1 52 ? 13.609 -1.644 4.449 1 96.69 52 PHE B N 1
ATOM 2715 C CA . PHE B 1 52 ? 14.523 -1.675 5.586 1 96.69 52 PHE B CA 1
ATOM 2716 C C . PHE B 1 52 ? 13.781 -1.393 6.887 1 96.69 52 PHE B C 1
ATOM 2718 O O . PHE B 1 52 ? 12.57 -1.152 6.879 1 96.69 52 PHE B O 1
ATOM 2725 N N . GLN B 1 53 ? 14.453 -1.525 8 1 97.62 53 GLN B N 1
ATOM 2726 C CA . GLN B 1 53 ? 13.922 -1.196 9.32 1 97.62 53 GLN B CA 1
ATOM 2727 C C . GLN B 1 53 ? 14.406 0.173 9.781 1 97.62 53 GLN B C 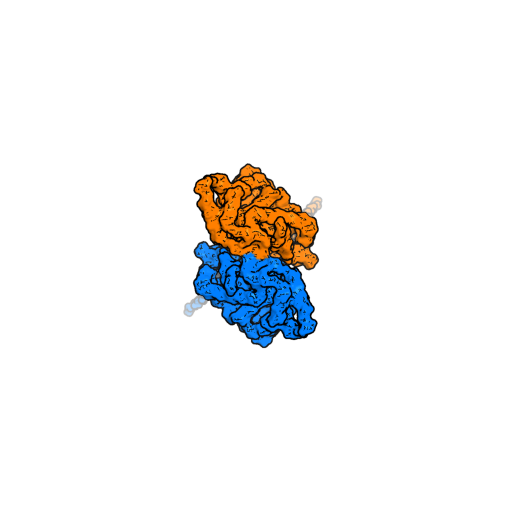1
ATOM 2729 O O . GLN B 1 53 ? 15.609 0.376 9.984 1 97.62 53 GLN B O 1
ATOM 2734 N N . LEU B 1 54 ? 13.508 1.074 9.922 1 98.69 54 LEU B N 1
ATOM 2735 C CA . LEU B 1 54 ? 13.797 2.434 10.367 1 98.69 54 LEU B CA 1
ATOM 2736 C C . LEU B 1 54 ? 13.852 2.512 11.891 1 98.69 54 LEU B C 1
ATOM 2738 O O . LEU B 1 54 ? 12.852 2.244 12.562 1 98.69 54 LEU B O 1
ATOM 2742 N N . PRO B 1 55 ? 14.969 2.879 12.453 1 98.75 55 PRO B N 1
ATOM 2743 C CA . PRO B 1 55 ? 15.039 2.98 13.914 1 98.75 55 PRO B CA 1
ATOM 2744 C C . PRO B 1 55 ? 14.266 4.18 14.461 1 98.75 55 PRO B C 1
ATOM 2746 O O . PRO B 1 55 ? 14.367 5.281 13.914 1 98.75 55 PRO B O 1
ATOM 2749 N N . SER B 1 56 ? 13.469 3.938 15.438 1 98.81 56 SER B N 1
ATOM 2750 C CA . SER B 1 56 ? 12.75 5 16.141 1 98.81 56 SER B CA 1
ATOM 2751 C C . SER B 1 56 ? 12.531 4.652 17.609 1 98.81 56 SER B C 1
ATOM 2753 O O . SER B 1 56 ? 11.719 3.783 17.922 1 98.81 56 SER B O 1
ATOM 2755 N N . HIS B 1 57 ? 13.297 5.309 18.484 1 98.44 57 HIS B N 1
ATOM 2756 C CA . HIS B 1 57 ? 13.141 5.219 19.938 1 98.44 57 HIS B CA 1
ATOM 2757 C C . HIS B 1 57 ? 13.117 3.764 20.406 1 98.44 57 HIS B C 1
ATOM 2759 O O . HIS B 1 57 ? 12.234 3.363 21.156 1 98.44 57 HIS B O 1
ATOM 2765 N N . GLY B 1 58 ? 13.977 2.99 19.906 1 98.19 58 GLY B N 1
ATOM 2766 C CA . GLY B 1 58 ? 14.188 1.627 20.375 1 98.19 58 GLY B CA 1
ATOM 2767 C C . GLY B 1 58 ? 13.438 0.596 19.547 1 98.19 58 GLY B C 1
ATOM 2768 O O . GLY B 1 58 ? 13.633 -0.608 19.719 1 98.19 58 GLY B O 1
ATOM 2769 N N . ALA B 1 59 ? 12.586 1.06 18.672 1 98.25 59 ALA B N 1
ATOM 2770 C CA . ALA B 1 59 ? 11.852 0.163 17.781 1 98.25 59 ALA B CA 1
ATOM 2771 C C . ALA B 1 59 ? 12.398 0.234 16.359 1 98.25 59 ALA B C 1
ATOM 2773 O O . ALA B 1 59 ? 13.008 1.234 15.969 1 98.25 59 ALA B O 1
ATOM 2774 N N . LEU B 1 60 ? 12.25 -0.874 15.609 1 98.44 60 LEU B N 1
ATOM 2775 C CA . LEU B 1 60 ? 12.617 -0.945 14.203 1 98.44 60 LEU B CA 1
ATOM 2776 C C . LEU B 1 60 ? 11.375 -1.009 13.32 1 98.44 60 LEU B C 1
ATOM 2778 O O . LEU B 1 60 ? 10.75 -2.064 13.195 1 98.44 60 LEU B O 1
ATOM 2782 N N . LEU B 1 61 ? 11.062 0.126 12.703 1 98.81 61 LEU B N 1
ATOM 2783 C CA . LEU B 1 61 ? 9.82 0.281 11.961 1 98.81 61 LEU B CA 1
ATOM 2784 C C . LEU B 1 61 ? 9.961 -0.27 10.539 1 98.81 61 LEU B C 1
ATOM 2786 O O . LEU B 1 61 ? 10.992 -0.066 9.891 1 98.81 61 LEU B O 1
ATOM 2790 N N . ASN B 1 62 ? 8.961 -1.01 10.055 1 98.5 62 ASN B N 1
ATOM 2791 C CA . ASN B 1 62 ? 8.938 -1.437 8.664 1 98.5 62 ASN B CA 1
ATOM 2792 C C . ASN B 1 62 ? 8.867 -0.244 7.711 1 98.5 62 ASN B C 1
ATOM 2794 O O . ASN B 1 62 ? 7.93 0.553 7.781 1 98.5 62 ASN B O 1
ATOM 2798 N N . ALA B 1 63 ? 9.852 -0.144 6.848 1 98.56 63 ALA B N 1
ATOM 2799 C CA . ALA B 1 63 ? 9.922 1.01 5.953 1 98.56 63 ALA B CA 1
ATOM 2800 C C . ALA B 1 63 ? 10.219 0.579 4.523 1 98.56 63 ALA B C 1
ATOM 2802 O O . ALA B 1 63 ? 10.812 -0.482 4.297 1 98.56 63 ALA B O 1
ATOM 2803 N N . LEU B 1 64 ? 9.719 1.364 3.615 1 97.94 64 LEU B N 1
ATOM 2804 C CA . LEU B 1 64 ? 9.953 1.239 2.18 1 97.94 64 LEU B CA 1
ATOM 2805 C C . LEU B 1 64 ? 10.43 2.561 1.59 1 97.94 64 LEU B C 1
ATOM 2807 O O . LEU B 1 64 ? 9.914 3.625 1.94 1 97.94 64 LEU B O 1
ATOM 2811 N N . VAL B 1 65 ? 11.375 2.475 0.702 1 98.62 65 VAL B N 1
ATOM 2812 C CA . VAL B 1 65 ? 11.766 3.67 -0.037 1 98.62 65 VAL B CA 1
ATOM 2813 C C . VAL B 1 65 ? 11.656 3.41 -1.538 1 98.62 65 VAL B C 1
ATOM 2815 O O . VAL B 1 65 ? 12.141 2.391 -2.035 1 98.62 65 VAL B O 1
ATOM 2818 N N . TYR B 1 66 ? 10.93 4.25 -2.197 1 98.69 66 TYR B N 1
ATOM 2819 C CA . TYR B 1 66 ? 10.891 4.328 -3.654 1 98.69 66 TYR B CA 1
ATOM 2820 C C . TYR B 1 66 ? 11.977 5.266 -4.18 1 98.69 66 TYR B C 1
ATOM 2822 O O . TYR B 1 66 ? 11.906 6.48 -3.975 1 98.69 66 TYR B O 1
ATOM 2830 N N . ILE B 1 67 ? 12.906 4.711 -4.855 1 98.62 67 ILE B N 1
ATOM 2831 C CA . ILE B 1 67 ? 14.055 5.477 -5.324 1 98.62 67 ILE B CA 1
ATOM 2832 C C . ILE B 1 67 ? 13.867 5.848 -6.793 1 98.62 67 ILE B C 1
ATOM 2834 O O . ILE B 1 67 ? 13.586 4.984 -7.629 1 98.62 67 ILE B O 1
ATOM 2838 N N . ALA B 1 68 ? 14.008 7.09 -7.098 1 98.44 68 ALA B N 1
ATOM 2839 C CA . ALA B 1 68 ? 13.82 7.594 -8.453 1 98.44 68 ALA B CA 1
ATOM 2840 C C . ALA B 1 68 ? 14.984 7.176 -9.352 1 98.44 68 ALA B C 1
ATOM 2842 O O . ALA B 1 68 ? 16.094 6.91 -8.867 1 98.44 68 ALA B O 1
ATOM 2843 N N . SER B 1 69 ? 14.688 7.086 -10.625 1 97.81 69 SER B N 1
ATOM 2844 C CA . SER B 1 69 ? 15.734 6.852 -11.617 1 97.81 69 SER B CA 1
ATOM 2845 C C . SER B 1 69 ? 16.703 8.023 -11.68 1 97.81 69 SER B C 1
ATOM 2847 O O . SER B 1 69 ? 16.312 9.18 -11.5 1 97.81 69 SER B O 1
ATOM 2849 N N . GLY B 1 70 ? 17.984 7.707 -11.922 1 97.44 70 GLY B N 1
ATOM 2850 C CA . GLY B 1 70 ? 19.016 8.742 -12.047 1 97.44 70 GLY B CA 1
ATOM 2851 C C . GLY B 1 70 ? 20 8.734 -10.898 1 97.44 70 GLY B C 1
ATOM 2852 O O . GLY B 1 70 ? 19.734 8.156 -9.844 1 97.44 70 GLY B O 1
ATOM 2853 N N . LEU B 1 71 ? 21.047 9.367 -11.039 1 96.31 71 LEU B N 1
ATOM 2854 C CA . LEU B 1 71 ? 22.156 9.352 -10.094 1 96.31 71 LEU B CA 1
ATOM 2855 C C . LEU B 1 71 ? 21.75 9.984 -8.766 1 96.31 71 LEU B C 1
ATOM 2857 O O . LEU B 1 71 ? 22.188 9.547 -7.703 1 96.31 71 LEU B O 1
ATOM 2861 N N . GLY B 1 72 ? 20.875 11.023 -8.805 1 95 72 GLY B N 1
ATOM 2862 C CA . GLY B 1 72 ? 20.547 11.812 -7.625 1 95 72 GLY B CA 1
ATOM 2863 C C . GLY B 1 72 ? 21.625 12.82 -7.273 1 95 72 GLY B C 1
ATOM 2864 O O . GLY B 1 72 ? 22.438 13.203 -8.125 1 95 72 GLY B O 1
ATOM 2865 N N . PRO B 1 73 ? 21.75 13.164 -6.016 1 98.31 73 PRO B N 1
ATOM 2866 C CA . PRO B 1 73 ? 20.703 12.906 -5.02 1 98.31 73 PRO B CA 1
ATOM 2867 C C . PRO B 1 73 ? 19.344 13.477 -5.426 1 98.31 73 PRO B C 1
ATOM 2869 O O . PRO B 1 73 ? 19.281 14.469 -6.152 1 98.31 73 PRO B O 1
ATOM 2872 N N . HIS B 1 74 ? 18.312 12.859 -4.977 1 98.81 74 HIS B N 1
ATOM 2873 C CA . HIS B 1 74 ? 16.953 13.227 -5.34 1 98.81 74 HIS B CA 1
ATOM 2874 C C . HIS B 1 74 ? 16.234 13.922 -4.184 1 98.81 74 HIS B C 1
ATOM 2876 O O . HIS B 1 74 ? 16.406 13.539 -3.025 1 98.81 74 HIS B O 1
ATOM 2882 N N . PRO B 1 75 ? 15.453 15.031 -4.488 1 98.88 75 PRO B N 1
ATOM 2883 C CA . PRO B 1 75 ? 14.523 15.469 -3.441 1 98.88 75 PRO B CA 1
ATOM 2884 C C . PRO B 1 75 ? 13.625 14.344 -2.947 1 98.88 75 PRO B C 1
ATOM 2886 O O . PRO B 1 75 ? 13.383 13.375 -3.674 1 98.88 75 PRO B O 1
ATOM 2889 N N . THR B 1 76 ? 13.203 14.43 -1.707 1 98.94 76 THR B N 1
ATOM 2890 C CA . THR B 1 76 ? 12.578 13.25 -1.119 1 98.94 76 THR B CA 1
ATOM 2891 C C . THR B 1 76 ? 11.32 13.641 -0.348 1 98.94 76 THR B C 1
ATOM 2893 O O . THR B 1 76 ? 11.32 14.617 0.401 1 98.94 76 THR B O 1
ATOM 2896 N N . VAL B 1 77 ? 10.281 12.891 -0.606 1 99 77 VAL B N 1
ATOM 2897 C CA . VAL B 1 77 ? 9.023 13 0.133 1 99 77 VAL B CA 1
ATOM 2898 C C . VAL B 1 77 ? 8.969 11.93 1.219 1 99 77 VAL B C 1
ATOM 2900 O O . VAL B 1 77 ? 9.312 10.766 0.975 1 99 77 VAL B O 1
ATOM 2903 N N . ILE B 1 78 ? 8.68 12.297 2.396 1 99 78 ILE B N 1
ATOM 2904 C CA . ILE B 1 78 ? 8.203 11.352 3.395 1 99 78 ILE B CA 1
ATOM 2905 C C . ILE B 1 78 ? 6.676 11.305 3.383 1 99 78 ILE B C 1
ATOM 2907 O O . ILE B 1 78 ? 6.02 12.305 3.68 1 99 78 ILE B O 1
ATOM 2911 N N . LEU B 1 79 ? 6.129 10.195 2.941 1 99 79 LEU B N 1
ATOM 2912 C CA . LEU B 1 79 ? 4.691 10 2.799 1 99 79 LEU B CA 1
ATOM 2913 C C . LEU B 1 79 ? 4.102 9.352 4.051 1 99 79 LEU B C 1
ATOM 2915 O O . LEU B 1 79 ? 4.477 8.234 4.414 1 99 79 LEU B O 1
ATOM 2919 N N . LEU B 1 80 ? 3.182 10.07 4.676 1 98.94 80 LEU B N 1
ATOM 2920 C CA . LEU B 1 80 ? 2.705 9.688 6 1 98.94 80 LEU B CA 1
ATOM 2921 C C . LEU B 1 80 ? 1.256 9.219 5.941 1 98.94 80 LEU B C 1
ATOM 2923 O O . LEU B 1 80 ? 0.375 9.953 5.496 1 98.94 80 LEU B O 1
ATOM 2927 N N . HIS B 1 81 ? 1.016 7.977 6.387 1 98.69 81 HIS B N 1
ATOM 2928 C CA . HIS B 1 81 ? -0.318 7.395 6.289 1 98.69 81 HIS B CA 1
ATOM 2929 C C . HIS B 1 81 ? -1.192 7.816 7.465 1 98.69 81 HIS B C 1
ATOM 2931 O O . HIS B 1 81 ? -0.688 8.32 8.469 1 98.69 81 HIS B O 1
ATOM 2937 N N . GLY B 1 82 ? -2.482 7.617 7.336 1 98.12 82 GLY B N 1
ATOM 2938 C CA . GLY B 1 82 ? -3.467 7.996 8.336 1 98.12 82 GLY B CA 1
ATOM 2939 C C . GLY B 1 82 ? -3.744 6.898 9.344 1 98.12 82 GLY B C 1
ATOM 2940 O O . GLY B 1 82 ? -2.939 5.98 9.508 1 98.12 82 GLY B O 1
ATOM 2941 N N . PHE B 1 83 ? -4.828 7.086 10.094 1 97.5 83 PHE B N 1
ATOM 2942 C CA . PHE B 1 83 ? -5.297 6.145 11.109 1 97.5 83 PHE B CA 1
ATOM 2943 C C . PHE B 1 83 ? -6.348 5.207 10.531 1 97.5 83 PHE B C 1
ATOM 2945 O O . PHE B 1 83 ? -7.344 5.66 9.961 1 97.5 83 PHE B O 1
ATOM 2952 N N . PRO B 1 84 ? -6.254 3.922 10.68 1 97.12 84 PRO B N 1
ATOM 2953 C CA . PRO B 1 84 ? -5.117 3.209 11.273 1 97.12 84 PRO B CA 1
ATOM 2954 C C . PRO B 1 84 ? -4.047 2.848 10.25 1 97.12 84 PRO B C 1
ATOM 2956 O O . PRO B 1 84 ? -3.1 2.127 10.57 1 97.12 84 PRO B O 1
ATOM 2959 N N . GLY B 1 85 ? -4.195 3.266 9 1 97.12 85 GLY B N 1
ATOM 2960 C CA . GLY B 1 85 ? -3.197 3.014 7.977 1 97.12 85 GLY B CA 1
ATOM 2961 C C . GLY B 1 85 ? -3.723 2.178 6.824 1 97.12 85 GLY B C 1
ATOM 2962 O O . GLY B 1 85 ? -2.949 1.534 6.113 1 97.12 85 GLY B O 1
ATOM 2963 N N . ASN B 1 86 ? -5.016 2.23 6.633 1 95.38 86 ASN B N 1
ATOM 2964 C CA . ASN B 1 86 ? -5.598 1.471 5.531 1 95.38 86 ASN B CA 1
ATOM 2965 C C . ASN B 1 86 ? -5.23 2.07 4.176 1 95.38 86 ASN B C 1
ATOM 2967 O O . ASN B 1 86 ? -4.707 1.374 3.307 1 95.38 86 ASN B O 1
ATOM 2971 N N . GLU B 1 87 ? -5.559 3.338 4.016 1 95.56 87 GLU B N 1
ATOM 2972 C CA . GLU B 1 87 ? -5.113 4.016 2.803 1 95.56 87 GLU B CA 1
ATOM 2973 C C . GLU B 1 87 ? -3.646 4.434 2.91 1 95.56 87 GLU B C 1
ATOM 2975 O O . GLU B 1 87 ? -3.293 5.258 3.754 1 95.56 87 GLU B O 1
ATOM 2980 N N . LYS B 1 88 ? -2.84 3.891 2.066 1 97.44 88 LYS B N 1
ATOM 2981 C CA . LYS B 1 88 ? -1.398 4.098 2.166 1 97.44 88 LYS B CA 1
ATOM 2982 C C . LYS B 1 88 ? -0.904 5.051 1.081 1 97.44 88 LYS B C 1
ATOM 2984 O O . LYS B 1 88 ? 0.206 5.578 1.17 1 97.44 88 LYS B O 1
ATOM 2989 N N . ASN B 1 89 ? -1.726 5.324 0.08 1 98.56 89 ASN B N 1
ATOM 2990 C CA . ASN B 1 89 ? -1.431 6.246 -1.013 1 98.56 89 ASN B CA 1
ATOM 2991 C C . ASN B 1 89 ? -0.166 5.836 -1.763 1 98.56 89 ASN B C 1
ATOM 2993 O O . ASN B 1 89 ? 0.643 6.691 -2.133 1 98.56 89 ASN B O 1
ATOM 2997 N N . LEU B 1 90 ? -0.001 4.516 -1.97 1 98.56 90 LEU B N 1
ATOM 2998 C CA . LEU B 1 90 ? 1.238 4.074 -2.602 1 98.56 90 LEU B CA 1
ATOM 2999 C C . LEU B 1 90 ? 1.193 4.305 -4.109 1 98.56 90 LEU B C 1
ATOM 3001 O O . LEU B 1 90 ? 2.227 4.258 -4.777 1 98.56 90 LEU B O 1
ATOM 3005 N N . ASP B 1 91 ? 0.003 4.547 -4.668 1 98.25 91 ASP B N 1
ATOM 3006 C CA . ASP B 1 91 ? -0.076 5.031 -6.039 1 98.25 91 ASP B CA 1
ATOM 3007 C C . ASP B 1 91 ? 0.542 6.422 -6.168 1 98.25 91 ASP B C 1
ATOM 3009 O O . ASP B 1 91 ? 1.173 6.738 -7.18 1 98.25 91 ASP B O 1
ATOM 3013 N N . LEU B 1 92 ? 0.404 7.27 -5.152 1 98.62 92 LEU B N 1
ATOM 3014 C CA . LEU B 1 92 ? 1.081 8.562 -5.121 1 98.62 92 LEU B CA 1
ATOM 3015 C C . LEU B 1 92 ? 2.594 8.383 -5.043 1 98.62 92 LEU B C 1
ATOM 3017 O O . LEU B 1 92 ? 3.342 9.086 -5.723 1 98.62 92 LEU B O 1
ATOM 3021 N N . ALA B 1 93 ? 3.004 7.426 -4.184 1 98.81 93 ALA B N 1
ATOM 3022 C CA . ALA B 1 93 ? 4.438 7.16 -4.07 1 98.81 93 ALA B CA 1
ATOM 3023 C C . ALA B 1 93 ? 5.043 6.832 -5.434 1 98.81 93 ALA B C 1
ATOM 3025 O O . ALA B 1 93 ? 6.121 7.324 -5.777 1 98.81 93 ALA B O 1
ATOM 3026 N N . GLN B 1 94 ? 4.348 6.039 -6.18 1 98.5 94 GLN B N 1
ATOM 3027 C CA . GLN B 1 94 ? 4.82 5.637 -7.504 1 98.5 94 GLN B CA 1
ATOM 3028 C C . GLN B 1 94 ? 4.895 6.836 -8.445 1 98.5 94 GLN B C 1
ATOM 3030 O O . GLN B 1 94 ? 5.883 7.004 -9.164 1 98.5 94 GLN B O 1
ATOM 3035 N N . SER B 1 95 ? 3.846 7.688 -8.469 1 98.31 95 SER B N 1
ATOM 3036 C CA . SER B 1 95 ? 3.846 8.828 -9.375 1 98.31 95 SER B CA 1
ATOM 3037 C C . SER B 1 95 ? 4.898 9.859 -8.969 1 98.31 95 SER B C 1
ATOM 3039 O O . SER B 1 95 ? 5.547 10.461 -9.828 1 98.31 95 SER B O 1
ATOM 3041 N N . ILE B 1 96 ? 5.078 10.023 -7.672 1 98.81 96 ILE B N 1
ATOM 3042 C CA . ILE B 1 96 ? 6.094 10.938 -7.16 1 98.81 96 ILE B CA 1
ATOM 3043 C C . ILE B 1 96 ? 7.484 10.438 -7.559 1 98.81 96 ILE B C 1
ATOM 3045 O O . ILE B 1 96 ? 8.336 11.227 -7.984 1 98.81 96 ILE B O 1
ATOM 3049 N N . ARG B 1 97 ? 7.695 9.117 -7.457 1 98.62 97 ARG B N 1
ATOM 3050 C CA . ARG B 1 97 ? 8.969 8.547 -7.871 1 98.62 97 ARG B CA 1
ATOM 3051 C C . ARG B 1 97 ? 9.227 8.789 -9.352 1 98.62 97 ARG B C 1
ATOM 3053 O O . ARG B 1 97 ? 10.344 9.133 -9.75 1 98.62 97 ARG B O 1
ATOM 3060 N N . ARG B 1 98 ? 8.195 8.633 -10.172 1 98 98 ARG B N 1
ATOM 3061 C CA . ARG B 1 98 ? 8.344 8.812 -11.609 1 98 98 ARG B CA 1
ATOM 3062 C C . ARG B 1 98 ? 8.633 10.266 -11.953 1 98 98 ARG B C 1
ATOM 3064 O O . ARG B 1 98 ? 9.125 10.57 -13.047 1 98 98 ARG B O 1
ATOM 3071 N N . ALA B 1 99 ? 8.328 11.164 -11.039 1 97.81 99 ALA B 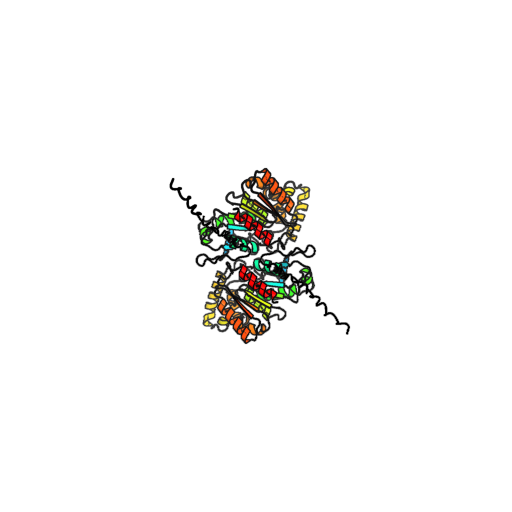N 1
ATOM 3072 C CA . ALA B 1 99 ? 8.594 12.586 -11.227 1 97.81 99 ALA B CA 1
ATOM 3073 C C . ALA B 1 99 ? 10.016 12.938 -10.797 1 97.81 99 ALA B C 1
ATOM 3075 O O . ALA B 1 99 ? 10.406 14.109 -10.836 1 97.81 99 ALA B O 1
ATOM 3076 N N . GLY B 1 100 ? 10.781 11.953 -10.297 1 97.75 100 GLY B N 1
ATOM 3077 C CA . GLY B 1 100 ? 12.18 12.188 -9.977 1 97.75 100 GLY B CA 1
ATOM 3078 C C . GLY B 1 100 ? 12.422 12.398 -8.492 1 97.75 100 GLY B C 1
ATOM 3079 O O . GLY B 1 100 ? 13.516 12.805 -8.094 1 97.75 100 GLY B O 1
ATOM 3080 N N . TRP B 1 101 ? 11.383 12.188 -7.637 1 98.75 101 TRP B N 1
ATOM 3081 C CA . TRP B 1 101 ? 11.5 12.289 -6.184 1 98.75 101 TRP B CA 1
ATOM 3082 C C . TRP B 1 101 ? 11.625 10.906 -5.551 1 98.75 101 TRP B C 1
ATOM 3084 O O . TRP B 1 101 ? 10.969 9.961 -5.984 1 98.75 101 TRP B O 1
ATOM 3094 N N . ASN B 1 102 ? 12.453 10.734 -4.547 1 98.88 102 ASN B N 1
ATOM 3095 C CA . ASN B 1 102 ? 12.32 9.57 -3.68 1 98.88 102 ASN B CA 1
ATOM 3096 C C . ASN B 1 102 ? 11.102 9.688 -2.773 1 98.88 102 ASN B C 1
ATOM 3098 O O . ASN B 1 102 ? 10.633 10.789 -2.492 1 98.88 102 ASN B O 1
ATOM 3102 N N . VAL B 1 103 ? 10.586 8.562 -2.369 1 98.94 103 VAL B N 1
ATOM 3103 C CA . VAL B 1 103 ? 9.516 8.555 -1.379 1 98.94 103 VAL B CA 1
ATOM 3104 C C . VAL B 1 103 ? 9.844 7.551 -0.273 1 98.94 103 VAL B C 1
ATOM 3106 O O . VAL B 1 103 ? 10.055 6.367 -0.542 1 98.94 103 VAL B O 1
ATOM 3109 N N . LEU B 1 104 ? 9.953 8.039 0.938 1 98.94 104 LEU B N 1
ATOM 3110 C CA . LEU B 1 104 ? 10.008 7.156 2.102 1 98.94 104 LEU B CA 1
ATOM 3111 C C . LEU B 1 104 ? 8.609 6.93 2.674 1 98.94 104 LEU B C 1
ATOM 3113 O O . LEU B 1 104 ? 7.887 7.887 2.951 1 98.94 104 LEU B O 1
ATOM 3117 N N . TYR B 1 105 ? 8.203 5.742 2.77 1 98.88 105 TYR B N 1
ATOM 3118 C CA . TYR B 1 105 ? 6.996 5.289 3.453 1 98.88 105 TYR B CA 1
ATOM 3119 C C . TYR B 1 105 ? 7.344 4.367 4.617 1 98.88 105 TYR B C 1
ATOM 3121 O O . TYR B 1 105 ? 8.227 3.51 4.496 1 98.88 105 TYR B O 1
ATOM 3129 N N . PHE B 1 106 ? 6.688 4.523 5.754 1 98.88 106 PHE B N 1
ATOM 3130 C CA . PHE B 1 106 ? 6.926 3.621 6.875 1 98.88 106 PHE B CA 1
ATOM 3131 C C . PHE B 1 106 ? 5.668 3.459 7.719 1 98.88 106 PHE B C 1
ATOM 3133 O O . PHE B 1 106 ? 4.754 4.281 7.645 1 98.88 106 PHE B O 1
ATOM 3140 N N . ASN B 1 107 ? 5.59 2.385 8.43 1 98.88 107 ASN B N 1
ATOM 3141 C CA . ASN B 1 107 ? 4.539 2.152 9.406 1 98.88 107 ASN B CA 1
ATOM 3142 C C . ASN B 1 107 ? 4.98 2.557 10.812 1 98.88 107 ASN B C 1
ATOM 3144 O O . ASN B 1 107 ? 6.066 2.178 11.258 1 98.88 107 ASN B O 1
ATOM 3148 N N . TYR B 1 108 ? 4.152 3.295 11.477 1 98.88 108 TYR B N 1
ATOM 3149 C CA . TYR B 1 108 ? 4.484 3.818 12.797 1 98.88 108 TYR B CA 1
ATOM 3150 C C . TYR B 1 108 ? 4.684 2.688 13.797 1 98.88 108 TYR B C 1
ATOM 3152 O O . TYR B 1 108 ? 4.293 1.545 13.539 1 98.88 108 TYR B O 1
ATOM 3160 N N . ARG B 1 109 ? 5.301 3.053 14.945 1 98.5 109 ARG B N 1
ATOM 3161 C CA . ARG B 1 109 ? 5.391 2.1 16.047 1 98.5 109 ARG B CA 1
ATOM 3162 C C . ARG B 1 109 ? 4.023 1.523 16.391 1 98.5 109 ARG B C 1
ATOM 3164 O O . ARG B 1 109 ? 3.039 2.26 16.484 1 98.5 109 ARG B O 1
ATOM 3171 N N . GLY B 1 110 ? 4.023 0.179 16.438 1 98.25 110 GLY B N 1
ATOM 3172 C CA . GLY B 1 110 ? 2.811 -0.506 16.859 1 98.25 110 GLY B CA 1
ATOM 3173 C C . GLY B 1 110 ? 1.796 -0.665 15.742 1 98.25 110 GLY B C 1
ATOM 3174 O O . GLY B 1 110 ? 0.642 -1.021 15.992 1 98.25 110 GLY B O 1
ATOM 3175 N N . SER B 1 111 ? 2.17 -0.363 14.57 1 98.31 111 SER B N 1
ATOM 3176 C CA . SER B 1 111 ? 1.199 -0.464 13.484 1 98.31 111 SER B CA 1
ATOM 3177 C C . SER B 1 111 ? 1.713 -1.365 12.367 1 98.31 111 SER B C 1
ATOM 3179 O O . SER B 1 111 ? 2.904 -1.354 12.055 1 98.31 111 SER B O 1
ATOM 3181 N N . TRP B 1 112 ? 0.838 -2.285 11.836 1 97.81 112 TRP B N 1
ATOM 3182 C CA . TRP B 1 112 ? 1.029 -3.074 10.625 1 97.81 112 TRP B CA 1
ATOM 3183 C C . TRP B 1 112 ? 2.332 -3.865 10.688 1 97.81 112 TRP B C 1
ATOM 3185 O O . TRP B 1 112 ? 3.113 -3.863 9.734 1 97.81 112 TRP B O 1
ATOM 3195 N N . GLY B 1 113 ? 2.592 -4.395 11.742 1 96.69 113 GLY B N 1
ATOM 3196 C CA . GLY B 1 113 ? 3.717 -5.301 11.914 1 96.69 113 GLY B CA 1
ATOM 3197 C C . GLY B 1 113 ? 4.953 -4.617 12.469 1 96.69 113 GLY B C 1
ATOM 3198 O O . GLY B 1 113 ? 5.93 -5.281 12.82 1 96.69 113 GLY B O 1
ATOM 3199 N N . SER B 1 114 ? 4.996 -3.264 12.477 1 98.19 114 SER B N 1
ATOM 3200 C CA . SER B 1 114 ? 6.074 -2.576 13.18 1 98.19 114 SER B CA 1
ATOM 3201 C C . SER B 1 114 ? 5.957 -2.773 14.688 1 98.19 114 SER B C 1
ATOM 3203 O O . SER B 1 114 ? 4.859 -2.699 15.25 1 98.19 114 SER B O 1
ATOM 3205 N N . PRO B 1 115 ? 7.059 -2.992 15.367 1 97.62 115 PRO B N 1
ATOM 3206 C CA . PRO B 1 115 ? 7.004 -3.199 16.812 1 97.62 115 PRO B CA 1
ATOM 3207 C C . PRO B 1 115 ? 6.715 -1.911 17.578 1 97.62 115 PRO B C 1
ATOM 3209 O O . PRO B 1 115 ? 6.738 -0.823 17 1 97.62 115 PRO B O 1
ATOM 3212 N N . GLY B 1 116 ? 6.441 -2.1 18.906 1 97.88 116 GLY B N 1
ATOM 3213 C CA . GLY B 1 116 ? 6.18 -0.975 19.797 1 97.88 116 GLY B CA 1
ATOM 3214 C C . GLY B 1 116 ? 4.703 -0.744 20.047 1 97.88 116 GLY B C 1
ATOM 3215 O O . GLY B 1 116 ? 3.873 -1.604 19.734 1 97.88 116 GLY B O 1
ATOM 3216 N N . ASP B 1 117 ? 4.41 0.396 20.688 1 98.5 117 ASP B N 1
ATOM 3217 C CA . ASP B 1 117 ? 3.049 0.78 21.047 1 98.5 117 ASP B CA 1
ATOM 3218 C C . ASP B 1 117 ? 2.594 2.002 20.25 1 98.5 117 ASP B C 1
ATOM 3220 O O . ASP B 1 117 ? 3.291 3.018 20.219 1 98.5 117 ASP B O 1
ATOM 3224 N N . PHE B 1 118 ? 1.446 1.863 19.703 1 98.75 118 PHE B N 1
ATOM 3225 C CA . PHE B 1 118 ? 0.917 2.955 18.891 1 98.75 118 PHE B CA 1
ATOM 3226 C C . PHE B 1 118 ? 0.382 4.074 19.781 1 98.75 118 PHE B C 1
ATOM 3228 O O . PHE B 1 118 ? -0.32 3.816 20.766 1 98.75 118 PHE B O 1
ATOM 3235 N N . SER B 1 119 ? 0.682 5.242 19.531 1 98.62 119 SER B N 1
ATOM 3236 C CA . SER B 1 119 ? 0.095 6.477 20.047 1 98.62 119 SER B CA 1
ATOM 3237 C C . SER B 1 119 ? 0.351 7.645 19.094 1 98.62 119 SER B C 1
ATOM 3239 O O . SER B 1 119 ? 1.231 7.574 18.234 1 98.62 119 SER B O 1
ATOM 3241 N N . PHE B 1 120 ? -0.39 8.641 19.219 1 98.12 120 PHE B N 1
ATOM 3242 C CA . PHE B 1 120 ? -0.207 9.805 18.359 1 98.12 120 PHE B CA 1
ATOM 3243 C C . PHE B 1 120 ? 1.119 10.492 18.656 1 98.12 120 PHE B C 1
ATOM 3245 O O . PHE B 1 120 ? 1.808 10.945 17.734 1 98.12 120 PHE B O 1
ATOM 3252 N N . THR B 1 121 ? 1.499 10.539 19.875 1 98 121 THR B N 1
ATOM 3253 C CA . THR B 1 121 ? 2.785 11.109 20.25 1 98 121 THR B CA 1
ATOM 3254 C C . THR B 1 121 ? 3.936 10.281 19.688 1 98 121 THR B C 1
ATOM 3256 O O . THR B 1 121 ? 4.918 10.836 19.188 1 98 121 THR B O 1
ATOM 3259 N N . HIS B 1 122 ? 3.834 8.984 19.766 1 98.69 122 HIS B N 1
ATOM 3260 C CA . HIS B 1 122 ? 4.859 8.125 19.188 1 98.69 122 HIS B CA 1
ATOM 3261 C C . HIS B 1 122 ? 4.965 8.336 17.672 1 98.69 122 HIS B C 1
ATOM 3263 O O . HIS B 1 122 ? 6.059 8.297 17.109 1 98.69 122 HIS B O 1
ATOM 3269 N N . CYS B 1 123 ? 3.832 8.523 17.016 1 98.75 123 CYS B N 1
ATOM 3270 C CA . CYS B 1 123 ? 3.848 8.781 15.578 1 98.75 123 CYS B CA 1
ATOM 3271 C C . CYS B 1 123 ? 4.602 10.07 15.266 1 98.75 123 CYS B C 1
ATOM 3273 O O . CYS B 1 123 ? 5.371 10.125 14.305 1 98.75 123 CYS B O 1
ATOM 3275 N N . ILE B 1 124 ? 4.371 11.125 16.047 1 98.56 124 ILE B N 1
ATOM 3276 C CA . ILE B 1 124 ? 5.094 12.383 15.883 1 98.56 124 ILE B CA 1
ATOM 3277 C C . ILE B 1 124 ? 6.598 12.133 16 1 98.56 124 ILE B C 1
ATOM 3279 O O . ILE B 1 124 ? 7.379 12.602 15.172 1 98.56 124 ILE B O 1
ATOM 3283 N N . GLU B 1 125 ? 6.984 11.352 17 1 98.75 125 GLU B N 1
ATOM 3284 C CA . GLU B 1 125 ? 8.383 11 17.203 1 98.75 125 GLU B CA 1
ATOM 3285 C C . GLU B 1 125 ? 8.938 10.195 16.031 1 98.75 125 GLU B C 1
ATOM 3287 O O . GLU B 1 125 ? 10.094 10.375 15.641 1 98.75 125 GLU B O 1
ATOM 3292 N N . ASP B 1 126 ? 8.133 9.32 15.523 1 98.94 126 ASP B N 1
ATOM 3293 C CA . ASP B 1 126 ? 8.555 8.469 14.414 1 98.94 126 ASP B CA 1
ATOM 3294 C C . ASP B 1 126 ? 8.836 9.305 13.164 1 98.94 126 ASP B C 1
ATOM 3296 O O . ASP B 1 126 ? 9.75 8.992 12.398 1 98.94 126 ASP B O 1
ATOM 3300 N N . VAL B 1 127 ? 8.047 10.359 12.914 1 98.94 127 VAL B N 1
ATOM 3301 C CA . VAL B 1 127 ? 8.305 11.25 11.797 1 98.94 127 VAL B CA 1
ATOM 3302 C C . VAL B 1 127 ? 9.656 11.938 11.969 1 98.94 127 VAL B C 1
ATOM 3304 O O . VAL B 1 127 ? 10.438 12.039 11.023 1 98.94 127 VAL B O 1
ATOM 3307 N N . GLN B 1 128 ? 9.945 12.367 13.188 1 98.88 128 GLN B N 1
ATOM 3308 C CA . GLN B 1 128 ? 11.242 12.977 13.469 1 98.88 128 GLN B CA 1
ATOM 3309 C C . GLN B 1 128 ? 12.383 12 13.219 1 98.88 128 GLN B C 1
ATOM 3311 O O . GLN B 1 128 ? 13.414 12.367 12.664 1 98.88 128 GLN B O 1
ATOM 3316 N N . SER B 1 129 ? 12.188 10.773 13.633 1 98.94 129 SER B N 1
ATOM 3317 C CA . SER B 1 129 ? 13.188 9.734 13.422 1 98.94 129 SER B CA 1
ATOM 3318 C C . SER B 1 129 ? 13.414 9.492 11.93 1 98.94 129 SER B C 1
ATOM 3320 O O . SER B 1 129 ? 14.555 9.266 11.5 1 98.94 129 SER B O 1
ATOM 3322 N N . ALA B 1 130 ? 12.344 9.508 11.164 1 98.94 130 ALA B N 1
ATOM 3323 C CA . ALA B 1 130 ? 12.453 9.312 9.719 1 98.94 130 ALA B CA 1
ATOM 3324 C C . ALA B 1 130 ? 13.258 10.438 9.07 1 98.94 130 ALA B C 1
ATOM 3326 O O . ALA B 1 130 ? 14.133 10.18 8.234 1 98.94 130 ALA B O 1
ATOM 3327 N N . VAL B 1 131 ? 12.984 11.664 9.469 1 98.94 131 VAL B N 1
ATOM 3328 C CA . VAL B 1 131 ? 13.719 12.82 8.953 1 98.94 131 VAL B CA 1
ATOM 3329 C C . VAL B 1 131 ? 15.195 12.703 9.312 1 98.94 131 VAL B C 1
ATOM 3331 O O . VAL B 1 131 ? 16.062 12.875 8.461 1 98.94 131 VAL B O 1
ATOM 3334 N N . ALA B 1 132 ? 15.453 12.367 10.555 1 98.88 132 ALA B N 1
ATOM 3335 C CA . ALA B 1 132 ? 16.828 12.211 11.016 1 98.88 132 ALA B CA 1
ATOM 3336 C C . ALA B 1 132 ? 17.547 11.117 10.242 1 98.88 132 ALA B C 1
ATOM 3338 O O . ALA B 1 132 ? 18.734 11.258 9.891 1 98.88 132 ALA B O 1
ATOM 3339 N N . TYR B 1 133 ? 16.859 10.055 9.992 1 98.88 133 TYR B N 1
ATOM 3340 C CA . TYR B 1 133 ? 17.438 8.938 9.258 1 98.88 133 TYR B CA 1
ATOM 3341 C C . TYR B 1 133 ? 17.891 9.375 7.863 1 98.88 133 TYR B C 1
ATOM 3343 O O . TYR B 1 133 ? 18.984 9.039 7.418 1 98.88 133 TYR B O 1
ATOM 3351 N N . LEU B 1 134 ? 17.031 10.133 7.168 1 98.81 134 LEU B N 1
ATOM 3352 C CA . LEU B 1 134 ? 17.312 10.57 5.805 1 98.81 134 LEU B CA 1
ATOM 3353 C C . LEU B 1 134 ? 18.422 11.625 5.789 1 98.81 134 LEU B C 1
ATOM 3355 O O . LEU B 1 134 ? 19.109 11.789 4.781 1 98.81 134 LEU B O 1
ATOM 3359 N N . ARG B 1 135 ? 18.578 12.32 6.883 1 98.75 135 ARG B N 1
ATOM 3360 C CA . ARG B 1 135 ? 19.578 13.383 6.941 1 98.75 135 ARG B CA 1
ATOM 3361 C C . ARG B 1 135 ? 20.938 12.82 7.305 1 98.75 135 ARG B C 1
ATOM 3363 O O . ARG B 1 135 ? 21.953 13.5 7.145 1 98.75 135 ARG B O 1
ATOM 3370 N N . ASP B 1 136 ? 20.953 11.586 7.844 1 98.69 136 ASP B N 1
ATOM 3371 C CA . ASP B 1 136 ? 22.234 10.938 8.078 1 98.69 136 ASP B CA 1
ATOM 3372 C C . ASP B 1 136 ? 23.016 10.773 6.777 1 98.69 136 ASP B C 1
ATOM 3374 O O . ASP B 1 136 ? 22.5 10.203 5.809 1 98.69 136 ASP B O 1
ATOM 3378 N N . PRO B 1 137 ? 24.234 11.258 6.727 1 98.31 137 PRO B N 1
ATOM 3379 C CA . PRO B 1 137 ? 24.984 11.297 5.461 1 98.31 137 PRO B CA 1
ATOM 3380 C C . PRO B 1 137 ? 25.125 9.914 4.828 1 98.31 137 PRO B C 1
ATOM 3382 O O . PRO B 1 137 ? 25.016 9.773 3.607 1 98.31 137 PRO B O 1
ATOM 3385 N N . ALA B 1 138 ? 25.406 8.945 5.598 1 98.38 138 ALA B N 1
ATOM 3386 C CA . ALA B 1 138 ? 25.578 7.598 5.062 1 98.38 138 ALA B CA 1
ATOM 3387 C C . ALA B 1 138 ? 24.281 7.07 4.457 1 98.38 138 ALA B C 1
ATOM 3389 O O . ALA B 1 138 ? 24.297 6.469 3.379 1 98.38 138 ALA B O 1
ATOM 3390 N N . ASN B 1 139 ? 23.156 7.266 5.172 1 98.5 139 ASN B N 1
ATOM 3391 C CA . ASN B 1 139 ? 21.859 6.832 4.672 1 98.5 139 ASN B CA 1
ATOM 3392 C C . ASN B 1 139 ? 21.453 7.617 3.432 1 98.5 139 ASN B C 1
ATOM 3394 O O . ASN B 1 139 ? 20.922 7.047 2.477 1 98.5 139 ASN B O 1
ATOM 3398 N N . ALA B 1 140 ? 21.672 8.953 3.484 1 98.62 140 ALA B N 1
ATOM 3399 C CA . ALA B 1 140 ? 21.344 9.805 2.344 1 98.62 140 ALA B CA 1
ATOM 3400 C C . ALA B 1 140 ? 22.078 9.344 1.087 1 98.62 140 ALA B C 1
ATOM 3402 O O . ALA B 1 140 ? 21.484 9.266 0.008 1 98.62 140 ALA B O 1
ATOM 3403 N N . LYS B 1 141 ? 23.328 9.008 1.247 1 98.12 141 LYS B N 1
ATOM 3404 C CA . LYS B 1 141 ? 24.109 8.539 0.113 1 98.12 141 LYS B CA 1
ATOM 3405 C C . LYS B 1 141 ? 23.594 7.195 -0.395 1 98.12 141 LYS B C 1
ATOM 3407 O O . LYS B 1 141 ? 23.391 7.02 -1.598 1 98.12 141 LYS B O 1
ATOM 3412 N N . LYS B 1 142 ? 23.359 6.332 0.529 1 97.25 142 LYS B N 1
ATOM 3413 C CA . LYS B 1 142 ? 22.906 4.988 0.189 1 97.25 142 LYS B CA 1
ATOM 3414 C C . LYS B 1 142 ? 21.562 5.031 -0.546 1 97.25 142 LYS B C 1
ATOM 3416 O O . LYS B 1 142 ? 21.344 4.266 -1.488 1 97.25 142 LYS B O 1
ATOM 3421 N N . LEU B 1 143 ? 20.734 5.93 -0.183 1 98 143 LEU B N 1
ATOM 3422 C CA . LEU B 1 143 ? 19.375 5.988 -0.72 1 98 143 LEU B CA 1
ATOM 3423 C C . LEU B 1 143 ? 19.266 7.07 -1.787 1 98 143 LEU B C 1
ATOM 3425 O O . LEU B 1 143 ? 18.156 7.348 -2.281 1 98 143 LEU B O 1
ATOM 3429 N N . ARG B 1 144 ? 20.297 7.746 -2.111 1 98.44 144 ARG B N 1
ATOM 3430 C CA . ARG B 1 144 ? 20.344 8.812 -3.104 1 98.44 144 ARG B CA 1
ATOM 3431 C C . ARG B 1 144 ? 19.406 9.953 -2.73 1 98.44 144 ARG B C 1
ATOM 3433 O O . ARG B 1 144 ? 18.688 10.477 -3.586 1 98.44 144 ARG B O 1
ATOM 3440 N N . VAL B 1 145 ? 19.438 10.344 -1.47 1 98.81 145 VAL B N 1
ATOM 3441 C CA . VAL B 1 145 ? 18.547 11.352 -0.919 1 98.81 145 VAL B CA 1
ATOM 3442 C C . VAL B 1 145 ? 19.25 12.703 -0.844 1 98.81 145 VAL B C 1
ATOM 3444 O O . VAL B 1 145 ? 20.375 12.789 -0.359 1 98.81 145 VAL B O 1
ATOM 3447 N N . ASP B 1 146 ? 18.609 13.719 -1.388 1 98.81 146 ASP B N 1
ATOM 3448 C CA . ASP B 1 146 ? 19 15.086 -1.048 1 98.81 146 ASP B CA 1
ATOM 3449 C C . ASP B 1 146 ? 18.469 15.484 0.327 1 98.81 146 ASP B C 1
ATOM 3451 O O . ASP B 1 146 ? 17.328 15.953 0.447 1 98.81 146 ASP B O 1
ATOM 3455 N N . SER B 1 147 ? 19.266 15.367 1.302 1 98.19 147 SER B N 1
ATOM 3456 C CA . SER B 1 147 ? 18.859 15.539 2.693 1 98.19 147 SER B CA 1
ATOM 3457 C C . SER B 1 147 ? 18.453 16.984 2.975 1 98.19 147 SER B C 1
ATOM 3459 O O . SER B 1 147 ? 17.844 17.266 4.008 1 98.19 147 SER B O 1
ATOM 3461 N N . THR B 1 148 ? 18.781 17.891 2.125 1 97.94 148 THR B N 1
ATOM 3462 C CA . THR B 1 148 ? 18.422 19.297 2.324 1 97.94 148 THR B CA 1
ATOM 3463 C C . THR B 1 148 ? 17.094 19.609 1.662 1 97.94 148 THR B C 1
ATOM 3465 O O . THR B 1 148 ? 16.578 20.719 1.812 1 97.94 148 THR B O 1
ATOM 3468 N N . HIS B 1 149 ? 16.531 18.672 0.972 1 98.69 149 HIS B N 1
ATOM 3469 C CA . HIS B 1 149 ? 15.289 18.875 0.248 1 98.69 149 HIS B CA 1
ATOM 3470 C C . HIS B 1 149 ? 14.266 17.797 0.591 1 98.69 149 HIS B C 1
ATOM 3472 O O . HIS B 1 149 ? 13.867 17.016 -0.274 1 98.69 149 HIS B O 1
ATOM 3478 N N . LEU B 1 150 ? 13.797 17.859 1.806 1 98.88 150 LEU B N 1
ATOM 3479 C CA . LEU B 1 150 ? 12.781 16.938 2.318 1 98.88 150 LEU B CA 1
ATOM 3480 C C . LEU B 1 150 ? 11.422 17.625 2.393 1 98.88 150 LEU B C 1
ATOM 3482 O O . LEU B 1 150 ? 11.32 18.781 2.816 1 98.88 150 LEU B O 1
ATOM 3486 N N . VAL B 1 151 ? 10.414 16.984 1.896 1 98.94 151 VAL B N 1
ATOM 3487 C CA . VAL B 1 151 ? 9.023 17.422 1.942 1 98.94 151 VAL B CA 1
ATOM 3488 C C . VAL B 1 151 ? 8.172 16.391 2.67 1 98.94 151 VAL B C 1
ATOM 3490 O O . VAL B 1 151 ? 8.383 15.188 2.514 1 98.94 151 VAL B O 1
ATOM 3493 N N . LEU B 1 152 ? 7.227 16.812 3.502 1 98.94 152 LEU B N 1
ATOM 3494 C CA . LEU B 1 152 ? 6.277 15.922 4.156 1 98.94 152 LEU B CA 1
ATOM 3495 C C . LEU B 1 152 ? 4.914 15.984 3.475 1 98.94 152 LEU B C 1
ATOM 3497 O O . LEU B 1 152 ? 4.406 17.078 3.191 1 98.94 152 LEU B O 1
ATOM 3501 N N . ILE B 1 153 ? 4.363 14.891 3.125 1 99 153 ILE B N 1
ATOM 3502 C CA . ILE B 1 153 ? 3.004 14.75 2.611 1 99 153 ILE B CA 1
ATOM 3503 C C . ILE B 1 153 ? 2.254 13.695 3.418 1 99 153 ILE B C 1
ATOM 3505 O O . ILE B 1 153 ? 2.779 12.609 3.67 1 99 153 ILE B O 1
ATOM 3509 N N . GLY B 1 154 ? 1.069 14.016 3.822 1 98.94 154 GLY B N 1
ATOM 3510 C CA . GLY B 1 154 ? 0.367 13.047 4.645 1 98.94 154 GLY B CA 1
ATOM 3511 C C . GLY B 1 154 ? -1.141 13.102 4.484 1 98.94 154 GLY B C 1
ATOM 3512 O O . GLY B 1 154 ? -1.697 14.164 4.191 1 98.94 154 GLY B O 1
ATOM 3513 N N . HIS B 1 155 ? -1.789 12 4.684 1 98.88 155 HIS B N 1
ATOM 3514 C CA . HIS B 1 155 ? -3.23 11.828 4.535 1 98.88 155 HIS B CA 1
ATOM 3515 C C . HIS B 1 155 ? -3.898 11.586 5.887 1 98.88 155 HIS B C 1
ATOM 3517 O O . HIS B 1 155 ? -3.451 10.742 6.664 1 98.88 155 HIS B O 1
ATOM 3523 N N . SER B 1 156 ? -5.023 12.383 6.137 1 98.25 156 SER B N 1
ATOM 3524 C CA . SER B 1 156 ? -5.816 12.203 7.352 1 98.25 156 SER B CA 1
ATOM 3525 C C . SER B 1 156 ? -4.969 12.422 8.602 1 98.25 156 SER B C 1
ATOM 3527 O O . SER B 1 156 ? -4.367 13.484 8.773 1 98.25 156 SER B O 1
ATOM 3529 N N . MET B 1 157 ? -4.742 11.43 9.461 1 97.81 157 MET B N 1
ATOM 3530 C CA . MET B 1 157 ? -3.805 11.523 10.578 1 97.81 157 MET B CA 1
ATOM 3531 C C . MET B 1 157 ? -2.396 11.828 10.078 1 97.81 157 MET B C 1
ATOM 3533 O O . MET B 1 157 ? -1.645 12.555 10.734 1 97.81 157 MET B O 1
ATOM 3537 N N . GLY B 1 158 ? -2.088 11.305 8.883 1 98.69 158 GLY B N 1
ATOM 3538 C CA . GLY B 1 158 ? -0.811 11.648 8.281 1 98.69 158 GLY B CA 1
ATOM 3539 C C . GLY B 1 158 ? -0.664 13.133 7.992 1 98.69 158 GLY B C 1
ATOM 3540 O O . GLY B 1 158 ? 0.447 13.664 8.016 1 98.69 158 GLY B O 1
ATOM 3541 N N . GLY B 1 159 ? -1.796 13.742 7.656 1 98.69 159 GLY B N 1
ATOM 3542 C CA . GLY B 1 159 ? -1.783 15.188 7.539 1 98.69 159 GLY B CA 1
ATOM 3543 C C . GLY B 1 159 ? -1.465 15.891 8.852 1 98.69 159 GLY B C 1
ATOM 3544 O O . GLY B 1 159 ? -0.696 16.859 8.867 1 98.69 159 GLY B O 1
ATOM 3545 N N . PHE B 1 160 ? -2.057 15.422 9.938 1 97.88 160 PHE B N 1
ATOM 3546 C CA . PHE B 1 160 ? -1.717 15.906 11.273 1 97.88 160 PHE B CA 1
ATOM 3547 C C . PHE B 1 160 ? -0.225 15.75 11.539 1 97.88 160 PHE B C 1
ATOM 3549 O O . PHE B 1 160 ? 0.43 16.688 12 1 97.88 160 PHE B O 1
ATOM 3556 N N . MET B 1 161 ? 0.341 14.633 11.203 1 98.56 161 MET B N 1
ATOM 3557 C CA . MET B 1 161 ? 1.765 14.367 11.398 1 98.56 161 MET B CA 1
ATOM 3558 C C . MET B 1 161 ? 2.611 15.305 10.539 1 98.56 161 MET B C 1
ATOM 3560 O O . MET B 1 161 ? 3.688 15.734 10.961 1 98.56 161 MET B O 1
ATOM 3564 N N . THR B 1 162 ? 2.172 15.531 9.375 1 98.81 162 THR B N 1
ATOM 3565 C CA . THR B 1 162 ? 2.846 16.422 8.438 1 98.81 162 THR B CA 1
ATOM 3566 C C . THR B 1 162 ? 2.951 17.828 9.023 1 98.81 162 THR B C 1
ATOM 3568 O O . THR B 1 162 ? 4.023 18.438 9 1 98.81 162 THR B O 1
ATOM 3571 N N . ILE B 1 163 ? 1.858 18.344 9.594 1 98.62 163 ILE B N 1
ATOM 3572 C CA . ILE B 1 163 ? 1.824 19.672 10.18 1 98.62 163 ILE B CA 1
ATOM 3573 C C . ILE B 1 163 ? 2.738 19.719 11.406 1 98.62 163 ILE B C 1
ATOM 3575 O O . ILE B 1 163 ? 3.543 20.641 11.555 1 98.62 163 ILE B O 1
ATOM 3579 N N . GLN B 1 164 ? 2.641 18.703 12.234 1 98.12 164 GLN B N 1
ATOM 3580 C CA . GLN B 1 164 ? 3.514 18.609 13.398 1 98.12 164 GLN B CA 1
ATOM 3581 C C . GLN B 1 164 ? 4.984 18.562 12.984 1 98.12 164 GLN B C 1
ATOM 3583 O O . GLN B 1 164 ? 5.809 19.297 13.547 1 98.12 164 GLN B O 1
ATOM 3588 N N . GLY B 1 165 ? 5.301 17.703 12.016 1 98.56 165 GLY B N 1
ATOM 3589 C CA . GLY B 1 165 ? 6.672 17.578 11.555 1 98.56 165 GLY B CA 1
ATOM 3590 C C . GLY B 1 165 ? 7.227 18.859 10.969 1 98.56 165 GLY B C 1
ATOM 3591 O O . GLY B 1 165 ? 8.359 19.25 11.273 1 98.56 165 GLY B O 1
ATOM 3592 N N . GLY B 1 166 ? 6.457 19.516 10.117 1 98.44 166 GLY B N 1
ATOM 3593 C CA . GLY B 1 166 ? 6.871 20.781 9.547 1 98.44 166 GLY B CA 1
ATOM 3594 C C . GLY B 1 166 ? 7.078 21.859 10.586 1 98.44 166 GLY B C 1
ATOM 3595 O O . GLY B 1 166 ? 8.047 22.625 10.516 1 98.44 166 GLY B O 1
ATOM 3596 N N . ALA B 1 167 ? 6.156 21.938 11.539 1 98.06 167 ALA B N 1
ATOM 3597 C CA . ALA B 1 167 ? 6.227 22.969 12.578 1 98.06 167 ALA B CA 1
ATOM 3598 C C . ALA B 1 167 ? 7.445 22.75 13.469 1 98.06 167 ALA B C 1
ATOM 3600 O O . ALA B 1 167 ? 8.062 23.719 13.922 1 98.06 167 ALA B O 1
ATOM 3601 N N . ASN B 1 168 ? 7.793 21.531 13.648 1 96.88 168 ASN B N 1
ATOM 3602 C CA . ASN B 1 168 ? 8.859 21.219 14.594 1 96.88 168 ASN B CA 1
ATOM 3603 C C . ASN B 1 168 ? 10.234 21.25 13.922 1 96.88 168 ASN B C 1
ATOM 3605 O O . ASN B 1 168 ? 11.258 21.25 14.602 1 96.88 168 ASN B O 1
ATOM 3609 N N . ASP B 1 169 ? 10.266 21.297 12.633 1 98.06 169 ASP B N 1
ATOM 3610 C CA . ASP B 1 169 ? 11.531 21.234 11.922 1 98.06 169 ASP B CA 1
ATOM 3611 C C . ASP B 1 169 ? 11.578 22.266 10.797 1 98.06 169 ASP B C 1
ATOM 3613 O O . ASP B 1 169 ? 11.125 22 9.68 1 98.06 169 ASP B O 1
ATOM 3617 N N . PRO B 1 170 ? 12.219 23.328 11.047 1 96.75 170 PRO B N 1
ATOM 3618 C CA . PRO B 1 170 ? 12.281 24.375 10.031 1 96.75 170 PRO B CA 1
ATOM 3619 C C . PRO B 1 170 ? 13.062 23.969 8.789 1 96.75 170 PRO B C 1
ATOM 3621 O O . PRO B 1 170 ? 13.031 24.656 7.77 1 96.75 170 PRO B O 1
ATOM 3624 N N . GLY B 1 171 ? 13.75 22.812 8.852 1 97.75 171 GLY B N 1
ATOM 3625 C CA . GLY B 1 171 ? 14.5 22.328 7.707 1 97.75 171 GLY B CA 1
ATOM 3626 C C . GLY B 1 171 ? 13.641 21.641 6.672 1 97.75 171 GLY B C 1
ATOM 3627 O O . GLY B 1 171 ? 14.078 21.391 5.547 1 97.75 171 GLY B O 1
ATOM 3628 N N . ILE B 1 172 ? 12.414 21.281 6.977 1 98.69 172 ILE B N 1
ATOM 3629 C CA . ILE B 1 172 ? 11.469 20.719 6.016 1 98.69 172 ILE B CA 1
ATOM 3630 C C . ILE B 1 172 ? 11.078 21.797 4.992 1 98.69 172 ILE B C 1
ATOM 3632 O O . ILE B 1 172 ? 10.602 22.875 5.359 1 98.69 172 ILE B O 1
ATOM 3636 N N . LYS B 1 173 ? 11.203 21.484 3.732 1 98.38 173 LYS B N 1
ATOM 3637 C CA . LYS B 1 173 ? 11.117 22.484 2.678 1 98.38 173 LYS B CA 1
ATOM 3638 C C . LYS B 1 173 ? 9.672 22.906 2.43 1 98.38 173 LYS B C 1
ATOM 3640 O O . LYS B 1 173 ? 9.391 24.078 2.139 1 98.38 173 LYS B O 1
ATOM 3645 N N . ALA B 1 174 ? 8.797 22.016 2.494 1 98.81 174 ALA B N 1
ATOM 3646 C CA . ALA B 1 174 ? 7.375 22.203 2.201 1 98.81 174 ALA B CA 1
ATOM 3647 C C . ALA B 1 174 ? 6.535 21.062 2.771 1 98.81 174 ALA B C 1
ATOM 3649 O O . ALA B 1 174 ? 7.07 20.016 3.123 1 98.81 174 ALA B O 1
ATOM 3650 N N . ILE B 1 175 ? 5.246 21.297 2.932 1 98.88 175 ILE B N 1
ATOM 3651 C CA . ILE B 1 175 ? 4.367 20.25 3.416 1 98.88 175 ILE B CA 1
ATOM 3652 C C . ILE B 1 175 ? 3.061 20.25 2.623 1 98.88 175 ILE B C 1
ATOM 3654 O O . ILE B 1 175 ? 2.619 21.312 2.158 1 98.88 175 ILE B O 1
ATOM 3658 N N . ALA B 1 176 ? 2.473 19.125 2.432 1 98.94 176 ALA B N 1
ATOM 3659 C CA . ALA B 1 176 ? 1.147 18.984 1.835 1 98.94 176 ALA B CA 1
ATOM 3660 C C . ALA B 1 176 ? 0.268 18.062 2.668 1 98.94 176 ALA B C 1
ATOM 3662 O O . ALA B 1 176 ? 0.722 17.016 3.125 1 98.94 176 ALA B O 1
ATOM 3663 N N . THR B 1 177 ? -0.935 18.453 2.902 1 98.88 177 THR B N 1
ATOM 3664 C CA . THR B 1 177 ? -1.877 17.641 3.656 1 98.88 177 THR B CA 1
ATOM 3665 C C . THR B 1 177 ? -3.039 17.188 2.771 1 98.88 177 THR B C 1
ATOM 3667 O O . THR B 1 177 ? -3.514 17.969 1.933 1 98.88 177 THR B O 1
ATOM 3670 N N . ILE B 1 178 ? -3.408 15.953 2.906 1 98.94 178 ILE B N 1
ATOM 3671 C CA . ILE B 1 178 ? -4.562 15.352 2.246 1 98.94 178 ILE B CA 1
ATOM 3672 C C . ILE B 1 178 ? -5.633 15.016 3.281 1 98.94 178 ILE B C 1
ATOM 3674 O O . ILE B 1 178 ? -5.473 14.07 4.059 1 98.94 178 ILE B O 1
ATOM 3678 N N . SER B 1 179 ? -6.672 15.805 3.354 1 98.56 179 SER B N 1
ATOM 3679 C CA . SER B 1 179 ? -7.742 15.602 4.324 1 98.56 179 SER B CA 1
ATOM 3680 C C . SER B 1 179 ? -7.184 15.43 5.734 1 98.56 179 SER B C 1
ATOM 3682 O O . SER B 1 179 ? -7.5 1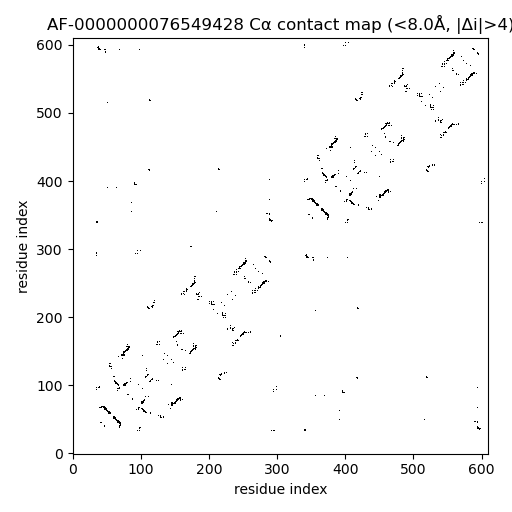4.461 6.422 1 98.56 179 SER B O 1
ATOM 3684 N N . ALA B 1 180 ? -6.477 16.406 6.227 1 98.5 180 ALA B N 1
ATOM 3685 C CA . ALA B 1 180 ? -5.816 16.328 7.523 1 98.5 180 ALA B CA 1
ATOM 3686 C C . ALA B 1 180 ? -6.84 16.266 8.656 1 98.5 180 ALA B C 1
ATOM 3688 O O . ALA B 1 180 ? -7.84 16.984 8.633 1 98.5 180 ALA B O 1
ATOM 3689 N N . ALA B 1 181 ? -6.531 15.422 9.609 1 94.44 181 ALA B N 1
ATOM 3690 C CA . ALA B 1 181 ? -7.395 15.266 10.781 1 94.44 181 ALA B CA 1
ATOM 3691 C C . ALA B 1 181 ? -6.742 15.867 12.023 1 94.44 181 ALA B C 1
ATOM 3693 O O . ALA B 1 181 ? -5.66 15.438 12.43 1 94.44 181 ALA B O 1
ATOM 3694 N N . ASP B 1 182 ? -7.391 16.844 12.695 1 85.19 182 ASP B N 1
ATOM 3695 C CA . ASP B 1 182 ? -6.816 17.422 13.906 1 85.19 182 ASP B CA 1
ATOM 3696 C C . ASP B 1 182 ? -7.527 16.906 15.156 1 85.19 182 ASP B C 1
ATOM 3698 O O . ASP B 1 182 ? -7.43 17.5 16.234 1 85.19 182 ASP B O 1
ATOM 3702 N N . PHE B 1 183 ? -8.352 15.891 15.062 1 85.12 183 PHE B N 1
ATOM 3703 C CA . PHE B 1 183 ? -9.047 15.242 16.172 1 85.12 183 PHE B CA 1
ATOM 3704 C C . PHE B 1 183 ? -9.93 16.234 16.922 1 85.12 183 PHE B C 1
ATOM 3706 O O . PHE B 1 183 ? -10.109 16.125 18.125 1 85.12 183 PHE B O 1
ATOM 3713 N N . ASN B 1 184 ? -10.367 17.312 16.219 1 85.12 184 ASN B N 1
ATOM 3714 C CA . ASN B 1 184 ? -11.18 18.375 16.812 1 85.12 184 ASN B CA 1
ATOM 3715 C C . ASN B 1 184 ? -10.477 19.016 18.016 1 85.12 184 ASN B C 1
ATOM 3717 O O . ASN B 1 184 ? -11.117 19.344 19 1 85.12 184 ASN B O 1
ATOM 3721 N N . ALA B 1 185 ? -9.281 19.141 17.922 1 82.25 185 ALA B N 1
ATOM 3722 C CA . ALA B 1 185 ? -8.461 19.578 19.047 1 82.25 185 ALA B CA 1
ATOM 3723 C C . ALA B 1 185 ? -8.852 20.969 19.516 1 82.25 185 ALA B C 1
ATOM 3725 O O . ALA B 1 185 ? -8.828 21.266 20.703 1 82.25 185 ALA B O 1
ATOM 3726 N N . GLY B 1 186 ? -9.195 21.797 18.688 1 81.69 186 GLY B N 1
ATOM 3727 C CA . GLY B 1 186 ? -9.602 23.141 19.062 1 81.69 186 GLY B CA 1
ATOM 3728 C C . GLY B 1 186 ? -10.766 23.172 20.047 1 81.69 186 GLY B C 1
ATOM 3729 O O . GLY B 1 186 ? -10.742 23.906 21.031 1 81.69 186 GLY B O 1
ATOM 3730 N N . ARG B 1 187 ? -11.672 22.328 19.828 1 84.5 187 ARG B N 1
ATOM 3731 C CA . ARG B 1 187 ? -12.852 22.25 20.688 1 84.5 187 ARG B CA 1
ATOM 3732 C C . ARG B 1 187 ? -12.508 21.578 22.016 1 84.5 187 ARG B C 1
ATOM 3734 O O . ARG B 1 187 ? -13.109 21.906 23.047 1 84.5 187 ARG B O 1
ATOM 3741 N N . LEU B 1 188 ? -11.516 20.859 21.984 1 90.75 188 LEU B N 1
ATOM 3742 C CA . LEU B 1 188 ? -11.18 20.078 23.156 1 90.75 188 LEU B CA 1
ATOM 3743 C C . LEU B 1 188 ? -10.312 20.875 24.125 1 90.75 188 LEU B C 1
ATOM 3745 O O . LEU B 1 188 ? -10.188 20.5 25.297 1 90.75 188 LEU B O 1
ATOM 3749 N N . GLN B 1 189 ? -9.711 21.922 23.641 1 86.81 189 GLN B N 1
ATOM 3750 C CA . GLN B 1 189 ? -8.852 22.766 24.469 1 86.81 189 GLN B CA 1
ATOM 3751 C C . GLN B 1 189 ? -9.633 23.375 25.641 1 86.81 189 GLN B C 1
ATOM 3753 O O . GLN B 1 189 ? -9.062 23.641 26.703 1 86.81 189 GLN B O 1
ATOM 3758 N N . SER B 1 190 ? -10.898 23.547 25.594 1 85.88 190 SER B N 1
ATOM 3759 C CA . SER B 1 190 ? -11.711 24.156 26.641 1 85.88 190 SER B CA 1
ATOM 3760 C C . SER B 1 190 ? -12.789 23.203 27.141 1 85.88 190 SER B C 1
ATOM 3762 O O . SER B 1 190 ? -13.883 23.625 27.516 1 85.88 190 SER B O 1
ATOM 3764 N N . LEU B 1 191 ? -12.414 22 27.141 1 87.69 191 LEU B N 1
ATOM 3765 C CA . LEU B 1 191 ? -13.383 20.984 27.531 1 87.69 191 LEU B CA 1
ATOM 3766 C C . LEU B 1 191 ? -13.68 21.078 29.031 1 87.69 191 LEU B C 1
ATOM 3768 O O . LEU B 1 191 ? -12.773 20.953 29.859 1 87.69 191 LEU B O 1
ATOM 3772 N N . PRO B 1 192 ? -14.945 21.344 29.328 1 90 192 PRO B N 1
ATOM 3773 C CA . PRO B 1 192 ? -15.297 21.344 30.75 1 90 192 PRO B CA 1
ATOM 3774 C C . PRO B 1 192 ? -15.047 20 31.422 1 90 192 PRO B C 1
ATOM 3776 O O . PRO B 1 192 ? -15.242 18.953 30.812 1 90 192 PRO B O 1
ATOM 3779 N N . ALA B 1 193 ? -14.703 20.078 32.688 1 88.31 193 ALA B N 1
ATOM 3780 C CA . ALA B 1 193 ? -14.328 18.875 33.438 1 88.31 193 ALA B CA 1
ATOM 3781 C C . ALA B 1 193 ? -15.477 17.875 33.5 1 88.31 193 ALA B C 1
ATOM 3783 O O . ALA B 1 193 ? -15.258 16.672 33.469 1 88.31 193 ALA B O 1
ATOM 3784 N N . ASP B 1 194 ? -16.656 18.375 33.562 1 92.12 194 ASP B N 1
ATOM 3785 C CA . ASP B 1 194 ? -17.812 17.5 33.75 1 92.12 194 ASP B CA 1
ATOM 3786 C C . ASP B 1 194 ? -18.188 16.797 32.438 1 92.12 194 ASP B C 1
ATOM 3788 O O . ASP B 1 194 ? -19.016 15.875 32.438 1 92.12 194 ASP B O 1
ATOM 3792 N N . LYS B 1 195 ? -17.516 17.172 31.375 1 93.06 195 LYS B N 1
ATOM 3793 C CA . LYS B 1 195 ? -17.812 16.547 30.094 1 93.06 195 LYS B CA 1
ATOM 3794 C C . LYS B 1 195 ? -16.672 15.633 29.656 1 93.06 195 LYS B C 1
ATOM 3796 O O . LYS B 1 195 ? -16.734 15.016 28.594 1 93.06 195 LYS B O 1
ATOM 3801 N N . HIS B 1 196 ? -15.758 15.562 30.5 1 92.38 196 HIS B N 1
ATOM 3802 C CA . HIS B 1 196 ? -14.547 14.828 30.125 1 92.38 196 HIS B CA 1
ATOM 3803 C C . HIS B 1 196 ? -14.852 13.375 29.812 1 92.38 196 HIS B C 1
ATOM 3805 O O . HIS B 1 196 ? -14.539 12.898 28.719 1 92.38 196 HIS B O 1
ATOM 3811 N N . ASP B 1 197 ? -15.531 12.688 30.625 1 93.94 197 ASP B N 1
ATOM 3812 C CA . ASP B 1 197 ? -15.781 11.266 30.469 1 93.94 197 ASP B CA 1
ATOM 3813 C C . ASP B 1 197 ? -16.641 10.992 29.234 1 93.94 197 ASP B C 1
ATOM 3815 O O . ASP B 1 197 ? -16.359 10.055 28.484 1 93.94 197 ASP B O 1
ATOM 3819 N N . ALA B 1 198 ? -17.578 11.789 29.109 1 95.31 198 ALA B N 1
ATOM 3820 C CA . ALA B 1 198 ? -18.453 11.633 27.953 1 95.31 198 ALA B CA 1
ATOM 3821 C C . ALA B 1 198 ? -17.688 11.875 26.641 1 95.31 198 ALA B C 1
ATOM 3823 O O . ALA B 1 198 ? -17.938 11.203 25.641 1 95.31 198 ALA B O 1
ATOM 3824 N N . THR B 1 199 ? -16.875 12.836 26.703 1 95.31 199 THR B N 1
ATOM 3825 C CA . THR B 1 199 ? -16.078 13.172 25.531 1 95.31 199 THR B CA 1
ATOM 3826 C C . THR B 1 199 ? -15.078 12.055 25.219 1 95.31 199 THR B C 1
ATOM 3828 O O . THR B 1 199 ? -14.914 11.664 24.062 1 95.31 199 THR B O 1
ATOM 3831 N N . VAL B 1 200 ? -14.43 11.547 26.219 1 95.44 200 VAL B N 1
ATOM 3832 C CA . VAL B 1 200 ? -13.523 10.422 26.047 1 95.44 200 VAL B CA 1
ATOM 3833 C C . VAL B 1 200 ? -14.266 9.258 25.391 1 95.44 200 VAL B C 1
ATOM 3835 O O . VAL B 1 200 ? -13.773 8.656 24.438 1 95.44 200 VAL B O 1
ATOM 3838 N N . LYS B 1 201 ? -15.398 8.922 25.875 1 96.88 201 LYS B N 1
ATOM 3839 C CA . LYS B 1 201 ? -16.188 7.812 25.359 1 96.88 201 LYS B CA 1
ATOM 3840 C C . LYS B 1 201 ? -16.547 8.039 23.891 1 96.88 201 LYS B C 1
ATOM 3842 O O . LYS B 1 201 ? -16.453 7.109 23.078 1 96.88 201 LYS B O 1
ATOM 3847 N N . ALA B 1 202 ? -16.906 9.242 23.578 1 95.81 202 ALA B N 1
ATOM 3848 C CA . ALA B 1 202 ? -17.297 9.562 22.203 1 95.81 202 ALA B CA 1
ATOM 3849 C C . ALA B 1 202 ? -16.109 9.422 21.25 1 95.81 202 ALA B C 1
ATOM 3851 O O . ALA B 1 202 ? -16.25 8.812 20.188 1 95.81 202 ALA B O 1
ATOM 3852 N N . ILE B 1 203 ? -14.984 9.953 21.641 1 96 203 ILE B N 1
ATOM 3853 C CA . ILE B 1 203 ? -13.789 9.883 20.812 1 96 203 ILE B CA 1
ATOM 3854 C C . ILE B 1 203 ? -13.336 8.43 20.672 1 96 203 ILE B C 1
ATOM 3856 O O . ILE B 1 203 ? -13.008 7.977 19.578 1 96 203 ILE B O 1
ATOM 3860 N N . ALA B 1 204 ? -13.359 7.762 21.75 1 97.31 204 ALA B N 1
ATOM 3861 C CA . ALA B 1 204 ? -12.953 6.359 21.75 1 97.31 204 ALA B CA 1
ATOM 3862 C C . ALA B 1 204 ? -13.828 5.527 20.828 1 97.31 204 ALA B C 1
ATOM 3864 O O . ALA B 1 204 ? -13.336 4.676 20.078 1 97.31 204 ALA B O 1
ATOM 3865 N N . THR B 1 205 ? -15.094 5.773 20.875 1 97.19 205 THR B N 1
ATOM 3866 C CA . THR B 1 205 ? -16.031 5.055 20.016 1 97.19 205 THR B CA 1
ATOM 3867 C C . THR B 1 205 ? -15.734 5.328 18.547 1 97.19 205 THR B C 1
ATOM 3869 O O . THR B 1 205 ? -15.727 4.41 17.719 1 97.19 205 THR B O 1
ATOM 3872 N N . HIS B 1 206 ? -15.469 6.543 18.219 1 94.88 206 HIS B N 1
ATOM 3873 C CA . HIS B 1 206 ? -15.148 6.914 16.844 1 94.88 206 HIS B CA 1
ATOM 3874 C C . HIS B 1 206 ? -13.867 6.23 16.375 1 94.88 206 HIS B C 1
ATOM 3876 O O . HIS B 1 206 ? -13.805 5.711 15.258 1 94.88 206 HIS B O 1
ATOM 3882 N N . LEU B 1 207 ? -12.875 6.242 17.219 1 95.62 207 LEU B N 1
ATOM 3883 C CA . LEU B 1 207 ? -11.609 5.598 16.891 1 95.62 207 LEU B CA 1
ATOM 3884 C C . LEU B 1 207 ? -11.797 4.094 16.703 1 95.62 207 LEU B C 1
ATOM 3886 O O . LEU B 1 207 ? -11.242 3.508 15.773 1 95.62 207 LEU B O 1
ATOM 3890 N N . ALA B 1 208 ? -12.539 3.527 17.531 1 95.94 208 ALA B N 1
ATOM 3891 C CA . ALA B 1 208 ? -12.828 2.1 17.422 1 95.94 208 ALA B CA 1
ATOM 3892 C C . ALA B 1 208 ? -13.539 1.791 16.109 1 95.94 208 ALA B C 1
ATOM 3894 O O . ALA B 1 208 ? -13.25 0.781 15.461 1 95.94 208 ALA B O 1
ATOM 3895 N N . ASP B 1 209 ? -14.43 2.66 15.734 1 93.75 209 ASP B N 1
ATOM 3896 C CA . ASP B 1 209 ? -15.203 2.477 14.508 1 93.75 209 ASP B CA 1
ATOM 3897 C C . ASP B 1 209 ? -14.305 2.582 13.281 1 93.75 209 ASP B C 1
ATOM 3899 O O . ASP B 1 209 ? -14.609 2.002 12.234 1 93.75 209 ASP B O 1
ATOM 3903 N N . GLU B 1 210 ? -13.219 3.336 13.375 1 91.94 210 GLU B N 1
ATOM 3904 C CA . GLU B 1 210 ? -12.258 3.463 12.281 1 91.94 210 GLU B CA 1
ATOM 3905 C C . GLU B 1 210 ? -11.477 2.172 12.086 1 91.94 210 GLU B C 1
ATOM 3907 O O . GLU B 1 210 ? -10.867 1.961 11.031 1 91.94 210 GLU B O 1
ATOM 3912 N N . GLY B 1 211 ? -11.453 1.301 13 1 92.5 211 GLY B N 1
ATOM 3913 C CA . GLY B 1 211 ? -10.742 0.037 12.898 1 92.5 211 GLY B CA 1
ATOM 3914 C C . GLY B 1 211 ? -9.336 0.098 13.469 1 92.5 211 GLY B C 1
ATOM 3915 O O . GLY B 1 211 ? -8.492 0.85 12.977 1 92.5 211 GLY B O 1
ATOM 3916 N N . MET B 1 212 ? -9.07 -0.675 14.531 1 95.12 212 MET B N 1
ATOM 3917 C CA . MET B 1 212 ? -7.77 -0.6 15.195 1 95.12 212 MET B CA 1
ATOM 3918 C C . MET B 1 212 ? -7.059 -1.948 15.156 1 95.12 212 MET B C 1
ATOM 3920 O O . MET B 1 212 ? -6.059 -2.148 15.844 1 95.12 212 MET B O 1
ATOM 3924 N N . ALA B 1 213 ? -7.527 -2.795 14.227 1 95.88 213 ALA B N 1
ATOM 3925 C CA . ALA B 1 213 ? -7.035 -4.168 14.172 1 95.88 213 ALA B CA 1
ATOM 3926 C C . ALA B 1 213 ? -5.531 -4.199 13.898 1 95.88 213 ALA B C 1
ATOM 3928 O O . ALA B 1 213 ? -4.801 -4.977 14.516 1 95.88 213 ALA B O 1
ATOM 3929 N N . PRO B 1 214 ? -5.023 -3.33 13.102 1 97.12 214 PRO B N 1
ATOM 3930 C CA . PRO B 1 214 ? -3.596 -3.426 12.789 1 97.12 214 PRO B CA 1
ATOM 3931 C C . PRO B 1 214 ? -2.715 -2.76 13.844 1 97.12 214 PRO B C 1
ATOM 3933 O O . PRO B 1 214 ? -1.493 -2.691 13.68 1 97.12 214 PRO B O 1
ATOM 3936 N N . LEU B 1 215 ? -3.324 -2.217 14.867 1 98.19 215 LEU B N 1
ATOM 3937 C CA . LEU B 1 215 ? -2.58 -1.459 15.867 1 98.19 215 LEU B CA 1
ATOM 3938 C C . LEU B 1 215 ? -2.311 -2.309 17.109 1 98.19 215 LEU B C 1
ATOM 3940 O O . LEU B 1 215 ? -3.148 -3.123 17.5 1 98.19 215 LEU B O 1
ATOM 3944 N N . ALA B 1 216 ? -1.146 -2.057 17.656 1 97.69 216 ALA B N 1
ATOM 3945 C CA . ALA B 1 216 ? -0.754 -2.785 18.859 1 97.69 216 ALA B CA 1
ATOM 3946 C C . ALA B 1 216 ? -0.396 -1.824 20 1 97.69 216 ALA B C 1
ATOM 3948 O O . ALA B 1 216 ? 0 -0.683 19.75 1 97.69 216 ALA B O 1
ATOM 3949 N N . GLY B 1 217 ? -0.556 -2.295 21.234 1 97.94 217 GLY B N 1
ATOM 3950 C CA . GLY B 1 217 ? -0.106 -1.575 22.422 1 97.94 217 GLY B CA 1
ATOM 3951 C C . GLY B 1 217 ? -0.933 -0.339 22.719 1 97.94 217 GLY B C 1
ATOM 3952 O O . GLY B 1 217 ? -0.426 0.633 23.281 1 97.94 217 GLY B O 1
ATOM 3953 N N . THR B 1 218 ? -2.148 -0.325 22.328 1 98.38 218 THR B N 1
ATOM 3954 C CA . THR B 1 218 ? -2.998 0.846 22.516 1 98.38 218 THR B CA 1
ATOM 3955 C C . THR B 1 218 ? -4.453 0.432 22.703 1 98.38 218 THR B C 1
ATOM 3957 O O . THR B 1 218 ? -4.777 -0.757 22.672 1 98.38 218 THR B O 1
ATOM 3960 N N . SER B 1 219 ? -5.301 1.367 23.016 1 98.31 219 SER B N 1
ATOM 3961 C CA . SER B 1 219 ? -6.746 1.214 23.109 1 98.31 219 SER B CA 1
ATOM 3962 C C . SER B 1 219 ? -7.469 2.492 22.688 1 98.31 219 SER B C 1
ATOM 3964 O O . SER B 1 219 ? -6.883 3.578 22.719 1 98.31 219 SER B O 1
ATOM 3966 N N . PRO B 1 220 ? -8.68 2.309 22.25 1 97.88 220 PRO B N 1
ATOM 3967 C CA . PRO B 1 220 ? -9.43 3.521 21.906 1 97.88 220 PRO B CA 1
ATOM 3968 C C . PRO B 1 220 ? -9.453 4.539 23.047 1 97.88 220 PRO B C 1
ATOM 3970 O O . PRO B 1 220 ? -9.297 5.738 22.812 1 97.88 220 PRO B O 1
ATOM 3973 N N . GLU B 1 221 ? -9.586 4.098 24.266 1 97.88 221 GLU B N 1
ATOM 3974 C CA . GLU B 1 221 ? -9.664 4.977 25.422 1 97.88 221 GLU B CA 1
ATOM 3975 C C . GLU B 1 221 ? -8.336 5.688 25.672 1 97.88 221 GLU B C 1
ATOM 3977 O O . GLU B 1 221 ? -8.312 6.883 25.969 1 97.88 221 GLU B O 1
ATOM 3982 N N . SER B 1 222 ? -7.301 4.922 25.578 1 98.06 222 SER B N 1
ATOM 3983 C CA . SER B 1 222 ? -5.996 5.539 25.797 1 98.06 222 SER B CA 1
ATOM 3984 C C . SER B 1 222 ? -5.711 6.613 24.75 1 98.06 222 SER B C 1
ATOM 3986 O O . SER B 1 222 ? -5.156 7.664 25.078 1 98.06 222 SER B O 1
ATOM 3988 N N . LEU B 1 223 ? -6.098 6.375 23.531 1 98.06 223 LEU B N 1
ATOM 3989 C CA . LEU B 1 223 ? -5.887 7.348 22.469 1 98.06 223 LEU B CA 1
ATOM 3990 C C . LEU B 1 223 ? -6.777 8.57 22.672 1 98.06 223 LEU B C 1
ATOM 3992 O O . LEU B 1 223 ? -6.344 9.703 22.453 1 98.06 223 LEU B O 1
ATOM 3996 N N . ALA B 1 224 ? -8.008 8.328 23.062 1 97.44 224 ALA B N 1
ATOM 3997 C CA . ALA B 1 224 ? -8.914 9.43 23.359 1 97.44 224 ALA B CA 1
ATOM 3998 C C . ALA B 1 224 ? -8.352 10.328 24.453 1 97.44 224 ALA B C 1
ATOM 4000 O O . ALA B 1 224 ? -8.375 11.555 24.344 1 97.44 224 ALA B O 1
ATOM 4001 N N . ASN B 1 225 ? -7.867 9.711 25.484 1 96.81 225 ASN B N 1
ATOM 4002 C CA . ASN B 1 225 ? -7.277 10.469 26.578 1 96.81 225 ASN B CA 1
ATOM 4003 C C . ASN B 1 225 ? -6.055 11.258 26.125 1 96.81 225 ASN B C 1
ATOM 4005 O O . ASN B 1 225 ? -5.836 12.391 26.562 1 96.81 225 ASN B O 1
ATOM 4009 N N . GLU B 1 226 ? -5.305 10.688 25.266 1 96.94 226 GLU B N 1
ATOM 4010 C CA . GLU B 1 226 ? -4.133 11.375 24.734 1 96.94 226 GLU B CA 1
ATOM 4011 C C . GLU B 1 226 ? -4.531 12.633 23.969 1 96.94 226 GLU B C 1
ATOM 4013 O O . GLU B 1 226 ? -3.904 13.68 24.125 1 96.94 226 GLU B O 1
ATOM 4018 N N . ILE B 1 227 ? -5.527 12.5 23.141 1 96.69 227 ILE B N 1
ATOM 4019 C CA . ILE B 1 227 ? -6 13.625 22.344 1 96.69 227 ILE B CA 1
ATOM 4020 C C . ILE B 1 227 ? -6.422 14.766 23.266 1 96.69 227 ILE B C 1
ATOM 4022 O O . ILE B 1 227 ? -6.027 15.914 23.062 1 96.69 227 ILE B O 1
ATOM 4026 N N . ILE B 1 228 ? -7.172 14.453 24.297 1 95.62 228 ILE B N 1
ATOM 4027 C CA . ILE B 1 228 ? -7.684 15.469 25.203 1 95.62 228 ILE B CA 1
ATOM 4028 C C . ILE B 1 228 ? -6.527 16.094 25.969 1 95.62 228 ILE B C 1
ATOM 4030 O O . ILE B 1 228 ? -6.453 17.312 26.109 1 95.62 228 ILE B O 1
ATOM 4034 N N . ALA B 1 229 ? -5.625 15.273 26.391 1 94.69 229 ALA B N 1
ATOM 4035 C CA . ALA B 1 229 ? -4.496 15.75 27.188 1 94.69 229 ALA B CA 1
ATOM 4036 C C . ALA B 1 229 ? -3.59 16.656 26.359 1 94.69 229 ALA B C 1
ATOM 4038 O O . ALA B 1 229 ? -2.914 17.531 26.922 1 94.69 229 ALA B O 1
ATOM 4039 N N . ASN B 1 230 ? -3.586 16.469 25.047 1 95.44 230 ASN B N 1
ATOM 4040 C CA . ASN B 1 230 ? -2.68 17.219 24.188 1 95.44 230 ASN B CA 1
ATOM 4041 C C . ASN B 1 230 ? -3.439 18.156 23.266 1 95.44 230 ASN B C 1
ATOM 4043 O O . ASN B 1 230 ? -2.941 18.516 22.188 1 95.44 230 ASN B O 1
ATOM 4047 N N . ALA B 1 231 ? -4.617 18.516 23.625 1 94.62 231 ALA B N 1
ATOM 4048 C CA . ALA B 1 231 ? -5.516 19.266 22.75 1 94.62 231 ALA B CA 1
ATOM 4049 C C . ALA B 1 231 ? -4.84 20.531 22.234 1 94.62 231 ALA B C 1
ATOM 4051 O O . ALA B 1 231 ? -4.922 20.844 21.047 1 94.62 231 ALA B O 1
ATOM 4052 N N . ALA B 1 232 ? -4.137 21.25 23.031 1 94.12 232 ALA B N 1
ATOM 4053 C CA . ALA B 1 232 ? -3.482 22.484 22.609 1 94.12 232 ALA B CA 1
ATOM 4054 C C . ALA B 1 232 ? -2.35 22.203 21.625 1 94.12 232 ALA B C 1
ATOM 4056 O O . ALA B 1 232 ? -2.23 22.859 20.594 1 94.12 232 ALA B O 1
ATOM 4057 N N . ALA B 1 233 ? -1.56 21.203 21.938 1 94.12 233 ALA B N 1
ATOM 4058 C CA . ALA B 1 233 ? -0.406 20.844 21.109 1 94.12 233 ALA B CA 1
ATOM 4059 C C . ALA B 1 233 ? -0.844 20.219 19.781 1 94.12 233 ALA B C 1
ATOM 4061 O O . ALA B 1 233 ? -0.128 20.312 18.781 1 94.12 233 ALA B O 1
ATOM 4062 N N . PHE B 1 234 ? -2.039 19.609 19.766 1 94.5 234 PHE B N 1
ATOM 4063 C CA . PHE B 1 234 ? -2.52 18.906 18.594 1 94.5 234 PHE B CA 1
ATOM 4064 C C . PHE B 1 234 ? -3.332 19.844 17.688 1 94.5 234 PHE B C 1
ATOM 4066 O O . PHE B 1 234 ? -3.66 19.484 16.562 1 94.5 234 PHE B O 1
ATOM 4073 N N . ASN B 1 235 ? -3.582 21.047 18.172 1 93.69 235 ASN B N 1
ATOM 4074 C CA . ASN B 1 235 ? -4.402 22.016 17.438 1 93.69 235 ASN B CA 1
ATOM 4075 C C . ASN B 1 235 ? -3.625 22.641 16.297 1 93.69 235 ASN B C 1
ATOM 4077 O O . ASN B 1 235 ? -2.676 23.406 16.516 1 93.69 235 ASN B O 1
ATOM 4081 N N . PHE B 1 236 ? -4.082 22.453 15.062 1 92.81 236 PHE B N 1
ATOM 4082 C CA . PHE B 1 236 ? -3.428 22.969 13.859 1 92.81 236 PHE B CA 1
ATOM 4083 C C . PHE B 1 236 ? -3.225 24.469 13.953 1 92.81 236 PHE B C 1
ATOM 4085 O O . PHE B 1 236 ? -2.162 24.984 13.594 1 92.81 236 PHE B O 1
ATOM 4092 N N . VAL B 1 237 ? -4.246 25.094 14.445 1 94.62 237 VAL B N 1
ATOM 4093 C CA . VAL B 1 237 ? -4.273 26.547 14.469 1 94.62 237 VAL B CA 1
ATOM 4094 C C . VAL B 1 237 ? -3.111 27.078 15.312 1 94.62 237 VAL B C 1
ATOM 4096 O O . VAL B 1 237 ? -2.457 28.047 14.938 1 94.62 237 VAL B O 1
ATOM 4099 N N . ASN B 1 238 ? -2.811 26.391 16.375 1 95.62 238 ASN B N 1
ATOM 4100 C CA . ASN B 1 238 ? -1.738 26.812 17.281 1 95.62 238 ASN B CA 1
ATOM 4101 C C . ASN B 1 238 ? -0.367 26.625 16.625 1 95.62 238 ASN B C 1
ATOM 4103 O O . ASN B 1 238 ? 0.617 27.219 17.078 1 95.62 238 ASN B O 1
ATOM 4107 N N . LEU B 1 239 ? -0.288 25.828 15.594 1 96.62 239 LEU B N 1
ATOM 4108 C CA . LEU B 1 239 ? 0.989 25.516 14.961 1 96.62 239 LEU B CA 1
ATOM 4109 C C . LEU B 1 239 ? 1.238 26.438 13.758 1 96.62 239 LEU B C 1
ATOM 4111 O O . LEU B 1 239 ? 2.361 26.516 13.258 1 96.62 239 LEU B O 1
ATOM 4115 N N . ALA B 1 240 ? 0.268 27.172 13.32 1 97.62 240 ALA B N 1
ATOM 4116 C CA . ALA B 1 240 ? 0.308 27.969 12.102 1 97.62 240 ALA B CA 1
ATOM 4117 C C . ALA B 1 240 ? 1.465 28.969 12.141 1 97.62 240 ALA B C 1
ATOM 4119 O O . ALA B 1 240 ? 2.189 29.125 11.156 1 97.62 240 ALA B O 1
ATOM 4120 N N . PRO B 1 241 ? 1.73 29.625 13.273 1 98.06 241 PRO B N 1
ATOM 4121 C CA . PRO B 1 241 ? 2.82 30.609 13.273 1 98.06 241 PRO B CA 1
ATOM 4122 C C . PRO B 1 241 ? 4.176 29.984 12.953 1 98.06 241 PRO B C 1
ATOM 4124 O O . PRO B 1 241 ? 5.027 30.625 12.336 1 98.06 241 PRO B O 1
ATOM 4127 N N . LYS B 1 242 ? 4.363 28.766 13.305 1 98.12 242 LYS B N 1
ATOM 4128 C CA . LYS B 1 242 ? 5.629 28.078 13.062 1 98.12 242 LYS B CA 1
ATOM 4129 C C . LYS B 1 242 ? 5.785 27.719 11.594 1 98.12 242 LYS B C 1
ATOM 4131 O O . LYS B 1 242 ? 6.875 27.344 11.148 1 98.12 242 LYS B O 1
ATOM 4136 N N . LEU B 1 243 ? 4.73 27.844 10.812 1 98.31 243 LEU B N 1
ATOM 4137 C CA . LEU B 1 243 ? 4.727 27.453 9.406 1 98.31 243 LEU B CA 1
ATOM 4138 C C . LEU B 1 243 ? 4.512 28.672 8.508 1 98.31 243 LEU B C 1
ATOM 4140 O O . LEU B 1 243 ? 4.125 28.531 7.344 1 98.31 243 LEU B O 1
ATOM 4144 N N . ALA B 1 244 ? 4.785 29.828 9.016 1 96.88 244 ALA B N 1
ATOM 4145 C CA . ALA B 1 244 ? 4.449 31.109 8.391 1 96.88 244 ALA B CA 1
ATOM 4146 C C . ALA B 1 244 ? 5.246 31.312 7.102 1 96.88 244 ALA B C 1
ATOM 4148 O O . ALA B 1 244 ? 4.863 32.125 6.246 1 96.88 244 ALA B O 1
ATOM 4149 N N . THR B 1 245 ? 6.344 30.578 6.898 1 95.88 245 THR B N 1
ATOM 4150 C CA . THR B 1 245 ? 7.18 30.797 5.723 1 95.88 245 THR B CA 1
ATOM 4151 C C . THR B 1 245 ? 7.203 29.547 4.844 1 95.88 245 THR B C 1
ATOM 4153 O O . THR B 1 245 ? 7.961 29.484 3.875 1 95.88 245 THR B O 1
ATOM 4156 N N . ARG B 1 246 ? 6.461 28.578 5.242 1 97.69 246 ARG B N 1
ATOM 4157 C CA . ARG B 1 246 ? 6.527 27.297 4.551 1 97.69 246 ARG B CA 1
ATOM 4158 C C . ARG B 1 246 ? 5.582 27.266 3.357 1 97.69 246 ARG B C 1
ATOM 4160 O O . ARG B 1 246 ? 4.465 27.781 3.43 1 97.69 246 ARG B O 1
ATOM 4167 N N . HIS B 1 247 ? 6.031 26.75 2.199 1 98.62 247 HIS B N 1
ATOM 4168 C CA . HIS B 1 247 ? 5.102 26.422 1.118 1 98.62 247 HIS B CA 1
ATOM 4169 C C . HIS B 1 247 ? 4.195 25.266 1.496 1 98.62 247 HIS B C 1
ATOM 4171 O O . HIS B 1 247 ? 4.676 24.188 1.849 1 98.62 247 HIS B O 1
ATOM 4177 N N . ILE B 1 248 ? 2.875 25.469 1.48 1 98.81 248 ILE B N 1
ATOM 4178 C CA . ILE B 1 248 ? 1.934 24.5 2.012 1 98.81 248 ILE B CA 1
ATOM 4179 C C . ILE B 1 248 ? 0.815 24.25 1.001 1 98.81 248 ILE B C 1
ATOM 4181 O O . ILE B 1 248 ? 0.266 25.203 0.435 1 98.81 248 ILE B O 1
ATOM 4185 N N . LEU B 1 249 ? 0.517 23 0.687 1 98.94 249 LEU B N 1
ATOM 4186 C CA . LEU B 1 249 ? -0.686 22.594 -0.028 1 98.94 249 LEU B CA 1
ATOM 4187 C C . LEU B 1 249 ? -1.674 21.906 0.916 1 98.94 249 LEU B C 1
ATOM 4189 O O . LEU B 1 249 ? -1.303 21 1.665 1 98.94 249 LEU B O 1
ATOM 4193 N N . VAL B 1 250 ? -2.898 22.406 0.932 1 98.88 250 VAL B N 1
ATOM 4194 C CA . VAL B 1 250 ? -3.967 21.812 1.736 1 98.88 250 VAL B CA 1
ATOM 4195 C C . VAL B 1 250 ? -5.059 21.266 0.823 1 98.88 250 VAL B C 1
ATOM 4197 O O . VAL B 1 250 ? -5.73 22.016 0.121 1 98.88 250 VAL B O 1
ATOM 4200 N N . LEU B 1 251 ? -5.195 19.969 0.814 1 98.94 251 LEU B N 1
ATOM 4201 C CA . LEU B 1 251 ? -6.246 19.297 0.053 1 98.94 251 LEU B CA 1
ATOM 4202 C C . LEU B 1 251 ? -7.363 18.828 0.973 1 98.94 251 LEU B C 1
ATOM 4204 O O . LEU B 1 251 ? -7.102 18.219 2.012 1 98.94 251 LEU B O 1
ATOM 4208 N N . THR B 1 252 ? -8.562 19.078 0.66 1 98.75 252 THR B N 1
ATOM 4209 C CA . THR B 1 252 ? -9.727 18.625 1.412 1 98.75 252 THR B CA 1
ATOM 4210 C C . THR B 1 252 ? -10.734 17.938 0.49 1 98.75 252 THR B C 1
ATOM 4212 O O . THR B 1 252 ? -10.617 18.016 -0.734 1 98.75 252 THR B O 1
ATOM 4215 N N . SER B 1 253 ? -11.625 17.188 1.087 1 98.38 253 SER B N 1
ATOM 4216 C CA . SER B 1 253 ? -12.688 16.469 0.378 1 98.38 253 SER B CA 1
ATOM 4217 C C . SER B 1 253 ? -14.031 16.625 1.083 1 98.38 253 SER B C 1
ATOM 4219 O O . SER B 1 253 ? -14.195 17.516 1.923 1 98.38 253 SER B O 1
ATOM 4221 N N . ASP B 1 254 ? -14.977 15.828 0.672 1 97.81 254 ASP B N 1
ATOM 4222 C CA . ASP B 1 254 ? -16.312 15.906 1.247 1 97.81 254 ASP B CA 1
ATOM 4223 C C . ASP B 1 254 ? -16.422 15.023 2.49 1 97.81 254 ASP B C 1
ATOM 4225 O O . ASP B 1 254 ? -17.531 14.641 2.889 1 97.81 254 ASP B O 1
ATOM 4229 N N . ASP B 1 255 ? -15.344 14.773 3.129 1 96.75 255 ASP B N 1
ATOM 4230 C CA . ASP B 1 255 ? -15.32 13.805 4.215 1 96.75 255 ASP B CA 1
ATOM 4231 C C . ASP B 1 255 ? -15.617 14.469 5.555 1 96.75 255 ASP B C 1
ATOM 4233 O O . ASP B 1 255 ? -15.523 13.828 6.605 1 96.75 255 ASP B O 1
ATOM 4237 N N . GLY B 1 256 ? -15.867 15.758 5.57 1 95.94 256 GLY B N 1
ATOM 4238 C CA . GLY B 1 256 ? -16.25 16.453 6.789 1 95.94 256 GLY B CA 1
ATOM 4239 C C . GLY B 1 256 ? -15.078 17.094 7.504 1 95.94 256 GLY B C 1
ATOM 4240 O O . GLY B 1 256 ? -15.258 17.781 8.508 1 95.94 256 GLY B O 1
ATOM 4241 N N . LEU B 1 257 ? -13.859 17 6.992 1 96.62 257 LEU B N 1
ATOM 4242 C CA . LEU B 1 257 ? -12.672 17.516 7.676 1 96.62 257 LEU B CA 1
ATOM 4243 C C . LEU B 1 257 ? -12.289 18.891 7.148 1 96.62 257 LEU B C 1
ATOM 4245 O O . LEU B 1 257 ? -11.414 19.547 7.707 1 96.62 257 LEU B O 1
ATOM 4249 N N . ALA B 1 258 ? -12.969 19.375 6.148 1 97 258 ALA B N 1
ATOM 4250 C CA . ALA B 1 258 ? -12.609 20.609 5.473 1 97 258 ALA B CA 1
ATOM 4251 C C . ALA B 1 258 ? -12.641 21.797 6.441 1 97 258 ALA B C 1
ATOM 4253 O O . ALA B 1 258 ? -11.742 22.641 6.434 1 97 258 ALA B O 1
ATOM 4254 N N . PRO B 1 259 ? -13.625 21.891 7.359 1 95.12 259 PRO B N 1
ATOM 4255 C CA . PRO B 1 259 ? -13.695 23.094 8.211 1 95.12 259 PRO B CA 1
ATOM 4256 C C . PRO B 1 259 ? -12.453 23.266 9.078 1 95.12 259 PRO B C 1
ATOM 4258 O O . PRO B 1 259 ? -11.938 24.391 9.195 1 95.12 259 PRO B O 1
ATOM 4261 N N . ALA B 1 260 ? -11.945 22.219 9.68 1 94.19 260 ALA B N 1
ATOM 4262 C CA . ALA B 1 260 ? -10.734 22.328 10.484 1 94.19 260 ALA B CA 1
ATOM 4263 C C . ALA B 1 260 ? -9.539 22.734 9.625 1 94.19 260 ALA B C 1
ATOM 4265 O O . ALA B 1 260 ? -8.672 23.484 10.07 1 94.19 260 ALA B O 1
ATOM 4266 N N . ASN B 1 261 ? -9.422 22.188 8.406 1 97.56 261 ASN B N 1
ATOM 4267 C CA . ASN B 1 261 ? -8.359 22.562 7.477 1 97.56 261 ASN B CA 1
ATOM 4268 C C . ASN B 1 261 ? -8.484 24.016 7.02 1 97.56 261 ASN B C 1
ATOM 4270 O O . ASN B 1 261 ? -7.48 24.719 6.883 1 97.56 261 ASN B O 1
ATOM 4274 N N . ASP B 1 262 ? -9.742 24.453 6.832 1 96.75 262 ASP B N 1
ATOM 4275 C CA . ASP B 1 262 ? -9.984 25.844 6.496 1 96.75 262 ASP B CA 1
ATOM 4276 C C . ASP B 1 262 ? -9.5 26.766 7.613 1 96.75 262 ASP B C 1
ATOM 4278 O O . ASP B 1 262 ? -8.883 27.797 7.348 1 96.75 262 ASP B O 1
ATOM 4282 N N . ALA B 1 263 ? -9.82 26.406 8.805 1 95.81 263 ALA B N 1
ATOM 4283 C CA . ALA B 1 263 ? -9.375 27.188 9.953 1 95.81 263 ALA B CA 1
ATOM 4284 C C . ALA B 1 263 ? -7.852 27.25 10.016 1 95.81 263 ALA B C 1
ATOM 4286 O O . ALA B 1 263 ? -7.281 28.281 10.367 1 95.81 263 ALA B O 1
ATOM 4287 N N . PHE B 1 264 ? -7.207 26.172 9.742 1 97.38 264 PHE B N 1
ATOM 4288 C CA . PHE B 1 264 ? -5.75 26.125 9.688 1 97.38 264 PHE B CA 1
ATOM 4289 C C . PHE B 1 264 ? -5.219 27.094 8.641 1 97.38 264 PHE B C 1
ATOM 4291 O O . PHE B 1 264 ? -4.297 27.859 8.914 1 97.38 264 PHE B O 1
ATOM 4298 N N . VAL B 1 265 ? -5.781 27.078 7.453 1 98.12 265 VAL B N 1
ATOM 4299 C CA . VAL B 1 265 ? -5.359 27.953 6.363 1 98.12 265 VAL B CA 1
ATOM 4300 C C . VAL B 1 265 ? -5.535 29.406 6.77 1 98.12 265 VAL B C 1
ATOM 4302 O O . VAL B 1 265 ? -4.648 30.234 6.535 1 98.12 265 VAL B O 1
ATOM 4305 N N . GLU B 1 266 ? -6.668 29.734 7.41 1 97.75 266 GLU B N 1
ATOM 4306 C CA . GLU B 1 266 ? -6.895 31.094 7.895 1 97.75 266 GLU B CA 1
ATOM 4307 C C . GLU B 1 266 ? -5.824 31.516 8.898 1 97.75 266 GLU B C 1
ATOM 4309 O O . GLU B 1 266 ? -5.312 32.625 8.844 1 97.75 266 GLU B O 1
ATOM 4314 N N . ALA B 1 267 ? -5.504 30.594 9.789 1 97.62 267 ALA B N 1
ATOM 4315 C CA . ALA B 1 267 ? -4.469 30.859 10.789 1 97.62 267 ALA B CA 1
ATOM 4316 C C . ALA B 1 267 ? -3.113 31.078 10.125 1 97.62 267 ALA B C 1
ATOM 4318 O O . ALA B 1 267 ? -2.318 31.906 10.578 1 97.62 267 ALA B O 1
ATOM 4319 N N . LEU B 1 268 ? -2.83 30.328 9.086 1 98.44 268 LEU B N 1
ATOM 4320 C CA . LEU B 1 268 ? -1.593 30.5 8.328 1 98.44 268 LEU B CA 1
ATOM 4321 C C . LEU B 1 268 ? -1.53 31.891 7.715 1 98.44 268 LEU B C 1
ATOM 4323 O O . LEU B 1 268 ? -0.501 32.562 7.797 1 98.44 268 LEU B O 1
ATOM 4327 N N . HIS B 1 269 ? -2.613 32.312 7.125 1 98.06 269 HIS B N 1
ATOM 4328 C CA . HIS B 1 269 ? -2.676 33.656 6.535 1 98.06 269 HIS B CA 1
ATOM 4329 C C . HIS B 1 269 ? -2.484 34.75 7.59 1 98.06 269 HIS B C 1
ATOM 4331 O O . HIS B 1 269 ? -1.76 35.719 7.363 1 98.06 269 HIS B O 1
ATOM 4337 N N . LYS B 1 270 ? -3.107 34.562 8.641 1 98.06 270 LYS B N 1
ATOM 4338 C CA . LYS B 1 270 ? -2.977 35.5 9.742 1 98.06 270 LYS B CA 1
ATOM 4339 C C . LYS B 1 270 ? -1.535 35.594 10.227 1 98.06 270 LYS B C 1
ATOM 4341 O O . LYS B 1 270 ? -1.073 36.656 10.648 1 98.06 270 LYS B O 1
ATOM 4346 N N . ALA B 1 271 ? -0.866 34.469 10.164 1 98.06 271 ALA B N 1
ATOM 4347 C CA . ALA B 1 271 ? 0.53 34.406 10.586 1 98.06 271 ALA B CA 1
ATOM 4348 C C . ALA B 1 271 ? 1.455 34.969 9.516 1 98.06 271 ALA B C 1
ATOM 4350 O O . ALA B 1 271 ? 2.67 35.031 9.711 1 98.06 271 ALA B O 1
ATOM 4351 N N . GLY B 1 272 ? 0.879 35.312 8.312 1 97.75 272 GLY B N 1
ATOM 4352 C CA . GLY B 1 272 ? 1.651 36 7.289 1 97.75 272 GLY B CA 1
ATOM 4353 C C . GLY B 1 272 ? 2.09 35.062 6.16 1 97.75 272 GLY B C 1
ATOM 4354 O O . GLY B 1 272 ? 2.83 35.5 5.27 1 97.75 272 GLY B O 1
ATOM 4355 N N . ASN B 1 273 ? 1.661 33.812 6.203 1 97.5 273 ASN B N 1
ATOM 4356 C CA . ASN B 1 273 ? 2.061 32.875 5.148 1 97.5 273 ASN B CA 1
ATOM 4357 C C . ASN B 1 273 ? 1.331 33.188 3.84 1 97.5 273 ASN B C 1
ATOM 4359 O O . ASN B 1 273 ? 0.106 33.062 3.77 1 97.5 273 ASN B O 1
ATOM 4363 N N . GLN B 1 274 ? 2.062 33.438 2.729 1 94.62 274 GLN B N 1
ATOM 4364 C CA . GLN B 1 274 ? 1.486 33.781 1.429 1 94.62 274 GLN B CA 1
ATOM 4365 C C . GLN B 1 274 ? 1.678 32.625 0.438 1 94.62 274 GLN B C 1
ATOM 4367 O O . GLN B 1 274 ? 1.32 32.75 -0.735 1 94.62 274 GLN B O 1
ATOM 4372 N N . GLN B 1 275 ? 2.275 31.578 0.902 1 97.69 275 GLN B N 1
ATOM 4373 C CA . GLN B 1 275 ? 2.59 30.438 0.039 1 97.69 275 GLN B CA 1
ATOM 4374 C C . GLN B 1 275 ? 1.717 29.234 0.373 1 97.69 275 GLN B C 1
ATOM 4376 O O . GLN B 1 275 ? 2.221 28.125 0.533 1 97.69 275 GLN B O 1
ATOM 4381 N N . VAL B 1 276 ? 0.403 29.516 0.542 1 98.19 276 VAL B N 1
ATOM 4382 C CA . VAL B 1 276 ? -0.55 28.453 0.879 1 98.19 276 VAL B CA 1
ATOM 4383 C C . VAL B 1 276 ? -1.54 28.266 -0.269 1 98.19 276 VAL B C 1
ATOM 4385 O O . VAL B 1 276 ? -2.148 29.234 -0.737 1 98.19 276 VAL B O 1
ATOM 4388 N N . ASN B 1 277 ? -1.649 27.078 -0.801 1 97.62 277 ASN B N 1
ATOM 4389 C CA . ASN B 1 277 ? -2.66 26.703 -1.784 1 97.62 277 ASN B CA 1
ATOM 4390 C C . ASN B 1 277 ? -3.674 25.719 -1.201 1 97.62 277 ASN B C 1
ATOM 4392 O O . ASN B 1 277 ? -3.297 24.75 -0.537 1 97.62 277 ASN B O 1
ATOM 4396 N N . GLU B 1 278 ? -4.902 26 -1.394 1 98.12 278 GLU B N 1
ATOM 4397 C CA . GLU B 1 278 ? -6 25.141 -0.961 1 98.12 278 GLU B CA 1
ATOM 4398 C C . GLU B 1 278 ? -6.773 24.594 -2.156 1 98.12 278 GLU B C 1
ATOM 4400 O O . GLU B 1 278 ? -7.141 25.344 -3.064 1 98.12 278 GLU B O 1
ATOM 4405 N N . ILE B 1 279 ? -6.996 23.328 -2.178 1 98.75 279 ILE B N 1
ATOM 4406 C CA . ILE B 1 279 ? -7.797 22.672 -3.209 1 98.75 279 ILE B CA 1
ATOM 4407 C C . ILE B 1 279 ? -8.836 21.766 -2.559 1 98.75 279 ILE B C 1
ATOM 4409 O O . ILE B 1 279 ? -8.5 20.906 -1.734 1 98.75 279 ILE B O 1
ATOM 4413 N N . HIS B 1 280 ? -10.102 21.938 -2.834 1 98.69 280 HIS B N 1
ATOM 4414 C CA . HIS B 1 280 ? -11.164 21.031 -2.404 1 98.69 280 HIS B CA 1
ATOM 4415 C C . HIS B 1 280 ? -11.617 20.125 -3.547 1 98.69 280 HIS B C 1
ATOM 4417 O O . HIS B 1 280 ? -11.883 20.609 -4.652 1 98.69 280 HIS B O 1
ATOM 4423 N N . MET B 1 281 ? -11.656 18.859 -3.352 1 98.19 281 MET B N 1
ATOM 4424 C CA . MET B 1 281 ? -12.164 17.891 -4.32 1 98.19 281 MET B CA 1
ATOM 4425 C C . MET B 1 281 ? -13.438 17.219 -3.812 1 98.19 281 MET B C 1
ATOM 4427 O O . MET B 1 281 ? -13.492 16.766 -2.668 1 98.19 281 MET B O 1
ATOM 4431 N N . PRO B 1 282 ? -14.508 17.188 -4.617 1 97.44 282 PRO B N 1
ATOM 4432 C CA . PRO B 1 282 ? -15.773 16.594 -4.188 1 97.44 282 PRO B CA 1
ATOM 4433 C C . PRO B 1 282 ? -15.758 15.07 -4.246 1 97.44 282 PRO B C 1
ATOM 4435 O O . PRO B 1 282 ? -16.375 14.477 -5.137 1 97.44 282 PRO B O 1
ATOM 4438 N N . THR B 1 283 ? -15.164 14.453 -3.361 1 97.56 283 THR B N 1
ATOM 4439 C CA . THR B 1 283 ? -14.984 13.008 -3.285 1 97.56 283 THR B CA 1
ATOM 4440 C C . THR B 1 283 ? -14.914 12.547 -1.833 1 97.56 283 THR B C 1
ATOM 4442 O O . THR B 1 283 ? -15.133 13.336 -0.914 1 97.56 283 THR B O 1
ATOM 4445 N N . ASP B 1 284 ? -14.719 11.234 -1.63 1 97.38 284 ASP B N 1
ATOM 4446 C CA . ASP B 1 284 ? -14.688 10.656 -0.29 1 97.38 284 ASP B CA 1
ATOM 4447 C C . ASP B 1 284 ? -13.312 10.836 0.354 1 97.38 284 ASP B C 1
ATOM 4449 O O . ASP B 1 284 ? -12.422 11.461 -0.229 1 97.38 284 ASP B O 1
ATOM 4453 N N . HIS B 1 285 ? -13.148 10.352 1.563 1 97.75 285 HIS B N 1
ATOM 4454 C CA . HIS B 1 285 ? -11.953 10.5 2.379 1 97.75 285 HIS B CA 1
ATOM 4455 C C . HIS B 1 285 ? -10.734 9.875 1.701 1 97.75 285 HIS B C 1
ATOM 4457 O O . HIS B 1 285 ? -9.609 10.344 1.879 1 97.75 285 HIS B O 1
ATOM 4463 N N . SER B 1 286 ? -10.938 8.852 0.922 1 98.06 286 SER B N 1
ATOM 4464 C CA . SER B 1 286 ? -9.836 8.141 0.272 1 98.06 286 SER B CA 1
ATOM 4465 C C . SER B 1 286 ? -9.602 8.656 -1.143 1 98.06 286 SER B C 1
ATOM 4467 O O . SER B 1 286 ? -8.695 8.195 -1.837 1 98.06 286 SER B O 1
ATOM 4469 N N . TYR B 1 287 ? -10.414 9.602 -1.534 1 98.38 287 TYR B N 1
ATOM 4470 C CA . TYR B 1 287 ? -10.328 10.18 -2.873 1 98.38 287 TYR B CA 1
ATOM 4471 C C . TYR B 1 287 ? -10.539 9.109 -3.938 1 98.38 287 TYR B C 1
ATOM 4473 O O . TYR B 1 287 ? -9.867 9.117 -4.973 1 98.38 287 TYR B O 1
ATOM 4481 N N . SER B 1 288 ? -11.445 8.227 -3.725 1 98.12 288 SER B N 1
ATOM 4482 C CA . SER B 1 288 ? -11.602 6.98 -4.469 1 98.12 288 SER B CA 1
ATOM 4483 C C . SER B 1 288 ? -11.898 7.246 -5.941 1 98.12 288 SER B C 1
ATOM 4485 O O . SER B 1 288 ? -11.523 6.453 -6.809 1 98.12 288 SER B O 1
ATOM 4487 N N . ASP B 1 289 ? -12.57 8.305 -6.281 1 97.75 289 ASP B N 1
ATOM 4488 C CA . ASP B 1 289 ? -12.883 8.602 -7.676 1 97.75 289 ASP B CA 1
ATOM 4489 C C . ASP B 1 289 ? -12.148 9.844 -8.156 1 97.75 289 ASP B C 1
ATOM 4491 O O . ASP B 1 289 ? -12.531 10.453 -9.164 1 97.75 289 ASP B O 1
ATOM 4495 N N . HIS B 1 290 ? -11.078 10.258 -7.426 1 98.12 290 HIS B N 1
ATOM 4496 C CA . HIS B 1 290 ? -10.273 11.422 -7.781 1 98.12 290 HIS B CA 1
ATOM 4497 C C . HIS B 1 290 ? -8.781 11.133 -7.633 1 98.12 290 HIS B C 1
ATOM 4499 O O . HIS B 1 290 ? -8.016 12 -7.211 1 98.12 290 HIS B O 1
ATOM 4505 N N . ARG B 1 291 ? -8.406 9.938 -7.863 1 98.25 291 ARG B N 1
ATOM 4506 C CA . ARG B 1 291 ? -7.016 9.562 -7.629 1 98.25 291 ARG B CA 1
ATOM 4507 C C . ARG B 1 291 ? -6.082 10.289 -8.594 1 98.25 291 ARG B C 1
ATOM 4509 O O . ARG B 1 291 ? -4.996 10.719 -8.203 1 98.25 291 ARG B O 1
ATOM 4516 N N . ILE B 1 292 ? -6.453 10.414 -9.883 1 98 292 ILE B N 1
ATOM 4517 C CA . ILE B 1 292 ? -5.613 11.086 -10.875 1 98 292 ILE B CA 1
ATOM 4518 C C . ILE B 1 292 ? -5.539 12.578 -10.562 1 98 292 ILE B C 1
ATOM 4520 O O . ILE B 1 292 ? -4.461 13.18 -10.609 1 98 292 ILE B O 1
ATOM 4524 N N . ALA B 1 293 ? -6.664 13.164 -10.188 1 98.25 293 ALA B N 1
ATOM 4525 C CA . ALA B 1 293 ? -6.676 14.57 -9.781 1 98.25 293 ALA B CA 1
ATOM 4526 C C . ALA B 1 293 ? -5.773 14.797 -8.57 1 98.25 293 ALA B C 1
ATOM 4528 O O . ALA B 1 293 ? -5.051 15.797 -8.508 1 98.25 293 ALA B O 1
ATOM 4529 N N . LEU B 1 294 ? -5.832 13.906 -7.633 1 98.75 294 LEU B N 1
ATOM 4530 C CA . LEU B 1 294 ? -4.992 14 -6.445 1 98.75 294 LEU B CA 1
ATOM 4531 C C . LEU B 1 294 ? -3.514 13.93 -6.816 1 98.75 294 LEU B C 1
ATOM 4533 O O . LEU B 1 294 ? -2.713 14.742 -6.348 1 98.75 294 LEU B O 1
ATOM 4537 N N . GLN B 1 295 ? -3.158 12.969 -7.672 1 98.62 295 GLN B N 1
ATOM 4538 C CA . GLN B 1 295 ? -1.78 12.844 -8.133 1 98.62 295 GLN B CA 1
ATOM 4539 C C . GLN B 1 295 ? -1.31 14.117 -8.82 1 98.62 295 GLN B C 1
ATOM 4541 O O . GLN B 1 295 ? -0.204 14.602 -8.562 1 98.62 295 GLN B O 1
ATOM 4546 N N . GLN B 1 296 ? -2.168 14.633 -9.633 1 98.19 296 GLN B N 1
ATOM 4547 C CA . GLN B 1 296 ? -1.81 15.844 -10.367 1 98.19 296 GLN B CA 1
ATOM 4548 C C . GLN B 1 296 ? -1.568 17.016 -9.414 1 98.19 296 GLN B C 1
ATOM 4550 O O . GLN B 1 296 ? -0.589 17.75 -9.562 1 98.19 296 GLN B O 1
ATOM 4555 N N . ALA B 1 297 ? -2.432 17.203 -8.438 1 98.75 297 ALA B N 1
ATOM 4556 C CA . ALA B 1 297 ? -2.291 18.297 -7.48 1 98.75 297 ALA B CA 1
ATOM 4557 C C . ALA B 1 297 ? -0.978 18.172 -6.711 1 98.75 297 ALA B C 1
ATOM 4559 O O . ALA B 1 297 ? -0.268 19.172 -6.535 1 98.75 297 ALA B O 1
ATOM 4560 N N . ILE B 1 298 ? -0.649 16.984 -6.305 1 98.81 298 ILE B N 1
ATOM 4561 C CA . ILE B 1 298 ? 0.559 16.75 -5.523 1 98.81 298 ILE B CA 1
ATOM 4562 C C . ILE B 1 298 ? 1.791 16.984 -6.395 1 98.81 298 ILE B C 1
ATOM 4564 O O . ILE B 1 298 ? 2.756 17.625 -5.965 1 98.81 298 ILE B O 1
ATOM 4568 N N . LEU B 1 299 ? 1.762 16.469 -7.609 1 98.62 299 LEU B N 1
ATOM 4569 C CA . LEU B 1 299 ? 2.906 16.609 -8.5 1 98.62 299 LEU B CA 1
ATOM 4570 C C . LEU B 1 299 ? 3.119 18.078 -8.875 1 98.62 299 LEU B C 1
ATOM 4572 O O . LEU B 1 299 ? 4.258 18.547 -8.953 1 98.62 299 LEU B O 1
ATOM 4576 N N . ASP B 1 300 ? 2.033 18.812 -9.117 1 98.44 300 ASP B N 1
ATOM 4577 C CA . ASP B 1 300 ? 2.141 20.234 -9.383 1 98.44 300 ASP B CA 1
ATOM 4578 C C . ASP B 1 300 ? 2.777 20.969 -8.203 1 98.44 300 ASP B C 1
ATOM 4580 O O . ASP B 1 300 ? 3.627 21.844 -8.391 1 98.44 300 ASP B O 1
ATOM 4584 N N . PHE B 1 301 ? 2.33 20.609 -7.012 1 98.81 301 PHE B N 1
ATOM 4585 C CA . PHE B 1 301 ? 2.887 21.188 -5.797 1 98.81 301 PHE B CA 1
ATOM 4586 C C . PHE B 1 301 ? 4.383 20.922 -5.703 1 98.81 301 PHE B C 1
ATOM 4588 O O . PHE B 1 301 ? 5.168 21.812 -5.402 1 98.81 301 PHE B O 1
ATOM 4595 N N . LEU B 1 302 ? 4.793 19.672 -5.969 1 98.56 302 LEU B N 1
ATOM 4596 C CA . LEU B 1 302 ? 6.191 19.281 -5.863 1 98.56 302 LEU B CA 1
ATOM 4597 C C . LEU B 1 302 ? 7.035 19.969 -6.93 1 98.56 302 LEU B C 1
ATOM 4599 O O . LEU B 1 302 ? 8.203 20.297 -6.691 1 98.56 302 LEU B O 1
ATOM 4603 N N . GLU B 1 303 ? 6.465 20.25 -8.094 1 96.94 303 GLU B N 1
ATOM 4604 C CA . GLU B 1 303 ? 7.172 20.938 -9.172 1 96.94 303 GLU B CA 1
ATOM 4605 C C . GLU B 1 303 ? 7.523 22.359 -8.773 1 96.94 303 GLU B C 1
ATOM 4607 O O . GLU B 1 303 ? 8.508 22.922 -9.266 1 96.94 303 GLU B O 1
ATOM 4612 N N . GLN B 1 304 ? 6.773 22.922 -7.91 1 96 304 GLN B N 1
ATOM 4613 C CA . GLN B 1 304 ? 6.996 24.297 -7.461 1 96 304 GLN B CA 1
ATOM 4614 C C . GLN B 1 304 ? 8.031 24.344 -6.336 1 96 304 GLN B C 1
ATOM 4616 O O . GLN B 1 304 ? 8.391 25.422 -5.867 1 96 304 GLN B O 1
ATOM 4621 N N . ASN B 1 305 ? 8.422 23.266 -5.906 1 92.5 305 ASN B N 1
ATOM 4622 C CA . ASN B 1 305 ? 9.359 23.188 -4.789 1 92.5 305 ASN B CA 1
ATOM 4623 C C . ASN B 1 305 ? 10.672 22.531 -5.207 1 92.5 305 ASN B C 1
ATOM 4625 O O . ASN B 1 305 ? 11.742 22.953 -4.758 1 92.5 305 ASN B O 1
#

Radius of gyration: 31.45 Å; Cα contacts (8 Å, |Δi|>4): 1218; chains: 2; bounding box: 72×107×133 Å

InterPro domains:
  IPR029058 Alpha/Beta hydrolase fold [G3DSA:3.40.50.1820] (54-305)
  IPR029058 Alpha/Beta hydrolase fold [SSF53474] (33-304)
  IPR049492 BD-FAE-like domain [PF20434] (73-164)
  IPR050261 FrsA esterase [PTHR22946] (45-304)

Sequence (610 aa):
MMTNLPYNHRMRIQKFLLTATLLLAPITLHAQSPITTDPTPDKQNPAAMQSFQLPSHGALLNALVYIASGLGPHPTVILLHGFPGNEKNLDLAQSIRRAGWNVLYFNYRGSWGSPGDFSFTHCIEDVQSAVAYLRDPANAKKLRVDSTHLVLIGHSMGGFMTIQGGANDPGIKAIATISAADFNAGRLQSLPADKHDATVKAIATHLADEGMAPLAGTSPESLANEIIANAAAFNFVNLAPKLATRHILVLTSDDGLAPANDAFVEALHKAGNQQVNEIHMPTDHSYSDHRIALQQAILDFLEQNMMTNLPYNHRMRIQKFLLTATLLLAPITLHAQSPITTDPTPDKQNPAAMQSFQLPSHGALLNALVYIASGLGPHPTVILLHGFPGNEKNLDLAQSIRRAGWNVLYFNYRGSWGSPGDFSFTHCIEDVQSAVAYLRDPANAKKLRVDSTHLVLIGHSMGGFMTIQGGANDPGIKAIATISAADFNAGRLQSLPADKHDATVKAIATHLADEGMAPLAGTSPESLANEIIANAAAFNFVNLAPKLATRHILVLTSDDGLAPANDAFVEALHKAGNQQVNEIHMPTDHSYSDHRIALQQAILDFLEQN

Foldseek 3Di:
DPPDDDDDPPPPPPPPPPPPPPPPPPPPPVDDQLLPDAADADPVFGWDKDWFFQDFPHWTWTKMKTAAGDQALFFEEEEAEAVPRPQRLVSLQSSCSRLGYMYMYTHFDQFQPTHHADALVSLLRSLVSVLVQCLPPVSVNVRSHPSQRYEYEYAASSQLSRLSNCLVDVSHQAYEYQLYHLLPLVVLQPDDPVCLVVQLVVQLVVSVVSPCVRGPNDGSSRRSVVCSVCSCVSQLLNSLLSCLAHQYEYEHEPAPSVVSSVSNVVSSVVSNRPRYHYDYDHDHSSCVVCSVVVSVVVSVSVVVD/DPDDDDDDPPPPPPPPPPPPPPPPPPPPPVPDQLLPDAADADPVFGWDKDWFFQDFPHWTWTKMKTAAGDQALFQEEEEAEAVPRPQRLVSLQSSCSRLGYMYMYTHFDQFQPTHHADALVSLLRSLVSVLVQCLPPVSVNVRSHPSQRYEYEYAASSQLSRLSNCLVDVSHQAYEYQLYHLLPLVVLQPDDPVCLVVQLVVQLVVSVVSPCVRGPNDGSSRRSVVCSVCSCVSQLLNSLLSCLAHQYEYEHEPAPSVVSSVSNVVSSVVSNRPRYHYDYDHDHSSCVVCSVVVSVVVSVSVVVD

Organism: NCBI:txid570835